Protein AF-A0A4P9Z0F1-F1 (afdb_monomer)

Secondary structure (DSSP, 8-state):
-HHHHHHHHHHHHHHHTT--EEEEE-SSSHHHHHHHHHHHHHHHHT--S-EEEE-TTHHHHHHHHHHTGGG--HHHHHHHHHH---TT--SSEEEE-SHHHHHTS-S--EEEEE-TTSSSHHHHHHHHHHTT-TT-EEEESS---TTSHHHHHHHHHHHHHHHH--S-B---EEEEEEEEEEEE--THHHHHHHHHHHHHHHHHHHHHHHHHHHHHHHHS-------------------------------------------------HHHHHHHHHHTT--SS----------SS-PPPPPP-------PPPEETTEE---HHHHHHHHHHHHHHHTSPPTTS--TTS-S---------PPPPEEEEEEEEEEEE-SEEEE---S-PPPHHHHHHHHHHH--SSEE--SS-HHHHHHHHHHHHH-TTS-S-EE-PPTT----------------HHHHHHHT------S---HHHHHHHHHTSTT--EEE-STT-EEETT---S-----HHHHHHHHHHHHHS---

Solvent-accessible surface area (backbone atoms only — not comparable to full-atom values): 33321 Å² total; per-residue (Å²): 112,71,62,59,52,55,50,52,52,52,51,51,55,28,43,73,67,60,12,40,37,40,30,34,25,45,78,71,64,55,40,53,53,50,49,46,55,49,28,53,49,34,60,77,68,65,58,82,65,54,36,34,38,36,27,88,54,46,69,58,47,50,53,53,54,63,76,44,50,88,80,46,65,68,67,50,35,50,42,32,75,72,73,70,46,60,68,81,67,60,84,56,54,42,83,37,68,53,67,70,68,56,68,71,53,81,74,40,38,38,35,43,16,24,35,40,33,36,77,48,62,56,23,25,58,50,41,74,65,44,28,60,37,61,53,18,35,39,42,35,34,56,64,43,51,90,94,24,55,32,21,56,54,41,54,53,39,50,58,47,30,75,74,72,68,47,76,61,38,63,73,70,42,77,44,81,40,80,46,76,46,83,41,70,51,61,73,68,62,37,50,52,50,53,52,51,52,49,53,48,52,51,51,52,51,48,51,52,49,51,52,52,51,55,53,54,50,66,75,54,78,80,74,92,74,83,81,76,77,85,76,90,78,90,81,82,92,88,86,90,85,83,89,82,88,84,88,80,90,84,81,87,86,87,86,90,86,83,88,84,91,78,94,77,93,82,86,89,68,75,69,58,58,56,54,55,62,58,61,79,66,72,65,97,59,89,77,75,82,83,76,87,80,86,72,101,60,92,75,76,86,80,72,95,68,78,98,69,85,82,78,83,80,59,70,53,100,89,41,72,61,77,66,62,68,66,54,48,57,50,47,54,47,51,55,55,52,72,72,55,84,73,92,86,71,93,69,95,79,78,88,68,80,83,73,70,78,66,79,73,71,80,74,75,65,63,49,74,48,78,43,82,43,78,43,53,31,34,17,30,36,30,75,48,88,58,74,83,68,80,50,77,67,54,49,55,52,51,49,68,72,65,44,51,78,60,45,75,50,70,83,80,53,72,70,58,43,51,51,52,46,52,54,42,61,71,35,88,81,42,37,82,52,63,43,69,68,58,95,92,60,86,77,90,77,81,72,96,66,89,83,76,87,82,73,58,69,71,60,53,54,57,73,66,67,70,83,75,84,80,71,89,72,58,62,68,58,56,40,52,59,44,52,72,41,92,93,45,49,58,49,77,62,72,94,92,36,78,29,48,73,91,63,71,69,100,74,79,78,98,44,78,63,56,56,53,54,51,50,55,50,50,70,70,50,73,83,124

pLDDT: mean 72.01, std 23.11, range [25.61, 97.94]

Radius of gyration: 41.82 Å; Cα contacts (8 Å, |Δi|>4): 494; chains: 1; bounding box: 106×101×89 Å

Foldseek 3Di:
DVLLVLVVVVLVQLQVLQAAEEEEDAQAPLCLVCLLSVLVVCVVVVPPAQEEEEDQCNVVNLVVCQVPLVVDDDPQVVCCVPVVDHSSPRDRYDYDNDVVVVVVDDIYHYYHFHDLLLPDGDSVVCCLVRQQPQSYEYERQDCHDPPGPSVVLSVLQVVVCVPPVDQKDFSQDKDKDWDKDKDFDDDPRLVVVVVVVVVVVVVVVVVVVVVVVVVVQVVPDDDDDDPPDDDDDDDDDDDDDDDDDDDDDDDDDDDDDDDDDDDDDDDDDPVVVVVVVVVVPDDVDDDDPPDPDDDDDDDDDDDDDDDDDDDDFDADPVGTPDDVVVVVVVVVVVVVVVVDDDPDDDDPPPPDPPPPPPPPPPDHHIDIDIDIDIGRRNYMYGYRHPVVDDDPVRVLVVCLVVQDQAEEDEDDDPVSLVVSLVSQCPRPSHHPRYHHDDVPDDDDPDDPDPDDDDDPVVVVVVVPPDPDDDDPQPVVVVQVVQVVDPPWHWDDDPPPDIDIPPDDDPPDDDDPVVVVSVVSVCVSPPDD

Structure (mmCIF, N/CA/C/O backbone):
data_AF-A0A4P9Z0F1-F1
#
_entry.id   AF-A0A4P9Z0F1-F1
#
loop_
_atom_site.group_PDB
_atom_site.id
_atom_site.type_symbol
_atom_site.label_atom_id
_atom_site.label_alt_id
_atom_site.label_comp_id
_atom_site.label_asym_id
_atom_site.label_entity_id
_atom_site.label_seq_id
_atom_site.pdbx_PDB_ins_code
_atom_site.Cartn_x
_atom_site.Cartn_y
_atom_site.Cartn_z
_atom_site.occupancy
_atom_site.B_iso_or_equiv
_atom_site.auth_seq_id
_atom_site.auth_comp_id
_atom_site.auth_asym_id
_atom_site.auth_atom_id
_atom_site.pdbx_PDB_model_num
ATOM 1 N N . THR A 1 1 ? 9.546 15.651 1.623 1.00 59.59 1 THR A N 1
ATOM 2 C CA . THR A 1 1 ? 9.254 16.867 2.420 1.00 59.59 1 THR A CA 1
ATOM 3 C C . THR A 1 1 ? 7.867 17.422 2.139 1.00 59.59 1 THR A C 1
ATOM 5 O O . THR A 1 1 ? 7.101 17.508 3.079 1.00 59.59 1 THR A O 1
ATOM 8 N N . VAL A 1 2 ? 7.476 17.698 0.884 1.00 74.75 2 VAL A N 1
ATOM 9 C CA . VAL A 1 2 ? 6.130 18.242 0.564 1.00 74.75 2 VAL A CA 1
ATOM 10 C C . VAL A 1 2 ? 4.976 17.276 0.891 1.00 74.75 2 VAL A C 1
ATOM 12 O O . VAL A 1 2 ? 3.967 17.704 1.441 1.00 74.75 2 VAL A O 1
ATOM 15 N N . GLY A 1 3 ? 5.125 15.977 0.597 1.00 82.88 3 GLY A N 1
ATOM 16 C CA . GLY A 1 3 ? 4.091 14.971 0.890 1.00 82.88 3 GLY A CA 1
ATOM 17 C C . GLY A 1 3 ? 3.796 14.825 2.387 1.00 82.88 3 GLY A C 1
ATOM 18 O O . GLY A 1 3 ? 2.639 14.856 2.789 1.00 82.88 3 GLY A O 1
ATOM 19 N N . LEU A 1 4 ? 4.842 14.769 3.222 1.00 86.94 4 LEU A N 1
ATOM 20 C CA . LEU A 1 4 ? 4.700 14.681 4.680 1.00 86.94 4 LEU A CA 1
ATOM 21 C C . LEU A 1 4 ? 4.020 15.921 5.275 1.00 86.94 4 LEU A C 1
ATOM 23 O O . LEU A 1 4 ? 3.182 15.780 6.157 1.00 86.94 4 LEU A O 1
ATOM 27 N N . THR A 1 5 ? 4.340 17.121 4.781 1.00 88.75 5 THR A N 1
ATOM 28 C CA . THR A 1 5 ? 3.676 18.353 5.232 1.00 88.75 5 THR A CA 1
ATOM 29 C C . THR A 1 5 ? 2.178 18.312 4.936 1.00 88.75 5 THR A C 1
ATOM 31 O O . THR A 1 5 ? 1.383 18.544 5.838 1.00 88.75 5 THR A O 1
ATOM 34 N N . ARG A 1 6 ? 1.780 17.919 3.718 1.00 90.12 6 ARG A N 1
ATOM 35 C CA . ARG A 1 6 ? 0.357 17.782 3.351 1.00 90.12 6 ARG A CA 1
ATOM 36 C C . ARG A 1 6 ? -0.372 16.723 4.179 1.00 90.12 6 ARG A C 1
ATOM 38 O O . ARG A 1 6 ? -1.524 16.925 4.563 1.00 90.12 6 ARG A O 1
ATOM 45 N N . LEU A 1 7 ? 0.306 15.607 4.451 1.00 93.12 7 LEU A N 1
ATOM 46 C CA . LEU A 1 7 ? -0.206 14.536 5.301 1.00 93.12 7 LEU A CA 1
ATOM 47 C C . LEU A 1 7 ? -0.463 15.061 6.718 1.00 93.12 7 LEU A C 1
ATOM 49 O O . LEU A 1 7 ? -1.568 14.925 7.234 1.00 93.12 7 LEU A O 1
ATOM 53 N N . ALA A 1 8 ? 0.526 15.726 7.315 1.00 92.38 8 ALA A N 1
ATOM 54 C CA . ALA A 1 8 ? 0.423 16.304 8.649 1.00 92.38 8 ALA A CA 1
ATOM 55 C C . ALA A 1 8 ? -0.656 17.394 8.749 1.00 92.38 8 ALA A C 1
ATOM 57 O O . ALA A 1 8 ? -1.430 17.391 9.702 1.00 92.38 8 ALA A O 1
ATOM 58 N N . GLU A 1 9 ? -0.743 18.297 7.767 1.00 92.62 9 GLU A N 1
ATOM 59 C CA . GLU A 1 9 ? -1.780 19.337 7.701 1.00 92.62 9 GLU A CA 1
ATOM 60 C C . GLU A 1 9 ? -3.184 18.729 7.707 1.00 92.62 9 GLU A C 1
ATOM 62 O O . GLU A 1 9 ? -4.042 19.151 8.482 1.00 92.62 9 GLU A O 1
ATOM 67 N N . THR A 1 10 ? -3.404 17.699 6.888 1.00 93.88 10 THR A N 1
ATOM 68 C CA . THR A 1 10 ? -4.720 17.057 6.777 1.00 93.88 10 THR A CA 1
ATOM 69 C C . THR A 1 10 ? -5.071 16.275 8.037 1.00 93.88 10 THR A C 1
ATOM 71 O O . THR A 1 10 ? -6.211 16.332 8.507 1.00 93.88 10 THR A O 1
ATOM 74 N N . ILE A 1 11 ? -4.090 15.590 8.632 1.00 95.06 11 ILE A N 1
ATOM 75 C CA . ILE A 1 11 ? -4.287 14.900 9.906 1.00 95.06 11 ILE A CA 1
ATOM 76 C C . ILE A 1 11 ? -4.652 15.899 11.007 1.00 95.06 11 ILE A C 1
ATOM 78 O O . ILE A 1 11 ? -5.656 15.702 11.687 1.00 95.06 11 ILE A O 1
ATOM 82 N N . ASN A 1 12 ? -3.881 16.977 11.159 1.00 93.56 12 ASN A N 1
ATOM 83 C CA . ASN A 1 12 ? -4.126 17.982 12.192 1.00 93.56 12 ASN A CA 1
ATOM 84 C C . ASN A 1 12 ? -5.508 18.625 12.023 1.00 93.56 12 ASN A C 1
ATOM 86 O O . ASN A 1 12 ? -6.265 18.667 12.987 1.00 93.56 12 ASN A O 1
ATOM 90 N N . ALA A 1 13 ? -5.881 19.019 10.800 1.00 93.94 13 ALA A N 1
ATOM 91 C CA . ALA A 1 13 ? -7.197 19.595 10.520 1.00 93.94 13 ALA A CA 1
ATOM 92 C C . ALA A 1 13 ? -8.352 18.636 10.871 1.00 93.94 13 ALA A C 1
ATOM 94 O O . ALA A 1 13 ? -9.355 19.051 11.449 1.00 93.94 13 ALA A O 1
ATOM 95 N N . THR A 1 14 ? -8.200 17.343 10.567 1.00 94.88 14 THR A N 1
ATOM 96 C CA . THR A 1 14 ? -9.219 16.324 10.878 1.00 94.88 14 THR A CA 1
ATOM 97 C C . THR A 1 14 ? -9.351 16.112 12.387 1.00 94.88 14 THR A C 1
ATOM 99 O O . THR A 1 14 ? -10.454 16.061 12.930 1.00 94.88 14 THR A O 1
ATOM 102 N N . VAL A 1 15 ? -8.218 16.021 13.080 1.00 94.19 15 VAL A N 1
ATOM 103 C CA . VAL A 1 15 ? -8.161 15.815 14.530 1.00 94.19 15 VAL A CA 1
ATOM 104 C C . VAL A 1 15 ? -8.717 17.025 15.287 1.00 94.19 15 VAL A C 1
ATOM 106 O O . VAL A 1 15 ? -9.449 16.843 16.259 1.00 94.19 15 VAL A O 1
ATOM 109 N N . GLU A 1 16 ? -8.423 18.248 14.837 1.00 93.56 16 GLU A N 1
ATOM 110 C CA . GLU A 1 16 ? -8.986 19.490 15.390 1.00 93.56 16 GLU A CA 1
ATOM 111 C C . GLU A 1 16 ? -10.507 19.567 15.206 1.00 93.56 16 GLU A C 1
ATOM 113 O O . GLU A 1 16 ? -11.211 20.037 16.101 1.00 93.56 16 GLU A O 1
ATOM 118 N N . ALA A 1 17 ? -11.030 19.036 14.096 1.00 93.69 17 ALA A N 1
ATOM 119 C CA . ALA A 1 17 ? -12.466 18.885 13.861 1.00 93.69 17 ALA A CA 1
ATOM 120 C C . ALA A 1 17 ? -13.116 17.755 14.690 1.00 93.69 17 ALA A C 1
ATOM 122 O O . ALA A 1 17 ? -14.327 17.546 14.608 1.00 93.69 17 ALA A O 1
ATOM 123 N N . GLY A 1 18 ? -12.335 17.019 15.487 1.00 94.25 18 GLY A N 1
ATOM 124 C CA . GLY A 1 18 ? -12.813 15.908 16.309 1.00 94.25 18 GLY A CA 1
ATOM 125 C C . GLY A 1 18 ? -13.021 14.595 15.544 1.00 94.25 18 GLY A C 1
ATOM 126 O O . GLY A 1 18 ? -13.665 13.688 16.071 1.00 94.25 18 GLY A O 1
ATOM 127 N N . GLY A 1 19 ? -12.511 14.491 14.314 1.00 95.44 19 GLY A N 1
ATOM 128 C CA . GLY A 1 19 ? -12.646 13.317 13.455 1.00 95.44 19 GLY A CA 1
ATOM 129 C C . GLY A 1 19 ? -11.497 12.317 13.579 1.00 95.44 19 GLY A C 1
ATOM 130 O O . GLY A 1 19 ? -10.388 12.644 14.006 1.00 95.44 19 GLY A O 1
ATOM 131 N N . ASN A 1 20 ? -11.757 11.083 13.158 1.00 97.00 20 ASN A N 1
ATOM 132 C CA . ASN A 1 20 ? -10.744 10.039 13.040 1.00 97.00 20 ASN A CA 1
ATOM 133 C C . ASN A 1 20 ? -10.083 10.068 11.661 1.00 97.00 20 ASN A C 1
ATOM 135 O O . ASN A 1 20 ? -10.729 10.367 10.653 1.00 97.00 20 ASN A O 1
ATOM 139 N N . VAL A 1 21 ? -8.806 9.691 11.615 1.00 97.94 21 VAL A N 1
ATOM 140 C CA . VAL A 1 21 ? -8.059 9.537 10.365 1.00 97.94 21 VAL A CA 1
ATOM 141 C C . VAL A 1 21 ? -7.747 8.068 10.130 1.00 97.94 21 VAL A C 1
ATOM 143 O O . VAL A 1 21 ? -7.098 7.427 10.959 1.00 97.94 21 VAL A O 1
ATOM 146 N N . LEU A 1 22 ? -8.173 7.552 8.981 1.00 97.94 22 LEU A N 1
ATOM 147 C CA . LEU A 1 22 ? -7.809 6.228 8.486 1.00 97.94 22 LEU A CA 1
ATOM 148 C C . LEU A 1 22 ? -6.780 6.365 7.364 1.00 97.94 22 LEU A C 1
ATOM 150 O O . LEU A 1 22 ? -7.030 7.044 6.369 1.00 97.94 22 LEU A O 1
ATOM 154 N N . VAL A 1 23 ? -5.652 5.676 7.500 1.00 97.50 23 VAL A N 1
ATOM 155 C CA . VAL A 1 23 ? -4.640 5.547 6.449 1.00 97.50 23 VAL A CA 1
ATOM 156 C C . VAL A 1 23 ? -4.522 4.058 6.101 1.00 97.50 23 VAL A C 1
ATOM 158 O O . VAL A 1 23 ? -3.893 3.307 6.854 1.00 97.50 23 VAL A O 1
ATOM 161 N N . PRO A 1 24 ? -5.179 3.585 5.027 1.00 96.88 24 PRO A N 1
ATOM 162 C CA . PRO A 1 24 ? -5.026 2.213 4.565 1.00 96.88 24 PRO A CA 1
ATOM 163 C C . PRO A 1 24 ? -3.634 2.032 3.952 1.00 96.88 24 PRO A C 1
ATOM 165 O O . PRO A 1 24 ? -3.264 2.739 3.018 1.00 96.88 24 PRO A O 1
ATOM 168 N N . VAL A 1 25 ? -2.870 1.081 4.481 1.00 95.00 25 VAL A N 1
ATOM 169 C CA . VAL A 1 25 ? -1.474 0.830 4.094 1.00 95.00 25 VAL A CA 1
ATOM 170 C C . VAL A 1 25 ? -1.234 -0.656 3.858 1.00 95.00 25 VAL A C 1
ATOM 172 O O . VAL A 1 25 ? -1.985 -1.518 4.330 1.00 95.00 25 VAL A O 1
ATOM 175 N N . ASP A 1 26 ? -0.191 -0.981 3.106 1.00 91.81 26 ASP A N 1
ATOM 176 C CA . ASP A 1 26 ? 0.258 -2.359 2.945 1.00 91.81 26 ASP A CA 1
ATOM 177 C C . ASP A 1 26 ? 0.793 -2.935 4.273 1.00 91.81 26 ASP A C 1
ATOM 179 O O . ASP A 1 26 ? 0.959 -2.235 5.267 1.00 91.81 26 ASP A O 1
ATOM 183 N N . ALA A 1 27 ? 1.029 -4.244 4.325 1.00 86.88 27 ALA A N 1
ATOM 184 C CA . ALA A 1 27 ? 1.504 -4.897 5.547 1.00 86.88 27 ALA A CA 1
ATOM 185 C C . ALA A 1 27 ? 3.039 -4.998 5.639 1.00 86.88 27 ALA A C 1
ATOM 187 O O . ALA A 1 27 ? 3.534 -5.540 6.626 1.00 86.88 27 ALA A O 1
ATOM 188 N N . ALA A 1 28 ? 3.786 -4.522 4.633 1.00 80.62 28 ALA A N 1
ATOM 189 C CA . ALA A 1 28 ? 5.212 -4.811 4.501 1.00 80.62 28 ALA A CA 1
ATOM 190 C C . ALA A 1 28 ? 6.094 -3.556 4.438 1.00 80.62 28 ALA A C 1
ATOM 192 O O . ALA A 1 28 ? 6.892 -3.334 5.339 1.00 80.62 28 ALA A O 1
ATOM 193 N N . LEU A 1 29 ? 5.992 -2.746 3.386 1.00 86.00 29 LEU A N 1
ATOM 194 C CA . LEU A 1 29 ? 6.975 -1.718 3.043 1.00 86.00 29 LEU A CA 1
ATOM 195 C C . LEU A 1 29 ? 6.496 -0.297 3.350 1.00 86.00 29 LEU A C 1
ATOM 197 O O . LEU A 1 29 ? 7.198 0.441 4.043 1.00 86.00 29 LEU A O 1
ATOM 201 N N . ARG A 1 30 ? 5.336 0.126 2.834 1.00 90.12 30 ARG A N 1
ATOM 202 C CA . ARG A 1 30 ? 4.864 1.515 3.009 1.00 90.12 30 ARG A CA 1
ATOM 203 C C . ARG A 1 30 ? 4.469 1.782 4.448 1.00 90.12 30 ARG A C 1
ATOM 205 O O . ARG A 1 30 ? 4.733 2.872 4.950 1.00 90.12 30 ARG A O 1
ATOM 212 N N . ILE A 1 31 ? 3.921 0.786 5.142 1.00 92.75 31 ILE A N 1
ATOM 213 C CA . ILE A 1 31 ? 3.645 0.889 6.579 1.00 92.75 31 ILE A CA 1
ATOM 214 C C . ILE A 1 31 ? 4.896 1.225 7.395 1.00 92.75 31 ILE A C 1
ATOM 216 O O . ILE A 1 31 ? 4.808 2.038 8.309 1.00 92.75 31 ILE A O 1
ATOM 220 N N . LEU A 1 32 ? 6.061 0.669 7.046 1.00 92.81 32 LEU A N 1
ATOM 221 C CA . LEU A 1 32 ? 7.326 0.951 7.728 1.00 92.81 32 LEU A CA 1
ATOM 222 C C . LEU A 1 32 ? 7.791 2.385 7.474 1.00 92.81 32 LEU A C 1
ATOM 224 O O . LEU A 1 32 ? 8.192 3.076 8.410 1.00 92.81 32 LEU A O 1
ATOM 228 N N . GLU A 1 33 ? 7.705 2.846 6.225 1.00 91.81 33 GLU A N 1
ATOM 229 C CA . GLU A 1 33 ? 8.069 4.217 5.863 1.00 91.81 33 GLU A CA 1
ATOM 230 C C . GLU A 1 33 ? 7.148 5.239 6.541 1.00 91.81 33 GLU A C 1
ATOM 232 O O . GLU A 1 33 ? 7.625 6.171 7.189 1.00 91.81 33 GLU A O 1
ATOM 237 N N . LEU A 1 34 ? 5.832 5.048 6.443 1.00 94.06 34 LEU A N 1
ATOM 238 C CA . LEU A 1 34 ? 4.846 5.948 7.038 1.00 94.06 34 LEU A CA 1
ATOM 239 C C . LEU A 1 34 ? 4.924 5.938 8.563 1.00 94.06 34 LEU A C 1
ATOM 241 O O . LEU A 1 34 ? 4.891 7.008 9.168 1.00 94.06 34 LEU A O 1
ATOM 245 N N . ALA A 1 35 ? 5.089 4.769 9.186 1.00 94.56 35 ALA A N 1
ATOM 246 C CA . ALA A 1 35 ? 5.285 4.672 10.628 1.00 94.56 35 ALA A CA 1
ATOM 247 C C . ALA A 1 35 ? 6.554 5.416 11.069 1.00 94.56 35 ALA A C 1
ATOM 249 O O . ALA A 1 35 ? 6.498 6.222 11.996 1.00 94.56 35 ALA A O 1
ATOM 250 N N . TYR A 1 36 ? 7.677 5.236 10.365 1.00 92.62 36 TYR A N 1
ATOM 251 C CA . TYR A 1 36 ? 8.909 5.970 10.657 1.00 92.62 36 TYR A CA 1
ATOM 252 C C . TYR A 1 36 ? 8.724 7.489 10.523 1.00 92.62 36 TYR A C 1
ATOM 254 O O . TYR A 1 36 ? 9.077 8.240 11.434 1.00 92.62 36 TYR A O 1
ATOM 262 N N . LEU A 1 37 ? 8.134 7.960 9.420 1.00 92.50 37 LEU A N 1
ATOM 263 C CA . LEU A 1 37 ? 7.932 9.391 9.176 1.00 92.50 37 LEU A CA 1
ATOM 264 C C . LEU A 1 37 ? 6.969 10.029 10.187 1.00 92.50 37 LEU A C 1
ATOM 266 O O . LEU A 1 37 ? 7.237 11.126 10.688 1.00 92.50 37 LEU A O 1
ATOM 270 N N . LEU A 1 38 ? 5.861 9.352 10.493 1.00 94.12 38 LEU A N 1
ATOM 271 C CA . LEU A 1 38 ? 4.854 9.854 11.422 1.00 94.12 38 LEU A CA 1
ATOM 272 C C . LEU A 1 38 ? 5.347 9.807 12.870 1.00 94.12 38 LEU A C 1
ATOM 274 O O . LEU A 1 38 ? 5.103 10.768 13.590 1.00 94.12 38 LEU A O 1
ATOM 278 N N . ASP A 1 39 ? 6.097 8.783 13.292 1.00 93.69 39 ASP A N 1
ATOM 279 C CA . ASP A 1 39 ? 6.673 8.739 14.646 1.00 93.69 39 ASP A CA 1
ATOM 280 C C . ASP A 1 39 ? 7.611 9.928 14.899 1.00 93.69 39 ASP A C 1
ATOM 282 O O . ASP A 1 39 ? 7.481 10.626 15.909 1.00 93.69 39 ASP A O 1
ATOM 286 N N . GLN A 1 40 ? 8.501 10.228 13.944 1.00 90.06 40 GLN A N 1
ATOM 287 C CA . GLN A 1 40 ? 9.393 11.386 14.050 1.00 90.06 40 GLN A CA 1
ATOM 288 C C . GLN A 1 40 ? 8.604 12.698 14.094 1.00 90.06 40 GLN A C 1
ATOM 290 O O . GLN A 1 40 ? 8.882 13.559 14.932 1.00 90.06 40 GLN A O 1
ATOM 295 N N . HIS A 1 41 ? 7.591 12.844 13.235 1.00 91.88 41 HIS A N 1
ATOM 296 C CA . HIS A 1 41 ? 6.738 14.029 13.224 1.00 91.88 41 HIS A CA 1
ATOM 297 C C . HIS A 1 41 ? 5.971 14.195 14.548 1.00 91.88 41 HIS A C 1
ATOM 299 O O . HIS A 1 41 ? 5.978 15.278 15.135 1.00 91.88 41 HIS A O 1
ATOM 305 N N . TRP A 1 42 ? 5.365 13.126 15.071 1.00 93.75 42 TRP A N 1
ATOM 306 C CA . TRP A 1 42 ? 4.650 13.150 16.352 1.00 93.75 42 TRP A CA 1
ATOM 307 C C . TRP A 1 42 ? 5.561 13.544 17.503 1.00 93.75 42 TRP A C 1
ATOM 309 O O . TRP A 1 42 ? 5.179 14.368 18.338 1.00 93.75 42 TRP A O 1
ATOM 319 N N . PHE A 1 43 ? 6.766 12.976 17.536 1.00 89.94 43 PHE A N 1
ATOM 320 C CA . PHE A 1 43 ? 7.729 13.244 18.590 1.00 89.94 43 PHE A CA 1
ATOM 321 C C . PHE A 1 43 ? 8.218 14.699 18.562 1.00 89.94 43 PHE A C 1
ATOM 323 O O . PHE A 1 43 ? 8.222 15.367 19.597 1.00 89.94 43 PHE A O 1
ATOM 330 N N . VAL A 1 44 ? 8.573 15.218 17.380 1.00 90.50 44 VAL A N 1
ATOM 331 C CA . VAL A 1 44 ? 9.053 16.602 17.208 1.00 90.50 44 VAL A CA 1
ATOM 332 C C . VAL A 1 44 ? 7.963 17.620 17.546 1.00 90.50 44 VAL A C 1
ATOM 334 O O . VAL A 1 44 ? 8.227 18.592 18.256 1.00 90.50 44 VAL A O 1
ATOM 337 N N . HIS A 1 45 ? 6.734 17.389 17.083 1.00 90.06 45 HIS A N 1
ATOM 338 C CA . HIS A 1 45 ? 5.619 18.320 17.267 1.00 90.06 45 HIS A CA 1
ATOM 339 C C . HIS A 1 45 ? 4.825 18.094 18.565 1.00 90.06 45 HIS A C 1
ATOM 341 O O . HIS A 1 45 ? 3.894 18.848 18.845 1.00 90.06 45 HIS A O 1
ATOM 347 N N . LYS A 1 46 ? 5.202 17.099 19.384 1.00 90.94 46 LYS A N 1
ATOM 348 C CA . LYS A 1 46 ? 4.549 16.741 20.660 1.00 90.94 46 LYS A CA 1
ATOM 349 C C . LYS A 1 46 ? 3.030 16.565 20.524 1.00 90.94 46 LYS A C 1
ATOM 351 O O . LYS A 1 46 ? 2.258 17.016 21.376 1.00 90.94 46 LYS A O 1
ATOM 356 N N . ILE A 1 47 ? 2.608 15.915 19.442 1.00 90.94 47 ILE A N 1
ATOM 357 C CA . ILE A 1 47 ? 1.194 15.660 19.152 1.00 90.94 47 ILE A CA 1
ATOM 358 C C . ILE A 1 47 ? 0.664 14.643 20.170 1.00 90.94 47 ILE A C 1
ATOM 360 O O . ILE A 1 47 ? 1.249 13.580 20.360 1.00 90.94 47 ILE A O 1
ATOM 364 N N . LYS A 1 48 ? -0.439 14.982 20.849 1.00 90.38 48 LYS A N 1
ATOM 365 C CA . LYS A 1 48 ? -1.035 14.143 21.908 1.00 90.38 48 LYS A CA 1
ATOM 366 C C . LYS A 1 48 ? -2.000 13.083 21.382 1.00 90.38 48 LYS A C 1
ATOM 368 O O . LYS A 1 48 ? -2.312 12.136 22.097 1.00 90.38 48 LYS A O 1
ATOM 373 N N . THR A 1 49 ? -2.508 13.272 20.171 1.00 92.69 49 THR A N 1
ATOM 374 C CA . THR A 1 49 ? -3.495 12.384 19.560 1.00 92.69 49 THR A CA 1
ATOM 375 C C . THR A 1 49 ? -2.905 10.990 19.349 1.00 92.69 49 THR A C 1
ATOM 377 O O . THR A 1 49 ? -1.799 10.898 18.806 1.00 92.69 49 THR A O 1
ATOM 380 N N . PRO A 1 50 ? -3.615 9.913 19.738 1.00 93.62 50 PRO A N 1
ATOM 381 C CA . PRO A 1 50 ? -3.135 8.549 19.555 1.00 93.62 50 PRO A CA 1
ATOM 382 C C . PRO A 1 50 ? -2.829 8.240 18.086 1.00 93.62 50 PRO A C 1
ATOM 384 O O . PRO A 1 50 ? -3.705 8.369 17.227 1.00 93.62 50 PRO A O 1
ATOM 387 N N . LEU A 1 51 ? -1.595 7.799 17.827 1.00 95.81 51 LEU A N 1
ATOM 388 C CA . LEU A 1 51 ? -1.160 7.244 16.549 1.00 95.81 51 LEU A CA 1
ATOM 389 C C . LEU A 1 51 ? -1.048 5.727 16.691 1.00 95.81 51 LEU A C 1
ATOM 391 O O . LEU A 1 51 ? -0.280 5.216 17.509 1.00 95.81 51 LEU A O 1
ATOM 395 N N . LEU A 1 52 ? -1.860 5.011 15.926 1.00 95.88 52 LEU A N 1
ATOM 396 C CA . LEU A 1 52 ? -2.085 3.584 16.094 1.00 95.88 52 LEU A CA 1
ATOM 397 C C . LEU A 1 52 ? -1.716 2.851 14.814 1.00 95.88 52 LEU A C 1
ATOM 399 O O . LEU A 1 52 ? -2.043 3.301 13.717 1.00 95.88 52 LEU A O 1
ATOM 403 N N . LEU A 1 53 ? -1.070 1.702 14.964 1.00 95.69 53 LEU A N 1
ATOM 404 C CA . LEU A 1 53 ? -0.792 0.793 13.861 1.00 95.69 53 LEU A CA 1
ATOM 405 C C . LEU A 1 53 ? -1.592 -0.488 14.104 1.00 95.69 53 LEU A C 1
ATOM 407 O O . LEU A 1 53 ? -1.297 -1.249 15.029 1.00 95.69 53 LEU A O 1
ATOM 411 N N . LEU A 1 54 ? -2.625 -0.689 13.286 1.00 94.88 54 LEU A N 1
ATOM 412 C CA . LEU A 1 54 ? -3.579 -1.785 13.397 1.00 94.88 54 LEU A CA 1
ATOM 413 C C . LEU A 1 54 ? -3.325 -2.830 12.306 1.00 94.88 54 LEU A C 1
ATOM 415 O O . LEU A 1 54 ? -3.508 -2.574 11.115 1.00 94.88 54 LEU A O 1
ATOM 419 N N . GLY A 1 55 ? -2.936 -4.027 12.735 1.00 91.94 55 GLY A N 1
ATOM 420 C CA . GLY A 1 55 ? -2.653 -5.154 11.852 1.00 91.94 55 GLY A CA 1
ATOM 421 C C . GLY A 1 55 ? -2.527 -6.457 12.629 1.00 91.94 55 GLY A C 1
ATOM 422 O O . GLY A 1 55 ? -2.051 -6.461 13.765 1.00 91.94 55 GLY A O 1
ATOM 423 N N . HIS A 1 56 ? -2.913 -7.579 12.017 1.00 89.06 56 HIS A N 1
ATOM 424 C CA . HIS A 1 56 ? -2.779 -8.897 12.654 1.00 89.06 56 HIS A CA 1
ATOM 425 C C . HIS A 1 56 ? -1.314 -9.240 12.953 1.00 89.06 56 HIS A C 1
ATOM 427 O O . HIS 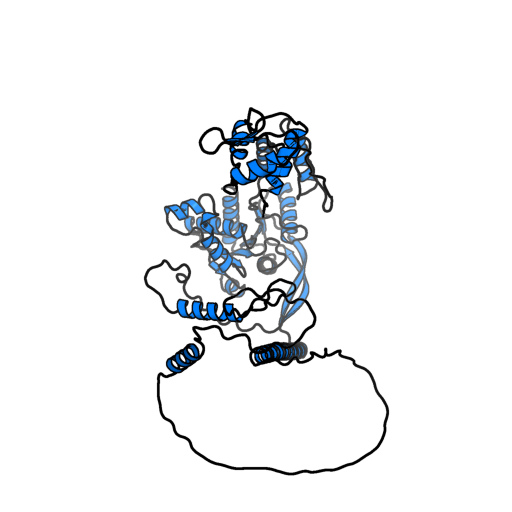A 1 56 ? -1.001 -9.797 14.000 1.00 89.06 56 HIS A O 1
ATOM 433 N N . THR A 1 57 ? -0.411 -8.861 12.049 1.00 87.38 57 THR A N 1
ATOM 434 C CA . THR A 1 57 ? 1.027 -9.153 12.113 1.00 87.38 57 THR A CA 1
ATOM 435 C C . THR A 1 57 ? 1.871 -7.909 12.384 1.00 87.38 57 THR A C 1
ATOM 437 O O . THR A 1 57 ? 3.083 -7.938 12.186 1.00 87.38 57 THR A O 1
ATOM 440 N N . SER A 1 58 ? 1.262 -6.817 12.862 1.00 86.12 58 SER A N 1
ATOM 441 C CA . SER A 1 58 ? 1.943 -5.531 13.071 1.00 86.12 58 SER A CA 1
ATOM 442 C C . SER A 1 58 ? 3.192 -5.643 13.944 1.00 86.12 58 SER A C 1
ATOM 444 O O . SER A 1 58 ? 4.229 -5.080 13.608 1.00 86.12 58 SER A O 1
ATOM 446 N N . TYR A 1 59 ? 3.120 -6.415 15.030 1.00 89.12 59 TYR A N 1
ATOM 447 C CA . TYR A 1 59 ? 4.260 -6.666 15.908 1.00 89.12 59 TYR A CA 1
ATOM 448 C C . TYR A 1 59 ? 5.409 -7.329 15.147 1.00 89.12 59 TYR A C 1
ATOM 450 O O . TYR A 1 59 ? 6.518 -6.801 15.136 1.00 89.12 59 TYR A O 1
ATOM 458 N N . TYR A 1 60 ? 5.134 -8.438 14.457 1.00 89.12 60 TYR A N 1
ATOM 459 C CA . TYR A 1 60 ? 6.145 -9.178 13.706 1.00 89.12 60 TYR A CA 1
ATOM 460 C C . TYR A 1 60 ? 6.746 -8.351 12.571 1.00 89.12 60 TYR A C 1
ATOM 462 O O . TYR A 1 60 ? 7.962 -8.346 12.420 1.00 89.12 60 TYR A O 1
ATOM 470 N N . ALA A 1 61 ? 5.931 -7.599 11.827 1.00 89.12 61 ALA A N 1
ATOM 471 C CA . ALA A 1 61 ? 6.411 -6.723 10.759 1.00 89.12 61 ALA A CA 1
ATOM 472 C C . ALA A 1 61 ? 7.448 -5.714 11.279 1.00 89.12 61 ALA A C 1
ATOM 474 O O . ALA A 1 61 ? 8.514 -5.553 10.684 1.00 89.12 61 ALA A O 1
ATOM 475 N N . ILE A 1 62 ? 7.179 -5.093 12.434 1.00 90.75 62 ILE A N 1
ATOM 476 C CA . ILE A 1 62 ? 8.139 -4.188 13.067 1.00 90.75 62 ILE A CA 1
ATOM 477 C C . ILE A 1 62 ? 9.372 -4.949 13.557 1.00 90.75 62 ILE A C 1
ATOM 479 O O . ILE A 1 62 ? 10.478 -4.498 13.286 1.00 90.75 62 ILE A O 1
ATOM 483 N N . GLN A 1 63 ? 9.225 -6.099 14.221 1.00 89.88 63 GLN A N 1
ATOM 484 C CA . GLN A 1 63 ? 10.381 -6.868 14.705 1.00 89.88 63 GLN A CA 1
ATOM 485 C C . GLN A 1 63 ? 11.306 -7.334 13.571 1.00 89.88 63 GLN A C 1
ATOM 487 O O . GLN A 1 63 ? 12.523 -7.216 13.700 1.00 89.88 63 GLN A O 1
ATOM 492 N N . TYR A 1 64 ? 10.758 -7.780 12.438 1.00 90.88 64 TYR A N 1
ATOM 493 C CA . TYR A 1 64 ? 11.558 -8.126 11.260 1.00 90.88 64 TYR A CA 1
ATOM 494 C C . TYR A 1 64 ? 12.259 -6.909 10.661 1.00 90.88 64 TYR A C 1
ATOM 496 O O . TYR A 1 64 ? 13.435 -6.985 10.308 1.00 90.88 64 TYR A O 1
ATOM 504 N N . ALA A 1 65 ? 11.585 -5.757 10.610 1.00 90.50 65 ALA A N 1
ATOM 505 C CA . ALA A 1 65 ? 12.243 -4.516 10.217 1.00 90.50 65 ALA A CA 1
ATOM 506 C C . ALA A 1 65 ? 13.418 -4.189 11.156 1.00 90.50 65 ALA A C 1
ATOM 508 O O . ALA A 1 65 ? 14.445 -3.691 10.696 1.00 90.50 65 ALA A O 1
ATOM 509 N N . LYS A 1 66 ? 13.315 -4.526 12.452 1.00 90.00 66 LYS A N 1
ATOM 510 C CA . LYS A 1 66 ? 14.425 -4.337 13.391 1.00 90.00 66 LYS A CA 1
ATOM 511 C C . LYS A 1 66 ? 15.634 -5.223 13.137 1.00 90.00 66 LYS A C 1
ATOM 513 O O . LYS A 1 66 ? 16.766 -4.793 13.351 1.00 90.00 66 LYS A O 1
ATOM 518 N N . SER A 1 67 ? 15.421 -6.442 12.658 1.00 90.00 67 SER A N 1
ATOM 519 C CA . SER A 1 67 ? 16.527 -7.352 12.358 1.00 90.00 67 SER A CA 1
ATOM 520 C C . SER A 1 67 ? 17.212 -7.069 11.020 1.00 90.00 67 SER A C 1
ATOM 522 O O . SER A 1 67 ? 18.286 -7.602 10.797 1.00 90.00 67 SER A O 1
ATOM 524 N N . MET A 1 68 ? 16.603 -6.267 10.139 1.00 88.50 68 MET A N 1
ATOM 525 C CA . MET A 1 68 ? 17.058 -6.037 8.758 1.00 88.50 68 MET A CA 1
ATOM 526 C C . MET A 1 68 ? 17.537 -4.593 8.527 1.00 88.50 68 MET A C 1
ATOM 528 O O . MET A 1 68 ? 17.322 -4.014 7.459 1.00 88.50 68 MET A O 1
ATOM 532 N N . THR A 1 69 ? 18.162 -3.966 9.527 1.00 86.50 69 THR A N 1
ATOM 533 C CA . THR A 1 69 ? 18.603 -2.559 9.427 1.00 86.50 69 THR A CA 1
ATOM 534 C C . THR A 1 69 ? 19.695 -2.334 8.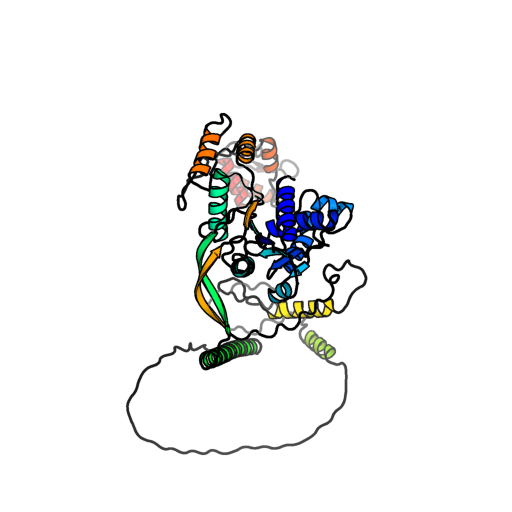388 1.00 86.50 69 THR A C 1
ATOM 536 O O . THR A 1 69 ? 19.796 -1.241 7.828 1.00 86.50 69 THR A O 1
ATOM 539 N N . GLU A 1 70 ? 20.479 -3.362 8.073 1.00 86.12 70 GLU A N 1
ATOM 540 C CA . GLU A 1 70 ? 21.508 -3.336 7.036 1.00 86.12 70 GLU A CA 1
ATOM 541 C C . GLU A 1 70 ? 20.939 -3.180 5.616 1.00 86.12 70 GLU A C 1
ATOM 543 O O . GLU A 1 70 ? 21.643 -2.716 4.720 1.00 86.12 70 GLU A O 1
ATOM 548 N N . TRP A 1 71 ? 19.655 -3.494 5.418 1.00 89.19 71 TRP A N 1
ATOM 549 C CA . TRP A 1 71 ? 18.943 -3.335 4.143 1.00 89.19 71 TRP A CA 1
ATOM 550 C C . TRP A 1 71 ? 18.350 -1.937 3.962 1.00 89.19 71 TRP A C 1
ATOM 552 O O . TRP A 1 71 ? 17.759 -1.627 2.926 1.00 89.19 71 TRP A O 1
ATOM 562 N N . MET A 1 72 ? 18.477 -1.081 4.974 1.00 88.44 72 MET A N 1
ATOM 563 C CA . MET A 1 72 ? 17.852 0.232 4.993 1.00 88.44 72 MET A CA 1
ATOM 564 C C . MET A 1 72 ? 18.820 1.310 4.521 1.00 88.44 72 MET A C 1
ATOM 566 O O . MET A 1 72 ? 20.019 1.282 4.783 1.00 88.44 72 MET A O 1
ATOM 570 N N . GLY A 1 73 ? 18.277 2.306 3.826 1.00 86.06 73 GLY A N 1
ATOM 571 C CA . GLY A 1 73 ? 19.030 3.453 3.337 1.00 86.06 73 GLY A CA 1
ATOM 572 C C . GLY A 1 73 ? 18.811 4.721 4.162 1.00 86.06 73 GLY A C 1
ATOM 573 O O . GLY A 1 73 ? 17.926 4.824 5.012 1.00 86.06 73 GLY A O 1
ATOM 574 N N . GLY A 1 74 ? 19.604 5.745 3.852 1.00 84.38 74 GLY A N 1
ATOM 575 C CA . GLY A 1 74 ? 19.328 7.117 4.275 1.00 84.38 74 GLY A CA 1
ATOM 576 C C . GLY A 1 74 ? 19.454 7.359 5.780 1.00 84.38 74 GLY A C 1
ATOM 577 O O . GLY A 1 74 ? 20.420 6.942 6.420 1.00 84.38 74 GLY A O 1
ATOM 578 N N . ASN A 1 75 ? 18.507 8.121 6.330 1.00 84.00 75 ASN A N 1
ATOM 579 C CA . ASN A 1 75 ? 18.571 8.586 7.716 1.00 84.00 75 ASN A CA 1
ATOM 580 C C . ASN A 1 75 ? 18.363 7.459 8.729 1.00 84.00 75 ASN A C 1
ATOM 582 O O . ASN A 1 75 ? 18.994 7.504 9.777 1.00 84.00 75 ASN A O 1
ATOM 586 N N . ALA A 1 76 ? 17.564 6.438 8.403 1.00 83.69 76 ALA A N 1
ATOM 587 C CA . ALA A 1 76 ? 17.356 5.286 9.278 1.00 83.69 76 ALA A CA 1
ATOM 588 C C . ALA A 1 76 ? 18.678 4.540 9.536 1.00 83.69 76 ALA A C 1
ATOM 590 O O . ALA A 1 76 ? 19.070 4.348 10.685 1.00 83.69 76 ALA A O 1
ATOM 591 N N . ALA A 1 77 ? 19.435 4.229 8.477 1.00 86.00 77 ALA A N 1
ATOM 592 C CA . ALA A 1 77 ? 20.748 3.603 8.619 1.00 86.00 77 ALA A CA 1
ATOM 593 C C . ALA A 1 77 ? 21.738 4.501 9.377 1.00 86.00 77 ALA A C 1
ATOM 595 O O . ALA A 1 77 ? 22.431 4.035 10.280 1.00 86.00 77 ALA A O 1
ATOM 596 N N . LYS A 1 78 ? 21.792 5.804 9.059 1.00 86.00 78 LYS A N 1
ATOM 597 C CA . LYS A 1 78 ? 22.682 6.752 9.756 1.00 86.00 78 LYS A CA 1
ATOM 598 C C . LYS A 1 78 ? 22.368 6.856 11.247 1.00 86.00 78 LYS A C 1
ATOM 600 O O . LYS A 1 78 ? 23.295 6.845 12.050 1.00 86.00 78 LY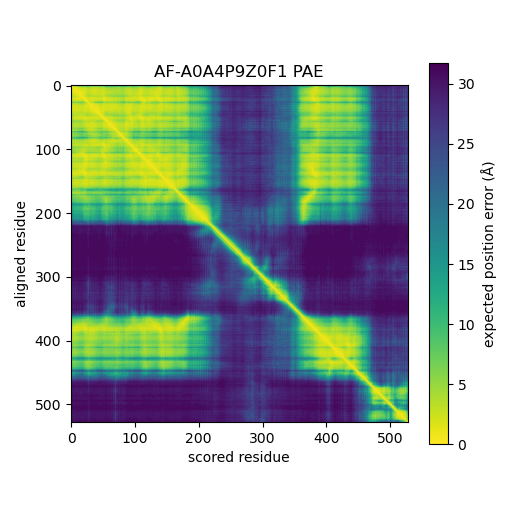S A O 1
ATOM 605 N N . GLN A 1 79 ? 21.086 6.937 11.602 1.00 83.44 79 GLN A N 1
ATOM 606 C CA . GLN A 1 79 ? 20.619 7.002 12.984 1.00 83.44 79 GLN A CA 1
ATOM 607 C C . GLN A 1 79 ? 21.093 5.773 13.761 1.00 83.44 79 GLN A C 1
ATOM 609 O O . GLN A 1 79 ? 21.761 5.927 14.778 1.00 83.44 79 GLN A O 1
ATOM 614 N N . PHE A 1 80 ? 20.875 4.572 13.221 1.00 85.62 80 PHE A N 1
ATOM 615 C CA . PHE A 1 80 ? 21.309 3.337 13.871 1.00 85.62 80 PHE A CA 1
ATOM 616 C C . PHE A 1 80 ? 22.828 3.288 14.112 1.00 85.62 80 PHE A C 1
ATOM 618 O O . PHE A 1 80 ? 23.275 2.980 15.216 1.00 85.62 80 PHE A O 1
ATOM 625 N N . HIS A 1 81 ? 23.636 3.665 13.114 1.00 84.88 81 HIS A N 1
ATOM 626 C CA . HIS A 1 81 ? 25.098 3.653 13.241 1.00 84.88 81 HIS A CA 1
ATOM 627 C C . HIS A 1 81 ? 25.637 4.718 14.211 1.00 84.88 81 HIS A C 1
ATOM 629 O O . HIS A 1 81 ? 26.670 4.497 14.841 1.00 84.88 81 HIS A O 1
ATOM 635 N N . GLN A 1 82 ? 24.977 5.877 14.318 1.00 88.00 82 GLN A N 1
ATOM 636 C CA . GLN A 1 82 ? 25.468 7.016 15.104 1.00 88.00 82 GLN A CA 1
ATOM 637 C C . GLN A 1 82 ? 24.937 7.039 16.538 1.00 88.00 82 GLN A C 1
ATOM 639 O O . GLN A 1 82 ? 25.723 7.203 17.469 1.00 88.00 82 GLN A O 1
ATOM 644 N N . SER A 1 83 ? 23.622 6.905 16.731 1.00 82.38 83 SER A N 1
ATOM 645 C CA . SER A 1 83 ? 22.998 6.998 18.057 1.00 82.38 83 SER A CA 1
ATOM 646 C C . SER A 1 83 ? 22.845 5.645 18.747 1.00 82.38 83 SER A C 1
ATOM 648 O O . SER A 1 83 ? 22.563 5.614 19.941 1.00 82.38 83 SER A O 1
ATOM 650 N N . ARG A 1 84 ? 23.038 4.530 18.020 1.00 81.31 84 ARG A N 1
ATOM 651 C CA . ARG A 1 84 ? 22.712 3.158 18.461 1.00 81.31 84 ARG A CA 1
ATOM 652 C C . ARG A 1 84 ? 21.243 2.971 18.856 1.00 81.31 84 ARG A C 1
ATOM 654 O O . ARG A 1 84 ? 20.899 1.946 19.436 1.00 81.31 84 ARG A O 1
ATOM 661 N N . GLU A 1 85 ? 20.385 3.936 18.536 1.00 85.56 85 GLU A N 1
ATOM 662 C CA . GLU A 1 85 ? 18.943 3.810 18.701 1.00 85.56 85 GLU A CA 1
ATOM 663 C C . GLU A 1 85 ? 18.351 3.155 17.464 1.00 85.56 85 GLU A C 1
ATOM 665 O O . GLU A 1 85 ? 18.723 3.464 16.326 1.00 85.56 85 GLU A O 1
ATOM 670 N N . HIS A 1 86 ? 17.400 2.260 17.689 1.00 88.62 86 HIS A N 1
ATOM 671 C CA . HIS A 1 86 ? 16.762 1.562 16.601 1.00 88.62 86 HIS A CA 1
ATOM 672 C C . HIS A 1 86 ? 15.749 2.479 15.880 1.00 88.62 86 HIS A C 1
ATOM 674 O O . HIS A 1 86 ? 14.851 3.008 16.535 1.00 88.62 86 HIS A O 1
ATOM 680 N N . PRO A 1 87 ? 15.798 2.646 14.541 1.00 88.12 87 PRO A N 1
ATOM 681 C CA . PRO A 1 87 ? 14.873 3.534 13.816 1.00 88.12 87 PRO A CA 1
ATOM 682 C C . PRO A 1 87 ? 13.387 3.172 13.982 1.00 88.12 87 PRO A C 1
ATOM 684 O O . PRO A 1 87 ? 12.520 4.035 13.892 1.00 88.12 87 PRO A O 1
ATOM 687 N N . PHE A 1 88 ? 13.112 1.892 14.238 1.00 91.06 88 PHE A N 1
ATOM 688 C CA . PHE A 1 88 ? 11.775 1.319 14.445 1.00 91.06 88 PHE A CA 1
ATOM 689 C C . PHE A 1 88 ? 11.420 1.092 15.925 1.00 91.06 88 PHE A C 1
ATOM 691 O O . PHE A 1 88 ? 10.440 0.412 16.230 1.00 91.06 88 PHE A O 1
ATOM 698 N N . ASP A 1 89 ? 12.211 1.629 16.860 1.00 91.12 89 ASP A N 1
ATOM 699 C CA . ASP A 1 89 ? 11.760 1.799 18.246 1.00 91.12 89 ASP A CA 1
ATOM 700 C C . ASP A 1 89 ? 10.853 3.029 18.319 1.00 91.12 89 ASP A C 1
ATOM 702 O O . ASP A 1 89 ? 11.264 4.131 18.685 1.00 91.12 89 ASP A O 1
ATOM 706 N N . PHE A 1 90 ? 9.602 2.838 17.901 1.00 92.12 90 PHE A N 1
ATOM 707 C CA . PHE A 1 90 ? 8.618 3.909 17.890 1.00 92.12 90 PHE A CA 1
ATOM 708 C C . PHE A 1 90 ? 8.272 4.366 19.307 1.00 92.12 90 PHE A C 1
ATOM 710 O O . PHE A 1 90 ? 8.048 3.557 20.209 1.00 92.12 90 PHE A O 1
ATOM 717 N N . ARG A 1 91 ? 8.204 5.686 19.487 1.00 90.31 91 ARG A N 1
ATOM 718 C CA . ARG A 1 91 ? 7.914 6.338 20.774 1.00 90.31 91 ARG A CA 1
ATOM 719 C C . ARG A 1 91 ? 6.466 6.798 20.858 1.00 90.31 91 ARG A C 1
ATOM 721 O O . ARG A 1 91 ? 5.887 6.807 21.940 1.00 90.31 91 ARG A O 1
ATOM 728 N N . ALA A 1 92 ? 5.906 7.220 19.727 1.00 91.38 92 ALA A N 1
ATOM 729 C CA . ALA A 1 92 ? 4.554 7.749 19.621 1.00 91.38 92 ALA A CA 1
ATOM 730 C C . ALA A 1 92 ? 3.552 6.708 19.102 1.00 91.38 92 ALA A C 1
ATOM 732 O O . ALA A 1 92 ? 2.369 6.789 19.436 1.00 91.38 92 ALA A O 1
ATOM 733 N N . ILE A 1 93 ? 4.005 5.740 18.298 1.00 94.25 93 ILE A N 1
ATOM 734 C CA . ILE A 1 93 ? 3.128 4.713 17.721 1.00 94.25 93 ILE A CA 1
ATOM 735 C C . ILE A 1 93 ? 2.806 3.638 18.753 1.00 94.25 93 ILE A C 1
ATOM 737 O O . ILE A 1 93 ? 3.699 3.024 19.335 1.00 94.25 93 ILE A O 1
ATOM 741 N N . ARG A 1 94 ? 1.515 3.339 18.905 1.00 92.75 94 ARG A N 1
ATOM 742 C CA . ARG A 1 94 ? 1.036 2.171 19.647 1.00 92.75 94 ARG A CA 1
ATOM 743 C C . ARG A 1 94 ? 0.551 1.091 18.681 1.00 92.75 94 ARG A C 1
ATOM 745 O O . ARG A 1 94 ? -0.304 1.337 17.832 1.00 92.75 94 ARG A O 1
ATOM 752 N N . LEU A 1 95 ? 1.087 -0.116 18.838 1.00 92.69 95 LEU A N 1
ATOM 753 C CA . LEU A 1 95 ? 0.657 -1.294 18.086 1.00 92.69 95 LEU A CA 1
ATOM 754 C C . LEU A 1 95 ? -0.669 -1.816 18.648 1.00 92.69 95 LEU A C 1
ATOM 756 O O . LEU A 1 95 ? -0.844 -1.877 19.867 1.00 92.69 95 LEU A O 1
ATOM 760 N N . VAL A 1 96 ? -1.591 -2.174 17.758 1.00 91.19 96 VAL A N 1
ATOM 761 C CA . VAL A 1 96 ? -2.906 -2.729 18.095 1.00 91.19 96 VAL A CA 1
ATOM 762 C C . VAL A 1 96 ? -3.159 -3.961 17.222 1.00 91.19 96 VAL A C 1
ATOM 764 O O . VAL A 1 96 ? -2.848 -3.960 16.027 1.00 91.19 96 VAL A O 1
ATOM 767 N N . HIS A 1 97 ? -3.712 -5.019 17.819 1.00 88.31 97 HIS A N 1
ATOM 768 C CA . HIS A 1 97 ? -3.904 -6.316 17.151 1.00 88.31 97 HIS A CA 1
ATOM 769 C C . HIS A 1 97 ? -5.362 -6.688 16.905 1.00 88.31 97 HIS A C 1
ATOM 771 O O . HIS A 1 97 ? -5.623 -7.576 16.094 1.00 88.31 97 HIS A O 1
ATOM 777 N N . ASN A 1 98 ? -6.294 -6.029 17.591 1.00 87.94 98 ASN A N 1
ATOM 778 C CA . ASN A 1 98 ? -7.729 -6.250 17.477 1.00 87.94 98 ASN A CA 1
ATOM 779 C C . ASN A 1 98 ? -8.477 -4.910 17.469 1.00 87.94 98 ASN A C 1
ATOM 781 O O . ASN A 1 98 ? -7.982 -3.882 17.936 1.00 87.94 98 ASN A O 1
ATOM 785 N N . LYS A 1 99 ? -9.688 -4.928 16.922 1.00 88.81 99 LYS A N 1
ATOM 786 C CA . LYS A 1 99 ? -10.560 -3.756 16.880 1.00 88.81 99 LYS A CA 1
ATOM 787 C C . LYS A 1 99 ? -11.051 -3.352 18.278 1.00 88.81 99 LYS A C 1
ATOM 789 O O . LYS A 1 99 ? -11.127 -2.168 18.582 1.00 88.81 99 LYS A O 1
ATOM 794 N N . ASP A 1 100 ? -11.280 -4.311 19.169 1.00 89.00 100 ASP A N 1
ATOM 795 C CA . ASP A 1 100 ? -11.806 -4.037 20.514 1.00 89.00 100 ASP A CA 1
ATOM 796 C C . ASP A 1 100 ? -10.882 -3.138 21.356 1.00 89.00 100 ASP A C 1
ATOM 798 O O . ASP A 1 100 ? -11.336 -2.301 22.137 1.00 89.00 100 ASP A O 1
ATOM 802 N N . GLU A 1 101 ? -9.563 -3.287 21.226 1.00 88.62 101 GLU A N 1
ATOM 803 C CA . GLU A 1 101 ? -8.579 -2.401 21.857 1.00 88.62 101 GLU A CA 1
ATOM 804 C C . GLU A 1 101 ? -8.595 -0.997 21.264 1.00 88.62 101 GLU A C 1
ATOM 806 O O . GLU A 1 101 ? -8.379 -0.023 21.993 1.00 88.62 101 GLU A O 1
ATOM 811 N N . LEU A 1 102 ? -8.863 -0.887 19.961 1.00 90.19 102 LEU A N 1
ATOM 812 C CA . LEU A 1 102 ? -9.021 0.395 19.294 1.00 90.19 102 LEU A CA 1
ATOM 813 C C . LEU A 1 102 ? -10.259 1.127 19.821 1.00 90.19 102 LEU A C 1
ATOM 815 O O . LEU A 1 102 ? -10.170 2.322 20.116 1.00 90.19 102 LEU A O 1
ATOM 819 N N . ASP A 1 103 ? -11.380 0.426 19.972 1.00 90.38 103 ASP A N 1
ATOM 820 C CA . ASP A 1 103 ? -12.666 1.006 20.377 1.00 90.38 103 ASP A CA 1
ATOM 821 C C . ASP A 1 103 ? -12.667 1.479 21.841 1.00 90.38 103 ASP A C 1
ATOM 823 O O . ASP A 1 103 ? -13.339 2.453 22.180 1.00 90.38 103 ASP A O 1
ATOM 827 N N . LYS A 1 104 ? -11.823 0.888 22.699 1.00 91.19 104 LYS A N 1
ATOM 828 C CA . LYS A 1 104 ? -11.601 1.354 24.085 1.00 91.19 104 LYS A CA 1
ATOM 829 C C . LYS A 1 104 ? -10.969 2.747 24.176 1.00 91.19 104 LYS A C 1
ATOM 831 O O . LYS A 1 104 ? -11.034 3.379 25.230 1.00 91.19 104 LYS A O 1
ATOM 836 N N . LEU A 1 105 ? -10.314 3.224 23.118 1.00 89.38 105 LEU A N 1
ATOM 837 C CA . LEU A 1 105 ? -9.688 4.546 23.107 1.00 89.38 105 LEU A CA 1
ATOM 838 C C . LEU A 1 105 ? -10.739 5.617 22.793 1.00 89.38 105 LEU A C 1
ATOM 840 O O . LEU A 1 105 ? -11.312 5.628 21.708 1.00 89.38 105 LEU A O 1
ATOM 844 N N . ALA A 1 106 ? -10.972 6.544 23.718 1.00 88.62 106 ALA A N 1
ATOM 845 C CA . ALA A 1 106 ? -11.888 7.658 23.494 1.00 88.62 106 ALA A CA 1
ATOM 846 C C . ALA A 1 106 ? -11.223 8.802 22.705 1.00 88.62 106 ALA A C 1
ATOM 848 O O . ALA A 1 106 ? -10.033 9.075 22.871 1.00 88.62 106 ALA A O 1
ATOM 849 N N . GLY A 1 107 ? -12.023 9.508 21.905 1.00 91.12 107 GLY A N 1
ATOM 850 C CA . GLY A 1 107 ? -11.609 10.703 21.168 1.00 91.12 107 GLY A CA 1
ATOM 851 C C . GLY A 1 107 ? -10.989 10.435 19.788 1.00 91.12 107 GLY A C 1
ATOM 852 O O . GLY A 1 107 ? -10.936 9.284 19.341 1.00 91.12 107 GLY A O 1
ATOM 853 N N . PRO A 1 108 ? -10.538 11.510 19.111 1.00 94.94 108 PRO A N 1
ATOM 854 C CA . PRO A 1 108 ? -9.934 11.445 17.784 1.00 94.94 108 PRO A CA 1
ATOM 855 C C . PRO A 1 108 ? -8.691 10.563 17.778 1.00 94.94 108 PRO A C 1
ATOM 857 O O . PRO A 1 108 ? -7.864 10.637 18.691 1.00 94.94 108 PRO A O 1
ATOM 860 N N . LYS A 1 109 ? -8.532 9.751 16.737 1.00 95.19 109 LYS A N 1
ATOM 861 C CA . LYS A 1 109 ? -7.369 8.872 16.577 1.00 95.19 109 LYS A CA 1
ATOM 862 C C . LYS A 1 109 ? -6.924 8.769 15.127 1.00 95.19 109 LYS A C 1
ATOM 864 O O . LYS A 1 109 ? -7.726 8.915 14.205 1.00 95.19 109 LYS A O 1
ATOM 869 N N . VAL A 1 110 ? -5.638 8.491 14.949 1.00 97.31 110 VAL A N 1
ATOM 870 C CA . VAL A 1 110 ? -5.009 8.284 13.642 1.00 97.31 110 VAL A CA 1
ATOM 871 C C . VAL A 1 110 ? -4.596 6.825 13.552 1.00 97.31 110 VAL A C 1
ATOM 873 O O . VAL A 1 110 ? -3.825 6.357 14.390 1.00 97.31 110 VAL A O 1
ATOM 876 N N . VAL A 1 111 ? -5.124 6.099 12.567 1.00 97.38 111 VAL A N 1
ATOM 877 C CA . VAL A 1 111 ? -4.898 4.657 12.424 1.00 97.38 111 VAL A CA 1
ATOM 878 C C . VAL A 1 111 ? -4.264 4.346 11.077 1.00 97.38 111 VAL A C 1
ATOM 880 O O . VAL A 1 111 ? -4.866 4.582 10.030 1.00 97.38 111 VAL A O 1
ATOM 883 N N . LEU A 1 112 ? -3.069 3.759 11.124 1.00 97.12 112 LEU A N 1
ATOM 884 C CA . LEU A 1 112 ? -2.459 3.048 10.006 1.00 97.12 112 LEU A CA 1
ATOM 885 C C . LEU A 1 112 ? -3.022 1.625 10.010 1.00 97.12 112 LEU A C 1
ATOM 887 O O . LEU A 1 112 ? -2.698 0.841 10.904 1.00 97.12 112 LEU A O 1
ATOM 891 N N . ALA A 1 113 ? -3.901 1.309 9.063 1.00 96.50 113 ALA A N 1
ATOM 892 C CA . ALA A 1 113 ? -4.589 0.022 9.018 1.00 96.50 113 ALA A CA 1
ATOM 893 C C . ALA A 1 113 ? -4.097 -0.821 7.841 1.00 96.50 113 ALA A C 1
ATOM 895 O O . ALA A 1 113 ? -4.069 -0.352 6.703 1.00 96.50 113 ALA A O 1
ATOM 896 N N . THR A 1 114 ? -3.752 -2.080 8.108 1.00 93.69 114 THR A N 1
ATOM 897 C CA . THR A 1 114 ? -3.290 -3.012 7.070 1.00 93.69 114 THR A CA 1
ATOM 898 C C . THR A 1 114 ? -4.371 -3.305 6.023 1.00 93.69 114 THR A C 1
ATOM 900 O O . THR A 1 114 ? -5.544 -3.440 6.382 1.00 93.69 114 THR A O 1
ATOM 903 N N . CYS A 1 115 ? -3.926 -3.531 4.782 1.00 93.44 115 CYS A N 1
ATOM 904 C CA . CYS A 1 115 ? -4.677 -3.723 3.530 1.00 93.44 115 CYS A CA 1
ATOM 905 C C . CYS A 1 115 ? -4.984 -2.401 2.802 1.00 93.44 115 CYS A C 1
ATOM 907 O O . CYS A 1 115 ? -6.069 -1.837 2.944 1.00 93.44 115 CYS A O 1
ATOM 909 N N . ALA A 1 116 ? -4.060 -1.944 1.951 1.00 93.62 116 ALA A N 1
ATOM 910 C CA . ALA A 1 116 ? -4.197 -0.709 1.171 1.00 93.62 116 ALA A CA 1
ATOM 911 C C . ALA A 1 116 ? -5.437 -0.692 0.253 1.00 93.62 116 ALA A C 1
ATOM 913 O O . ALA A 1 116 ? -6.085 0.339 0.102 1.00 93.62 116 ALA A O 1
ATOM 914 N N . SER A 1 117 ? -5.827 -1.845 -0.304 1.00 93.38 117 SER A N 1
ATOM 915 C CA . SER A 1 117 ? -6.975 -1.957 -1.218 1.00 93.38 117 SER A CA 1
ATOM 916 C C . SER A 1 117 ? -8.340 -1.732 -0.545 1.00 93.38 117 SER A C 1
ATOM 918 O O . SER A 1 117 ? -9.338 -1.506 -1.235 1.00 93.38 117 SER A O 1
ATOM 920 N N . MET A 1 118 ? -8.411 -1.808 0.792 1.00 93.88 118 MET A N 1
ATOM 921 C CA . MET A 1 118 ? -9.655 -1.763 1.581 1.00 93.88 118 MET A CA 1
ATOM 922 C C . MET A 1 118 ? -10.708 -2.796 1.150 1.00 93.88 118 MET A C 1
ATOM 924 O O . MET A 1 118 ? -11.897 -2.647 1.417 1.00 93.88 118 MET A O 1
ATOM 928 N N . THR A 1 119 ? -10.286 -3.875 0.490 1.00 91.31 119 THR A N 1
ATOM 929 C CA . THR A 1 119 ? -11.168 -4.992 0.115 1.00 91.31 119 THR A CA 1
ATOM 930 C C . THR A 1 119 ? -11.279 -6.037 1.219 1.00 91.31 119 THR A C 1
ATOM 932 O O . THR A 1 119 ? -12.271 -6.761 1.277 1.00 91.31 119 THR A O 1
ATOM 935 N N . THR A 1 120 ? -10.323 -6.093 2.141 1.00 90.88 120 THR A N 1
ATOM 936 C CA . THR A 1 120 ? -10.282 -7.041 3.261 1.00 90.88 120 THR A CA 1
ATOM 937 C C . THR A 1 120 ? -9.553 -6.431 4.456 1.00 90.88 120 THR A C 1
ATOM 939 O O . THR A 1 120 ? -8.912 -5.390 4.326 1.00 90.88 120 THR A O 1
ATOM 942 N N . GLY A 1 121 ? -9.618 -7.106 5.606 1.00 90.88 121 GLY A N 1
ATOM 943 C CA . GLY A 1 121 ? -8.854 -6.755 6.802 1.00 90.88 121 GLY A CA 1
ATOM 944 C C . GLY A 1 121 ? -9.345 -5.493 7.512 1.00 90.88 121 GLY A C 1
ATOM 945 O O . GLY A 1 121 ? -10.415 -4.955 7.223 1.00 90.88 121 GLY A O 1
ATOM 946 N N . TYR A 1 122 ? -8.527 -5.010 8.446 1.00 93.44 122 TYR A N 1
ATOM 947 C CA . TYR A 1 122 ? -8.901 -3.918 9.343 1.00 93.44 122 TYR A CA 1
ATOM 948 C C . TYR A 1 122 ? -9.159 -2.582 8.650 1.00 93.44 122 TYR A C 1
ATOM 950 O O . TYR A 1 122 ? -9.998 -1.813 9.115 1.00 93.44 122 TYR A O 1
ATOM 958 N N . SER A 1 123 ? -8.480 -2.289 7.537 1.00 95.38 123 SER A N 1
ATOM 959 C CA . SER A 1 123 ? -8.754 -1.060 6.789 1.00 95.38 123 SER A CA 1
ATOM 960 C C . SER A 1 123 ? -10.188 -1.035 6.255 1.00 95.38 123 SER A C 1
ATOM 962 O O . SER A 1 123 ? -10.855 -0.007 6.351 1.00 95.38 123 SER A O 1
ATOM 964 N N . ARG A 1 124 ? -10.701 -2.179 5.777 1.00 94.44 124 ARG A N 1
ATOM 965 C CA . ARG A 1 124 ? -12.086 -2.322 5.317 1.00 94.44 124 ARG A CA 1
ATOM 966 C C . ARG A 1 124 ? -13.083 -2.198 6.461 1.00 94.44 124 ARG A C 1
ATOM 968 O O . ARG A 1 124 ? -14.079 -1.496 6.316 1.00 94.44 124 ARG A O 1
ATOM 975 N N . GLU A 1 125 ? -12.829 -2.876 7.576 1.00 92.94 125 GLU A N 1
ATOM 976 C CA . GLU A 1 125 ? -13.713 -2.842 8.748 1.00 92.94 125 GLU A CA 1
ATOM 977 C C . GLU A 1 125 ? -13.862 -1.420 9.299 1.00 92.94 125 GLU A C 1
ATOM 979 O O . GLU A 1 125 ? -14.980 -0.945 9.493 1.00 92.94 125 GLU A O 1
ATOM 984 N N . LEU A 1 126 ? -12.745 -0.703 9.472 1.00 95.19 126 LEU A N 1
ATOM 985 C CA . LEU A 1 126 ? -12.773 0.691 9.917 1.00 95.19 126 LEU A CA 1
ATOM 986 C C . LEU A 1 126 ? -13.441 1.603 8.900 1.00 95.19 126 LEU A C 1
ATOM 988 O O . LEU A 1 126 ? -14.227 2.470 9.277 1.00 95.19 126 LEU A O 1
ATOM 992 N N . TRP A 1 127 ? -13.166 1.401 7.613 1.00 95.62 127 TRP A N 1
ATOM 993 C CA . TRP A 1 127 ? -13.778 2.203 6.566 1.00 95.62 127 TRP A CA 1
ATOM 994 C C . TRP A 1 127 ? -15.307 2.062 6.555 1.00 95.62 127 TRP A C 1
ATOM 996 O O . TRP A 1 127 ? -15.998 3.074 6.488 1.00 95.62 127 TRP A O 1
ATOM 1006 N N . LEU A 1 128 ? -15.857 0.851 6.705 1.00 94.00 128 LEU A N 1
ATOM 1007 C CA . LEU A 1 128 ? -17.313 0.626 6.724 1.00 94.00 128 LEU A CA 1
ATOM 1008 C C . LEU A 1 128 ? -18.035 1.420 7.828 1.00 94.00 128 LEU A C 1
ATOM 1010 O O . LEU A 1 128 ? -19.176 1.853 7.641 1.00 94.00 128 LEU A O 1
ATOM 1014 N N . GLU A 1 129 ? -17.375 1.626 8.965 1.00 92.31 129 GLU A N 1
ATOM 1015 C CA . GLU A 1 129 ? -17.913 2.404 10.083 1.00 92.31 129 GLU A CA 1
ATOM 1016 C C . GLU A 1 129 ? -17.651 3.901 9.937 1.00 92.31 129 GLU A C 1
ATOM 1018 O O . GLU A 1 129 ? -18.521 4.726 10.220 1.00 92.31 129 GLU A O 1
ATOM 1023 N N . TRP A 1 130 ? -16.445 4.269 9.507 1.00 95.00 130 TRP A N 1
ATOM 1024 C CA . TRP A 1 130 ? -15.989 5.656 9.525 1.00 95.00 130 TRP A CA 1
ATOM 1025 C C . TRP A 1 130 ? -16.388 6.429 8.273 1.00 95.00 130 TRP A C 1
ATOM 1027 O O . TRP A 1 130 ? -16.472 7.655 8.344 1.00 95.00 130 TRP A O 1
ATOM 1037 N N . ALA A 1 131 ? -16.685 5.744 7.164 1.00 94.31 131 ALA A N 1
ATOM 1038 C CA . ALA A 1 131 ? -17.031 6.370 5.891 1.00 94.31 131 ALA A CA 1
ATOM 1039 C C . ALA A 1 131 ? -18.319 7.198 5.948 1.00 94.31 131 ALA A C 1
ATOM 1041 O O . ALA A 1 131 ? -18.463 8.148 5.185 1.00 94.31 131 ALA A O 1
ATOM 1042 N N . GLN A 1 132 ? -19.246 6.870 6.851 1.00 93.50 132 GLN A N 1
ATOM 1043 C CA . GLN A 1 132 ? -20.523 7.580 6.991 1.00 93.50 132 GLN A CA 1
ATOM 1044 C C . GLN A 1 132 ? -20.414 8.870 7.811 1.00 93.50 132 GLN A C 1
ATOM 1046 O O . GLN A 1 132 ? -21.361 9.646 7.841 1.00 93.50 132 GLN A O 1
ATOM 1051 N N . GLN A 1 133 ? -19.283 9.115 8.477 1.00 94.12 133 GLN A N 1
ATOM 1052 C CA . GLN A 1 133 ? -19.095 10.301 9.307 1.00 94.12 133 GLN A CA 1
ATOM 1053 C C . GLN A 1 133 ? -18.356 11.390 8.516 1.00 94.12 133 GLN A C 1
ATOM 1055 O O . GLN A 1 133 ? -17.214 11.165 8.109 1.00 94.12 133 GLN A O 1
ATOM 1060 N N . PRO A 1 134 ? -18.945 12.584 8.322 1.00 94.69 134 PRO A N 1
ATOM 1061 C CA . PRO A 1 134 ? -18.341 13.638 7.506 1.00 94.69 134 PRO A CA 1
ATOM 1062 C C . PRO A 1 134 ? -17.111 14.291 8.145 1.00 94.69 134 PRO A C 1
ATOM 1064 O O . PRO A 1 134 ? -16.320 14.912 7.442 1.00 94.69 134 PRO A O 1
ATOM 1067 N N . THR A 1 135 ? -16.939 14.160 9.462 1.00 95.19 135 THR A N 1
ATOM 1068 C CA . THR A 1 135 ? -15.766 14.669 10.187 1.00 95.19 135 THR A CA 1
ATOM 1069 C C . THR A 1 135 ? -14.535 13.786 10.017 1.00 95.19 135 THR A C 1
ATOM 1071 O O . THR A 1 135 ? -13.428 14.257 10.250 1.00 95.19 135 THR A O 1
ATOM 1074 N N . ASN A 1 136 ? -14.707 12.520 9.630 1.00 96.75 136 ASN A N 1
ATOM 1075 C CA . ASN A 1 136 ? -13.602 11.586 9.457 1.00 96.75 136 ASN A CA 1
ATOM 1076 C C . ASN A 1 136 ? -12.916 11.787 8.108 1.00 96.75 136 ASN A C 1
ATOM 1078 O O . ASN A 1 136 ? -13.552 12.181 7.128 1.00 96.75 136 ASN A O 1
ATOM 1082 N N . THR A 1 137 ? -11.641 11.408 8.046 1.00 97.38 137 THR A N 1
ATOM 1083 C CA . THR A 1 137 ? -10.837 11.497 6.826 1.00 97.38 137 THR A CA 1
ATOM 1084 C C . THR A 1 137 ? -10.158 10.170 6.517 1.00 97.38 137 THR A C 1
ATOM 1086 O O . THR A 1 137 ? -9.560 9.539 7.388 1.00 97.38 137 THR A O 1
ATOM 1089 N N . VAL A 1 138 ? -10.214 9.762 5.253 1.00 97.31 138 VAL A N 1
ATOM 1090 C CA . VAL A 1 138 ? -9.479 8.627 4.695 1.00 97.31 138 VAL A CA 1
ATOM 1091 C C . VAL A 1 138 ? -8.365 9.172 3.806 1.00 97.31 138 VAL A C 1
ATOM 1093 O O . VAL A 1 138 ? -8.635 9.865 2.823 1.00 97.31 138 VAL A O 1
ATOM 1096 N N . ILE A 1 139 ? -7.113 8.870 4.144 1.00 97.00 139 ILE A N 1
ATOM 1097 C CA . ILE A 1 139 ? -5.940 9.321 3.387 1.00 97.00 139 ILE A CA 1
ATOM 1098 C C . ILE A 1 139 ? -5.349 8.133 2.635 1.00 97.00 139 ILE A C 1
ATOM 1100 O O . ILE A 1 139 ? -4.702 7.276 3.227 1.00 97.00 139 ILE A O 1
ATOM 1104 N N . LEU A 1 140 ? -5.568 8.092 1.327 1.00 96.50 140 LEU A N 1
ATOM 1105 C CA . LEU A 1 140 ? -5.017 7.083 0.432 1.00 96.50 140 LEU A CA 1
ATOM 1106 C C . LEU A 1 140 ? -3.551 7.404 0.138 1.00 96.50 140 LEU A C 1
ATOM 1108 O O . LEU A 1 140 ? -3.234 8.496 -0.336 1.00 96.50 140 LEU A O 1
ATOM 1112 N N . THR A 1 141 ? -2.670 6.446 0.405 1.00 94.81 141 THR A N 1
ATOM 1113 C CA . THR A 1 141 ? -1.223 6.576 0.162 1.00 94.81 141 THR A CA 1
ATOM 1114 C C . THR A 1 141 ? -0.771 5.946 -1.154 1.00 94.81 141 THR A C 1
ATOM 1116 O O . THR A 1 141 ? 0.357 6.152 -1.597 1.00 94.81 141 THR A O 1
ATOM 1119 N N . GLU A 1 142 ? -1.671 5.186 -1.773 1.00 93.00 142 GLU A N 1
ATOM 1120 C CA . GLU A 1 142 ? -1.495 4.453 -3.021 1.00 93.00 142 GLU A CA 1
ATOM 1121 C C . GLU A 1 142 ? -2.785 4.555 -3.848 1.00 93.00 142 GLU A C 1
ATOM 1123 O O . GLU A 1 142 ? -3.865 4.831 -3.314 1.00 93.00 142 GLU A O 1
ATOM 1128 N N . ARG A 1 143 ? -2.687 4.336 -5.160 1.00 91.56 143 ARG A N 1
ATOM 1129 C CA . ARG A 1 143 ? -3.812 4.412 -6.107 1.00 91.56 143 ARG A CA 1
ATOM 1130 C C . ARG A 1 143 ? -4.795 3.256 -5.935 1.00 91.56 143 ARG A C 1
ATOM 1132 O O . ARG A 1 143 ? -5.950 3.372 -6.339 1.00 91.56 143 ARG A O 1
ATOM 1139 N N . GLY A 1 144 ? -4.333 2.150 -5.356 1.00 91.12 144 GLY A N 1
ATOM 1140 C CA . GLY A 1 144 ? -5.102 0.930 -5.163 1.00 91.12 144 GLY A CA 1
ATOM 1141 C C . GLY A 1 144 ? -5.291 0.105 -6.439 1.00 91.12 144 GLY A C 1
ATOM 1142 O O . GLY A 1 144 ? -5.260 0.601 -7.575 1.00 91.12 144 GLY A O 1
ATOM 1143 N N . ASP A 1 145 ? -5.524 -1.189 -6.231 1.00 91.06 145 ASP A N 1
ATOM 1144 C CA . ASP A 1 145 ? -5.730 -2.154 -7.307 1.00 91.06 145 ASP A CA 1
ATOM 1145 C C . ASP A 1 145 ? -7.024 -1.871 -8.080 1.00 91.06 145 ASP A C 1
ATOM 1147 O O . ASP A 1 145 ? -8.021 -1.445 -7.481 1.00 91.06 145 ASP A O 1
ATOM 1151 N N . PRO A 1 146 ? -7.071 -2.142 -9.396 1.00 89.81 146 PRO A N 1
ATOM 1152 C CA . PRO A 1 146 ? -8.317 -2.092 -10.152 1.00 89.81 146 PRO A CA 1
ATOM 1153 C C . PRO A 1 146 ? -9.424 -2.900 -9.460 1.00 89.81 146 PRO A C 1
ATOM 1155 O O . PRO A 1 146 ? -9.177 -4.006 -8.989 1.00 89.81 146 PRO A O 1
ATOM 1158 N N . HIS A 1 147 ? -10.651 -2.372 -9.445 1.00 89.62 147 HIS A N 1
ATOM 1159 C CA . HIS A 1 147 ? -11.831 -2.969 -8.789 1.00 89.62 147 HIS A CA 1
ATOM 1160 C C . HIS A 1 147 ? -11.824 -2.955 -7.249 1.00 89.62 147 HIS A C 1
ATOM 1162 O O . HIS A 1 147 ? -12.762 -3.458 -6.633 1.00 89.62 147 HIS A O 1
ATOM 1168 N N . SER A 1 148 ? -10.819 -2.351 -6.610 1.00 94.50 148 SER A N 1
ATOM 1169 C CA . SER A 1 148 ? -10.812 -2.149 -5.159 1.00 94.50 148 SER A CA 1
ATOM 1170 C C . SER A 1 148 ? -11.602 -0.906 -4.726 1.00 94.50 148 SER A C 1
ATOM 1172 O O . SER A 1 148 ? -11.808 0.026 -5.509 1.00 94.50 148 SER A O 1
ATOM 1174 N N . ILE A 1 149 ? -12.001 -0.862 -3.449 1.00 93.69 149 ILE A N 1
ATOM 1175 C CA . ILE A 1 149 ? -12.646 0.321 -2.852 1.00 93.69 149 ILE A CA 1
ATOM 1176 C C . ILE A 1 149 ? -11.670 1.502 -2.862 1.00 93.69 149 ILE A C 1
ATOM 1178 O O . ILE A 1 149 ? -12.046 2.612 -3.236 1.00 93.69 149 ILE A O 1
ATOM 1182 N N . ALA A 1 150 ? -10.402 1.256 -2.517 1.00 95.06 150 ALA A N 1
ATOM 1183 C CA . ALA A 1 150 ? -9.357 2.275 -2.565 1.00 95.06 150 ALA A CA 1
ATOM 1184 C C . ALA A 1 150 ? -9.255 2.925 -3.950 1.00 95.06 150 ALA A C 1
ATOM 1186 O O . ALA A 1 150 ? -9.220 4.151 -4.047 1.00 95.06 150 ALA A O 1
ATOM 1187 N N . ARG A 1 151 ? -9.314 2.121 -5.019 1.00 95.12 151 ARG A N 1
ATOM 1188 C CA . ARG A 1 151 ? -9.253 2.630 -6.390 1.00 95.12 151 ARG A CA 1
ATOM 1189 C C . ARG A 1 151 ? -10.461 3.475 -6.775 1.00 95.12 151 ARG A C 1
ATOM 1191 O O . ARG A 1 151 ? -10.289 4.535 -7.364 1.00 95.12 151 ARG A O 1
ATOM 1198 N N . GLN A 1 152 ? -11.671 3.062 -6.405 1.00 93.44 152 GLN A N 1
ATOM 1199 C CA . GLN A 1 152 ? -12.879 3.854 -6.673 1.00 93.44 152 GLN A CA 1
ATOM 1200 C C . GLN A 1 152 ? -12.844 5.218 -5.964 1.00 93.44 152 GLN A C 1
ATOM 1202 O O . GLN A 1 152 ? -13.189 6.245 -6.555 1.00 93.44 152 GLN A O 1
ATOM 1207 N N . LEU A 1 153 ? -12.389 5.245 -4.706 1.00 94.38 153 LEU A N 1
ATOM 1208 C CA . LEU A 1 153 ? -12.233 6.485 -3.941 1.00 94.38 153 LEU A CA 1
ATOM 1209 C C . LEU A 1 153 ? -11.132 7.377 -4.520 1.00 94.38 153 LEU A C 1
ATOM 1211 O O . LEU A 1 153 ? -11.315 8.590 -4.622 1.00 94.38 153 LEU A O 1
ATOM 1215 N N . HIS A 1 154 ? -10.021 6.778 -4.943 1.00 94.94 154 HIS A N 1
ATOM 1216 C CA . HIS A 1 154 ? -8.941 7.474 -5.629 1.00 94.94 154 HIS A CA 1
ATOM 1217 C C . HIS A 1 154 ? -9.415 8.105 -6.945 1.00 94.94 154 HIS A C 1
ATOM 1219 O O . HIS A 1 154 ? -9.171 9.287 -7.176 1.00 94.94 154 HIS A O 1
ATOM 1225 N N . ASP A 1 155 ? -10.133 7.359 -7.785 1.00 93.50 155 ASP A N 1
ATOM 1226 C CA . ASP A 1 155 ? -10.621 7.856 -9.075 1.00 93.50 155 ASP A CA 1
ATOM 1227 C C . ASP A 1 155 ? -11.640 8.996 -8.878 1.00 93.50 155 ASP A C 1
ATOM 1229 O O . ASP A 1 155 ? -11.586 10.013 -9.577 1.00 93.50 155 ASP A O 1
ATOM 1233 N N . THR A 1 156 ? -12.495 8.889 -7.852 1.00 91.88 156 THR A N 1
ATOM 1234 C CA . THR A 1 156 ? -13.408 9.970 -7.434 1.00 91.88 156 THR A CA 1
ATOM 1235 C C . THR A 1 156 ? -12.638 11.213 -6.982 1.00 91.88 156 THR A C 1
ATOM 1237 O O . THR A 1 156 ? -12.957 12.335 -7.388 1.00 91.88 156 THR A O 1
ATOM 1240 N N . TRP A 1 157 ? -11.591 11.029 -6.172 1.00 93.88 157 TRP A N 1
ATOM 1241 C CA . TRP A 1 157 ? -10.727 12.121 -5.732 1.00 93.88 157 TRP A CA 1
ATOM 1242 C C . TRP A 1 157 ? -9.990 12.773 -6.903 1.00 93.88 157 TRP A C 1
ATOM 1244 O O . TRP A 1 157 ? -9.982 13.999 -6.981 1.00 93.88 157 TRP A O 1
ATOM 1254 N N . ILE A 1 158 ? -9.440 12.002 -7.849 1.00 92.94 158 ILE A N 1
ATOM 1255 C CA . ILE A 1 158 ? -8.755 12.544 -9.033 1.00 92.94 158 ILE A CA 1
ATOM 1256 C C . ILE A 1 158 ? -9.710 13.380 -9.881 1.00 92.94 158 ILE A C 1
ATOM 1258 O O . ILE A 1 158 ? -9.348 14.489 -10.286 1.00 92.94 158 ILE A O 1
ATOM 1262 N N . ALA A 1 159 ? -10.920 12.879 -10.141 1.00 91.31 159 ALA A N 1
ATOM 1263 C CA . ALA A 1 159 ? -11.915 13.607 -10.923 1.00 91.31 159 ALA A CA 1
ATOM 1264 C C . ALA A 1 159 ? -12.266 14.955 -10.267 1.00 91.31 159 ALA A C 1
ATOM 1266 O O . ALA A 1 159 ? -12.320 15.993 -10.935 1.00 91.31 159 ALA A O 1
ATOM 1267 N N . HIS A 1 160 ? -12.423 14.970 -8.940 1.00 88.44 160 HIS A N 1
ATOM 1268 C CA . HIS A 1 160 ? -12.660 16.201 -8.190 1.00 88.44 160 HIS A CA 1
ATOM 1269 C C . HIS A 1 160 ? -11.432 17.124 -8.171 1.00 88.44 160 HIS A C 1
ATOM 1271 O O . HIS A 1 160 ? -11.551 18.324 -8.431 1.00 88.44 160 HIS A O 1
ATOM 1277 N N . TYR A 1 161 ? -10.239 16.579 -7.933 1.00 87.88 161 TYR A N 1
ATOM 1278 C CA . TYR A 1 161 ? -8.986 17.331 -7.899 1.00 87.88 161 TYR A CA 1
ATOM 1279 C C . TYR A 1 16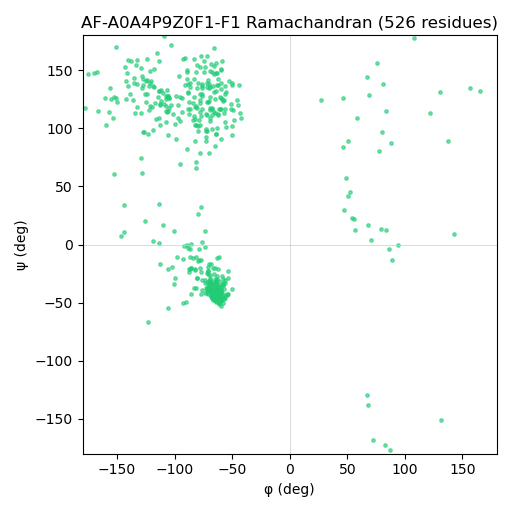1 ? -8.711 18.032 -9.234 1.00 87.88 161 TYR A C 1
ATOM 1281 O O . TYR A 1 161 ? -8.308 19.196 -9.248 1.00 87.88 161 TYR A O 1
ATOM 1289 N N . ALA A 1 162 ? -8.995 17.366 -10.358 1.00 86.31 162 ALA A N 1
ATOM 1290 C CA . ALA A 1 162 ? -8.853 17.942 -11.692 1.00 86.31 162 ALA A CA 1
ATOM 1291 C C . ALA A 1 162 ? -9.755 19.171 -11.918 1.00 86.31 162 ALA A C 1
ATOM 1293 O O . ALA A 1 162 ? -9.369 20.079 -12.655 1.00 86.31 162 ALA A O 1
ATOM 1294 N N . SER A 1 163 ? -10.926 19.221 -11.273 1.00 85.62 163 SER A N 1
ATOM 1295 C CA . SER A 1 163 ? -11.900 20.309 -11.440 1.00 85.62 163 SER A CA 1
ATOM 1296 C C . SER A 1 163 ? -11.703 21.464 -10.450 1.00 85.62 163 SER A C 1
ATOM 1298 O O . SER A 1 163 ? -11.621 22.619 -10.868 1.00 85.62 163 SER A O 1
ATOM 1300 N N . VAL A 1 164 ? -11.584 21.171 -9.150 1.00 85.81 164 VAL A N 1
ATOM 1301 C CA . VAL A 1 164 ? -11.583 22.184 -8.073 1.00 85.81 164 VAL A CA 1
ATOM 1302 C C . VAL A 1 164 ? -10.172 22.484 -7.545 1.00 85.81 164 VAL A C 1
ATOM 1304 O O . VAL A 1 164 ? -9.950 23.531 -6.941 1.00 85.81 164 VAL A O 1
ATOM 1307 N N . LYS A 1 165 ? -9.192 21.595 -7.775 1.00 82.25 165 LYS A N 1
ATOM 1308 C CA . LYS A 1 165 ? -7.840 21.638 -7.169 1.00 82.25 165 LYS A CA 1
ATOM 1309 C C . LYS A 1 165 ? -7.840 21.660 -5.632 1.00 82.25 165 LYS A C 1
ATOM 1311 O O . LYS A 1 165 ? -6.859 22.078 -5.017 1.00 82.25 165 LYS A O 1
ATOM 1316 N N . ALA A 1 166 ? -8.925 21.204 -5.008 1.00 83.31 166 ALA A N 1
ATOM 1317 C CA . ALA A 1 166 ? -9.008 21.025 -3.564 1.00 83.31 166 ALA A CA 1
ATOM 1318 C C . ALA A 1 166 ? -8.323 19.719 -3.146 1.00 83.31 166 ALA A C 1
ATOM 1320 O O . ALA A 1 166 ? -8.482 18.693 -3.802 1.00 83.31 166 ALA A O 1
ATOM 1321 N N . ASN A 1 167 ? -7.578 19.754 -2.040 1.00 83.94 167 ASN A N 1
ATOM 1322 C CA . ASN A 1 167 ? -6.811 18.602 -1.561 1.00 83.94 167 ASN A CA 1
ATOM 1323 C C . ASN A 1 167 ? -7.692 17.478 -0.993 1.00 83.94 167 ASN A C 1
ATOM 1325 O O . ASN A 1 167 ? -7.271 16.325 -1.009 1.00 83.94 167 ASN A O 1
ATOM 1329 N N . THR A 1 168 ? -8.891 17.794 -0.508 1.00 86.94 168 THR A N 1
ATOM 1330 C CA . THR A 1 168 ? -9.862 16.834 0.027 1.00 86.94 168 THR A CA 1
ATOM 1331 C C . THR A 1 168 ? -11.138 16.853 -0.811 1.00 86.94 168 THR A C 1
ATOM 1333 O O . THR A 1 168 ? -11.491 17.867 -1.421 1.00 86.94 168 THR A O 1
ATOM 1336 N N . VAL A 1 169 ? -11.833 15.718 -0.853 1.00 91.19 169 VAL A N 1
ATOM 1337 C CA . VAL A 1 169 ? -13.162 15.585 -1.461 1.00 91.19 169 VAL A CA 1
ATOM 1338 C C . VAL A 1 169 ? -14.111 14.931 -0.466 1.00 91.19 169 VAL A C 1
ATOM 1340 O O . VAL A 1 169 ? -13.701 14.048 0.280 1.00 91.19 169 VAL A O 1
ATOM 1343 N N . HIS A 1 170 ? -15.378 15.335 -0.481 1.00 89.00 170 HIS A N 1
ATOM 1344 C CA . HIS A 1 170 ? -16.469 14.558 0.102 1.00 89.00 170 HIS A CA 1
ATOM 1345 C C . HIS A 1 170 ? -17.169 13.823 -1.044 1.00 89.00 170 HIS A C 1
ATOM 1347 O O . HIS A 1 170 ? -17.894 14.474 -1.799 1.00 89.00 170 HIS A O 1
ATOM 1353 N N . PRO A 1 171 ? -16.948 12.507 -1.228 1.00 83.62 171 PRO A N 1
ATOM 1354 C CA . PRO A 1 171 ? -17.520 11.778 -2.357 1.00 83.62 171 PRO A CA 1
ATOM 1355 C C . PRO A 1 171 ? -19.049 11.857 -2.413 1.00 83.62 171 PRO A C 1
ATOM 1357 O O . PRO A 1 171 ? -19.612 11.864 -3.503 1.00 83.62 171 PRO A O 1
ATOM 1360 N N . ALA A 1 172 ? -19.717 11.887 -1.251 1.00 84.94 172 ALA A N 1
ATOM 1361 C CA . ALA A 1 172 ? -21.176 11.935 -1.100 1.00 84.94 172 ALA A CA 1
ATOM 1362 C C . ALA A 1 172 ? -21.926 10.909 -1.979 1.00 84.94 172 ALA A C 1
ATOM 1364 O O . ALA A 1 172 ? -23.059 11.138 -2.397 1.00 84.94 172 ALA A O 1
ATOM 1365 N N . THR A 1 173 ? -21.284 9.772 -2.265 1.00 84.69 173 THR A N 1
ATOM 1366 C CA . THR A 1 173 ? -21.760 8.760 -3.215 1.00 84.69 173 THR A CA 1
ATOM 1367 C C . THR A 1 173 ? -22.154 7.487 -2.454 1.00 84.69 173 THR A C 1
ATOM 1369 O O . THR A 1 173 ? -21.396 7.057 -1.577 1.00 84.69 173 THR A O 1
ATOM 1372 N N . PRO A 1 174 ? -23.331 6.887 -2.727 1.00 90.38 174 PRO A N 1
ATOM 1373 C CA . PRO A 1 174 ? -23.683 5.576 -2.190 1.00 90.38 174 PRO A CA 1
ATOM 1374 C C . PRO A 1 174 ? -22.863 4.481 -2.878 1.00 90.38 174 PRO A C 1
ATOM 1376 O O . PRO A 1 174 ? -22.737 4.479 -4.102 1.00 90.38 174 PRO A O 1
ATOM 1379 N N . LEU A 1 175 ? -22.327 3.545 -2.096 1.00 90.88 175 LEU A N 1
ATOM 1380 C CA . LEU A 1 175 ? -21.595 2.391 -2.606 1.00 90.88 175 LEU A CA 1
ATOM 1381 C C . LEU A 1 175 ? -22.198 1.089 -2.073 1.00 90.88 175 LEU A C 1
ATOM 1383 O O . LEU A 1 175 ? -22.266 0.888 -0.860 1.00 90.88 175 LEU A O 1
ATOM 1387 N N . ASP A 1 176 ? -22.607 0.206 -2.981 1.00 90.06 176 ASP A N 1
ATOM 1388 C CA . ASP A 1 176 ? -23.162 -1.105 -2.644 1.00 90.06 176 ASP A CA 1
ATOM 1389 C C . ASP A 1 176 ? -22.046 -2.136 -2.493 1.00 90.06 176 ASP A C 1
ATOM 1391 O O . ASP A 1 176 ? -21.246 -2.356 -3.405 1.00 90.06 176 ASP A O 1
ATOM 1395 N N . LEU A 1 177 ? -21.979 -2.772 -1.323 1.00 91.56 177 LEU A N 1
ATOM 1396 C CA . LEU A 1 177 ? -20.889 -3.672 -0.966 1.00 91.56 177 LEU A CA 1
ATOM 1397 C C . LEU A 1 177 ? -21.411 -4.952 -0.323 1.00 91.56 177 LEU A C 1
ATOM 1399 O O . LEU A 1 177 ? -22.265 -4.919 0.559 1.00 91.56 177 LEU A O 1
ATOM 1403 N N . ALA A 1 178 ? -20.811 -6.079 -0.704 1.00 90.06 178 ALA A N 1
ATOM 1404 C CA . ALA A 1 178 ? -20.995 -7.353 -0.020 1.00 90.06 178 ALA A CA 1
ATOM 1405 C C . ALA A 1 178 ? -20.159 -7.372 1.267 1.00 90.06 178 ALA A C 1
ATOM 1407 O O . ALA A 1 178 ? -18.932 -7.529 1.215 1.00 90.06 178 ALA A O 1
ATOM 1408 N N . VAL A 1 179 ? -20.798 -7.174 2.416 1.00 89.62 179 VAL A N 1
ATOM 1409 C CA . VAL A 1 179 ? -20.171 -7.222 3.741 1.00 89.62 179 VAL A CA 1
ATOM 1410 C C . VAL A 1 179 ? -20.206 -8.660 4.249 1.00 89.62 179 VAL A C 1
ATOM 1412 O O . VAL A 1 179 ? -21.243 -9.316 4.193 1.00 89.62 179 VAL A O 1
ATOM 1415 N N . LYS A 1 180 ? -19.054 -9.155 4.713 1.00 88.94 180 LYS A N 1
ATOM 1416 C CA . LYS A 1 180 ? -18.922 -10.493 5.294 1.00 88.94 180 LYS A CA 1
ATOM 1417 C C . LYS A 1 180 ? -18.839 -10.377 6.809 1.00 88.94 180 LYS A C 1
ATOM 1419 O O . LYS A 1 180 ? -17.894 -9.768 7.304 1.00 88.94 180 LYS A O 1
ATOM 1424 N N . THR A 1 181 ? -19.774 -10.992 7.522 1.00 86.44 181 THR A N 1
ATOM 1425 C CA . THR A 1 181 ? -19.814 -10.974 8.991 1.00 86.44 181 THR A CA 1
ATOM 1426 C C . THR A 1 181 ? -19.579 -12.380 9.526 1.00 86.44 181 THR A C 1
ATOM 1428 O O . THR A 1 181 ? -20.260 -13.319 9.113 1.00 86.44 181 THR A O 1
ATOM 1431 N N . LYS A 1 182 ? -18.603 -12.530 10.429 1.00 88.50 182 LYS A N 1
ATOM 1432 C CA . LYS A 1 182 ? -18.312 -13.794 11.120 1.00 88.50 182 LYS A CA 1
ATOM 1433 C C . LYS A 1 182 ? -19.343 -13.996 12.233 1.00 88.50 182 LYS A C 1
ATOM 1435 O O . LYS A 1 182 ? -19.443 -13.149 13.117 1.00 88.50 182 LYS A O 1
ATOM 1440 N N . ILE A 1 183 ? -20.078 -15.104 12.199 1.00 89.94 183 ILE A N 1
ATOM 1441 C CA . ILE A 1 183 ? -21.033 -15.497 13.244 1.00 89.94 183 ILE A CA 1
ATOM 1442 C C . ILE A 1 183 ? -20.697 -16.900 13.771 1.00 89.94 183 ILE A C 1
ATOM 1444 O O . ILE A 1 183 ? -20.268 -17.747 12.983 1.00 89.94 183 ILE A O 1
ATOM 1448 N N . PRO A 1 184 ? -20.829 -17.166 15.082 1.00 90.06 184 PRO A N 1
ATOM 1449 C CA . PRO A 1 184 ? -20.643 -18.508 15.630 1.00 90.06 184 PRO A CA 1
ATOM 1450 C C . PRO A 1 184 ? -21.692 -19.481 15.074 1.00 90.06 184 PRO A C 1
ATOM 1452 O O . PRO A 1 184 ? -22.813 -19.081 14.764 1.00 90.06 184 PRO A O 1
ATOM 1455 N N . LEU A 1 185 ? -21.311 -20.752 14.922 1.00 90.00 185 LEU A N 1
ATOM 1456 C CA . LEU A 1 185 ? -22.256 -21.826 14.618 1.00 90.00 185 LEU A CA 1
ATOM 1457 C C . LEU A 1 185 ? -23.124 -22.088 15.852 1.00 90.00 185 LEU A C 1
ATOM 1459 O O . LEU A 1 185 ? -22.614 -22.198 16.968 1.00 90.00 185 LEU A O 1
ATOM 1463 N N . GLU A 1 186 ? -24.430 -22.222 15.648 1.00 89.81 186 GLU A N 1
ATOM 1464 C CA . GLU A 1 186 ? -25.400 -22.461 16.717 1.00 89.81 186 GLU A CA 1
ATOM 1465 C C . GLU A 1 186 ? -26.296 -23.661 16.374 1.00 89.81 186 GLU A C 1
ATOM 1467 O O . GLU A 1 186 ? -26.542 -23.968 15.207 1.00 89.81 186 GLU A O 1
ATOM 1472 N N . GLY A 1 187 ? -26.795 -24.355 17.401 1.00 89.62 187 GLY A N 1
ATOM 1473 C C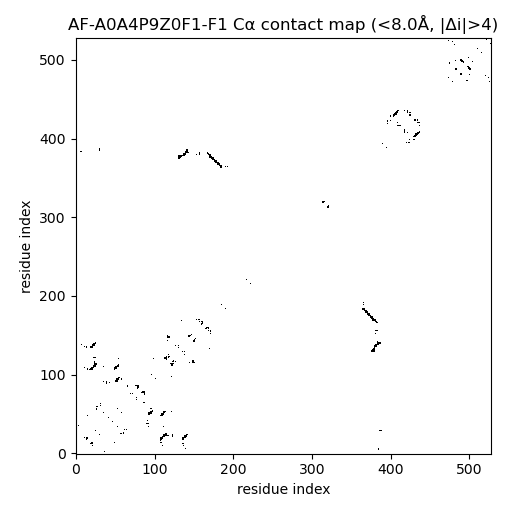A . GLY A 1 187 ? -27.771 -25.437 17.240 1.00 89.62 187 GLY A CA 1
ATOM 1474 C C . GLY A 1 187 ? -27.226 -26.676 16.520 1.00 89.62 187 GLY A C 1
ATOM 1475 O O . GLY A 1 187 ? -26.202 -27.233 16.915 1.00 89.62 187 GLY A O 1
ATOM 1476 N N . GLU A 1 188 ? -27.947 -27.142 15.495 1.00 88.06 188 GLU A N 1
ATOM 1477 C CA . GLU A 1 188 ? -27.607 -28.360 14.742 1.00 88.06 188 GLU A CA 1
ATOM 1478 C C . GLU A 1 188 ? -26.327 -28.217 13.914 1.00 88.06 188 GLU A C 1
ATOM 1480 O O . GLU A 1 188 ? -25.543 -29.160 13.855 1.00 88.06 188 GLU A O 1
ATOM 1485 N N . GLU A 1 189 ? -26.055 -27.032 13.355 1.00 88.06 189 GLU A N 1
ATOM 1486 C CA . GLU A 1 189 ? -24.828 -26.781 12.585 1.00 88.06 189 GLU A CA 1
ATOM 1487 C C . GLU A 1 189 ? -23.574 -26.984 13.447 1.00 88.06 189 GLU A C 1
ATOM 1489 O O . GLU A 1 189 ? -22.594 -27.577 13.002 1.00 88.06 189 GLU A O 1
ATOM 1494 N N . LEU A 1 190 ? -23.623 -26.538 14.709 1.00 88.12 190 LEU A N 1
ATOM 1495 C CA . LEU A 1 190 ? -22.533 -26.736 15.663 1.00 88.12 190 LEU A CA 1
ATOM 1496 C C . LEU A 1 190 ? -22.354 -28.217 16.015 1.00 88.12 190 LEU A C 1
ATOM 1498 O O . LEU A 1 190 ? -21.225 -28.681 16.151 1.00 88.12 190 LEU A O 1
ATOM 1502 N N . ARG A 1 191 ? -23.455 -28.963 16.171 1.00 86.38 191 ARG A N 1
ATOM 1503 C CA . ARG A 1 191 ? -23.399 -30.397 16.488 1.00 86.38 191 ARG A CA 1
ATOM 1504 C C . ARG A 1 191 ? -22.753 -31.194 15.363 1.00 86.38 191 ARG A C 1
ATOM 1506 O O . ARG A 1 191 ? -21.827 -31.946 15.642 1.00 86.38 191 ARG A O 1
ATOM 1513 N N . LEU A 1 192 ? -23.194 -30.973 14.125 1.00 90.12 192 LEU A N 1
ATOM 1514 C CA . LEU A 1 192 ? -22.635 -31.639 12.948 1.00 90.12 192 LEU A CA 1
ATOM 1515 C C . LEU A 1 192 ? -21.146 -31.324 12.786 1.00 90.12 192 LEU A C 1
ATOM 1517 O O . LEU A 1 192 ? -20.350 -32.237 12.606 1.00 90.12 192 LEU A O 1
ATOM 1521 N N . TYR A 1 193 ? -20.759 -30.055 12.952 1.00 87.94 193 TYR A N 1
ATOM 1522 C CA . TYR A 1 193 ? -19.353 -29.654 12.895 1.00 87.94 193 TYR A CA 1
ATOM 1523 C C . TYR A 1 193 ? -18.496 -30.373 13.951 1.00 87.94 193 TYR A C 1
ATOM 1525 O O . TYR A 1 193 ? -17.417 -30.869 13.644 1.00 87.94 193 TYR A O 1
ATOM 1533 N N . LEU A 1 194 ? -18.968 -30.455 15.200 1.00 89.62 194 LEU A N 1
ATOM 1534 C CA . LEU A 1 194 ? -18.228 -31.118 16.281 1.00 89.62 194 LEU A CA 1
ATOM 1535 C C . LEU A 1 194 ? -18.161 -32.642 16.109 1.00 89.62 194 LEU A C 1
ATOM 1537 O O . LEU A 1 194 ? -17.183 -33.261 16.530 1.00 89.62 194 LEU A O 1
ATOM 1541 N N . GLU A 1 195 ? -19.197 -33.253 15.535 1.00 90.62 195 GLU A N 1
ATOM 1542 C CA . GLU A 1 195 ? -19.213 -34.678 15.189 1.00 90.62 195 GLU A CA 1
ATOM 1543 C C . GLU A 1 195 ? -18.224 -34.975 14.055 1.00 90.62 195 GLU A C 1
ATOM 1545 O O . GLU A 1 195 ? -17.429 -35.907 14.176 1.00 90.62 195 GLU A O 1
ATOM 1550 N N . GLU A 1 196 ? -18.194 -34.140 13.014 1.00 90.50 196 GLU A N 1
ATOM 1551 C CA . GLU A 1 196 ? -17.241 -34.252 11.907 1.00 90.50 196 GLU A CA 1
ATOM 1552 C C . GLU A 1 196 ? -15.795 -34.017 12.368 1.00 90.50 196 GLU A C 1
ATOM 1554 O O . GLU A 1 196 ? -14.907 -34.801 12.032 1.00 90.50 196 GLU A O 1
ATOM 1559 N N . GLU A 1 197 ? -15.555 -33.011 13.216 1.00 89.56 197 GLU A N 1
ATOM 1560 C CA . GLU A 1 197 ? -14.234 -32.752 13.802 1.00 89.56 197 GLU A CA 1
ATOM 1561 C C . GLU A 1 197 ? -13.767 -33.931 14.670 1.00 89.56 197 GLU A C 1
ATOM 1563 O O . GLU A 1 197 ? -12.596 -34.316 14.628 1.00 89.56 197 GLU A O 1
ATOM 1568 N N . ARG A 1 198 ? -14.674 -34.538 15.450 1.00 88.31 198 ARG A N 1
ATOM 1569 C CA . ARG A 1 198 ? -14.356 -35.730 16.248 1.00 88.31 198 ARG A CA 1
ATOM 1570 C C . ARG A 1 198 ? -14.026 -36.916 15.349 1.00 88.31 198 ARG A C 1
ATOM 1572 O O . ARG A 1 198 ? -12.997 -37.547 15.567 1.00 88.31 198 ARG A O 1
ATOM 1579 N N . ALA A 1 199 ? -14.837 -37.173 14.326 1.00 91.62 199 ALA A N 1
ATOM 1580 C CA . ALA A 1 199 ? -14.594 -38.245 13.367 1.00 91.62 199 ALA A CA 1
ATOM 1581 C C . ALA A 1 199 ? -13.279 -38.036 12.601 1.00 91.62 199 ALA A C 1
ATOM 1583 O O . ALA A 1 199 ? -12.553 -38.989 12.327 1.00 91.62 199 ALA A O 1
ATOM 1584 N N . GLN A 1 200 ? -12.926 -36.792 12.270 1.00 89.06 200 GLN A N 1
ATOM 1585 C CA . GLN A 1 200 ? -11.641 -36.476 11.655 1.00 89.06 200 GLN A CA 1
ATOM 1586 C C . GLN A 1 200 ? -10.474 -36.737 12.612 1.00 89.06 200 GLN A C 1
ATOM 1588 O O . GLN A 1 200 ? -9.540 -37.434 12.230 1.00 89.06 200 GLN A O 1
ATOM 1593 N N . LYS A 1 201 ? -10.552 -36.276 13.865 1.00 89.31 201 LYS A N 1
ATOM 1594 C CA . LYS A 1 201 ? -9.517 -36.562 14.873 1.00 89.31 201 LYS A CA 1
ATOM 1595 C C . LYS A 1 201 ? -9.373 -38.051 15.158 1.00 89.31 201 LYS A C 1
ATOM 1597 O O . LYS A 1 201 ? -8.261 -38.518 15.367 1.00 89.31 201 LYS A O 1
ATOM 1602 N N . GLU A 1 202 ? -10.471 -38.800 15.164 1.00 91.25 202 GLU A N 1
ATOM 1603 C CA . GLU A 1 202 ? -10.447 -40.255 15.323 1.00 91.25 202 GLU A CA 1
ATOM 1604 C C . GLU A 1 202 ? -9.798 -40.943 14.117 1.00 91.25 202 GLU A C 1
ATOM 1606 O O . GLU A 1 202 ? -8.967 -41.829 14.314 1.00 91.25 202 GLU A O 1
ATOM 1611 N N . ARG A 1 203 ? -10.092 -40.500 12.885 1.00 89.12 203 ARG A N 1
ATOM 1612 C CA . ARG A 1 203 ? -9.430 -40.989 11.661 1.00 89.12 203 ARG A CA 1
ATOM 1613 C C . ARG A 1 203 ? -7.934 -40.682 11.655 1.00 89.12 203 ARG A C 1
ATOM 1615 O O . ARG A 1 203 ? -7.142 -41.592 11.439 1.00 89.12 203 ARG A O 1
ATOM 1622 N N . GLU A 1 204 ? -7.548 -39.447 11.962 1.00 89.06 204 GLU A N 1
ATOM 1623 C CA . GLU A 1 204 ? -6.142 -39.027 12.045 1.00 89.06 204 GLU A CA 1
ATOM 1624 C C . GLU A 1 204 ? -5.400 -39.763 13.171 1.00 89.06 204 GLU A C 1
ATOM 1626 O O . GLU A 1 204 ? -4.270 -40.207 12.985 1.00 89.06 204 GLU A O 1
ATOM 1631 N N . ALA A 1 205 ? -6.034 -39.964 14.332 1.00 89.69 205 ALA A N 1
ATOM 1632 C CA . ALA A 1 205 ? -5.457 -40.743 15.427 1.00 89.69 205 ALA A CA 1
ATOM 1633 C C . ALA A 1 205 ? -5.325 -42.229 15.069 1.00 89.69 205 ALA A C 1
ATOM 1635 O O . ALA A 1 205 ? -4.336 -42.861 15.442 1.00 89.69 205 ALA A O 1
ATOM 1636 N N . HIS A 1 206 ? -6.294 -42.788 14.341 1.00 86.56 206 HIS A N 1
ATOM 1637 C CA . HIS A 1 206 ? -6.229 -44.154 13.837 1.00 86.56 206 HIS A CA 1
ATOM 1638 C C . HIS A 1 206 ? -5.095 -44.308 12.817 1.00 86.56 206 HIS A C 1
ATOM 1640 O O . HIS A 1 206 ? -4.271 -45.209 12.960 1.00 86.56 206 HIS A O 1
ATOM 1646 N N . GLU A 1 207 ? -4.991 -43.399 11.846 1.00 84.69 207 GLU A N 1
ATOM 1647 C CA . GLU A 1 207 ? -3.903 -43.375 10.865 1.00 84.69 207 GLU A CA 1
ATOM 1648 C C . GLU A 1 207 ? -2.537 -43.224 11.551 1.00 84.69 207 GLU A C 1
ATOM 1650 O O . GLU A 1 207 ? -1.633 -44.030 11.322 1.00 84.69 207 GLU A O 1
ATOM 1655 N N . ALA A 1 208 ? -2.402 -42.283 12.489 1.00 86.12 208 ALA A N 1
ATOM 1656 C CA . ALA A 1 208 ? -1.184 -42.103 13.273 1.00 86.12 208 ALA A CA 1
ATOM 1657 C C . ALA A 1 208 ? -0.839 -43.344 14.118 1.00 86.12 208 ALA A C 1
ATOM 1659 O O . ALA A 1 208 ? 0.333 -43.709 14.226 1.00 86.12 208 ALA A O 1
ATOM 1660 N N . ALA A 1 209 ? -1.834 -44.033 14.686 1.00 86.69 209 ALA A N 1
ATOM 1661 C CA . ALA A 1 209 ? -1.630 -45.268 15.441 1.00 86.69 209 ALA A CA 1
ATOM 1662 C C . ALA A 1 209 ? -1.212 -46.442 14.540 1.00 86.69 209 ALA A C 1
ATOM 1664 O O . ALA A 1 209 ? -0.362 -47.241 14.943 1.00 86.69 209 ALA A O 1
ATOM 1665 N N . VAL A 1 210 ? -1.758 -46.542 13.324 1.00 83.81 210 VAL A N 1
ATOM 1666 C CA . VAL A 1 210 ? -1.342 -47.530 12.316 1.00 83.81 210 VAL A CA 1
ATOM 1667 C C . VAL A 1 210 ? 0.095 -47.255 11.872 1.00 83.81 210 VAL A C 1
ATOM 1669 O O . VAL A 1 210 ? 0.916 -48.176 11.873 1.00 83.81 210 VAL A O 1
ATOM 1672 N N . ILE A 1 211 ? 0.445 -45.993 11.602 1.00 80.62 211 ILE A N 1
ATOM 1673 C CA . ILE A 1 211 ? 1.816 -45.586 11.270 1.00 80.62 211 ILE A CA 1
ATOM 1674 C C . ILE A 1 211 ? 2.767 -45.907 12.435 1.00 80.62 211 ILE A C 1
ATOM 1676 O O . ILE A 1 211 ? 3.795 -46.549 12.218 1.00 80.62 211 ILE A O 1
ATOM 1680 N N . ALA A 1 212 ? 2.417 -45.568 13.679 1.00 77.06 212 ALA A N 1
ATOM 1681 C CA . ALA A 1 212 ? 3.235 -45.871 14.857 1.00 77.06 212 ALA A CA 1
ATOM 1682 C C . ALA A 1 212 ? 3.394 -47.384 15.099 1.00 77.06 212 ALA A C 1
ATOM 1684 O O . ALA A 1 212 ? 4.492 -47.850 15.416 1.00 77.06 212 ALA A O 1
ATOM 1685 N N . ARG A 1 213 ? 2.331 -48.175 14.893 1.00 76.06 213 ARG A N 1
ATOM 1686 C CA . ARG A 1 213 ? 2.390 -49.643 14.977 1.00 76.06 213 ARG A CA 1
ATOM 1687 C C . ARG A 1 213 ? 3.290 -50.220 13.885 1.00 76.06 213 ARG A C 1
ATOM 1689 O O . ARG A 1 213 ? 4.114 -51.079 14.183 1.00 76.06 213 ARG A O 1
ATOM 1696 N N . SER A 1 214 ? 3.192 -49.714 12.655 1.00 69.69 214 SER A N 1
ATOM 1697 C CA . SER A 1 214 ? 4.071 -50.117 11.549 1.00 69.69 214 SER A CA 1
ATOM 1698 C C . SER A 1 214 ? 5.539 -49.737 11.797 1.00 69.69 214 SER A C 1
ATOM 1700 O O . SER A 1 214 ? 6.437 -50.493 11.429 1.00 69.69 214 SER A O 1
ATOM 1702 N N . ARG A 1 215 ? 5.793 -48.616 12.495 1.00 63.78 215 ARG A N 1
ATOM 1703 C CA . ARG A 1 215 ? 7.136 -48.198 12.923 1.00 63.78 215 ARG A CA 1
ATOM 1704 C C . ARG A 1 215 ? 7.730 -49.174 13.941 1.00 63.78 215 ARG A C 1
ATOM 1706 O O . ARG A 1 215 ? 8.877 -49.570 13.778 1.00 63.78 215 ARG A O 1
ATOM 1713 N N . ASN A 1 216 ? 6.948 -49.609 14.932 1.00 57.06 216 ASN A N 1
ATOM 1714 C CA . ASN A 1 216 ? 7.416 -50.559 15.950 1.00 57.06 216 ASN A CA 1
ATOM 1715 C C . ASN A 1 216 ? 7.678 -51.967 15.382 1.00 57.06 216 ASN A C 1
ATOM 1717 O O . ASN A 1 216 ? 8.638 -52.612 15.786 1.00 57.06 216 ASN A O 1
ATOM 1721 N N . VAL A 1 217 ? 6.878 -52.429 14.412 1.00 59.41 217 VAL A N 1
ATOM 1722 C CA . VAL A 1 217 ? 7.058 -53.750 13.767 1.00 59.41 217 VAL A CA 1
ATOM 1723 C C . VAL A 1 217 ? 8.297 -53.801 12.855 1.00 59.41 217 VAL A C 1
ATOM 1725 O O . VAL A 1 217 ? 8.835 -54.873 12.602 1.00 59.41 217 VAL A O 1
ATOM 1728 N N . LEU A 1 218 ? 8.788 -52.657 12.369 1.00 52.19 218 LEU A N 1
ATOM 1729 C CA . LEU A 1 218 ? 10.023 -52.596 11.576 1.00 52.19 218 LEU A CA 1
ATOM 1730 C C . LEU A 1 218 ? 11.303 -52.570 12.432 1.00 52.19 218 LEU A C 1
ATOM 1732 O O . LEU A 1 218 ? 12.361 -52.919 11.910 1.00 52.19 218 LEU A O 1
ATOM 1736 N N . ASP A 1 219 ? 11.216 -52.170 13.706 1.00 53.38 219 ASP A N 1
ATOM 1737 C CA . ASP A 1 219 ? 12.366 -52.088 14.625 1.00 53.38 219 ASP A CA 1
ATOM 1738 C C . ASP A 1 219 ? 12.624 -53.425 15.361 1.00 53.38 219 ASP A C 1
ATOM 1740 O O . ASP A 1 219 ? 13.760 -53.737 15.720 1.00 53.38 219 ASP A O 1
ATOM 1744 N N . GLU A 1 220 ? 11.603 -54.283 15.496 1.00 47.22 220 GLU A N 1
ATOM 1745 C CA . GLU A 1 220 ? 11.728 -55.662 15.989 1.00 47.22 220 GLU A CA 1
ATOM 1746 C C . GLU A 1 220 ? 11.600 -56.682 14.843 1.00 47.22 220 GLU A C 1
ATOM 1748 O O . GLU A 1 220 ? 10.508 -57.100 14.484 1.00 47.22 220 GLU A O 1
ATOM 17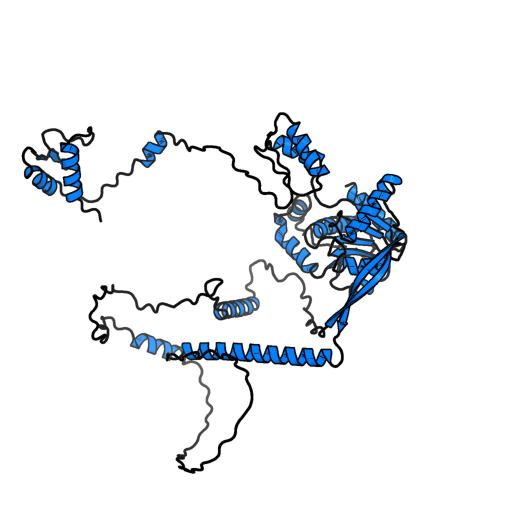53 N N . GLY A 1 221 ? 12.740 -57.104 14.279 1.00 39.75 221 GLY A N 1
ATOM 1754 C CA . GLY A 1 221 ? 12.916 -58.406 13.609 1.00 39.75 221 GLY A CA 1
ATOM 1755 C C . GLY A 1 221 ? 11.871 -58.793 12.551 1.00 39.75 221 GLY A C 1
ATOM 1756 O O . GLY A 1 221 ? 10.906 -59.492 12.837 1.00 39.75 221 GLY A O 1
ATOM 1757 N N . GLY A 1 222 ? 12.126 -58.405 11.301 1.00 43.56 222 GLY A N 1
ATOM 1758 C CA . GLY A 1 222 ? 11.164 -58.481 10.205 1.00 43.56 222 GLY A CA 1
ATOM 1759 C C . GLY A 1 222 ? 10.488 -59.827 9.929 1.00 43.56 222 GLY A C 1
ATOM 1760 O O . GLY A 1 222 ? 11.128 -60.872 9.847 1.00 43.56 222 GLY A O 1
ATOM 1761 N N . ILE A 1 223 ? 9.196 -59.730 9.612 1.00 37.31 223 ILE A N 1
ATOM 1762 C CA . ILE A 1 223 ? 8.460 -60.609 8.701 1.00 37.31 223 ILE A CA 1
ATOM 1763 C C . ILE A 1 223 ? 7.542 -59.694 7.879 1.00 37.31 223 ILE A C 1
ATOM 1765 O O . ILE A 1 223 ? 6.866 -58.824 8.425 1.00 37.31 223 ILE A O 1
ATOM 1769 N N . ALA A 1 224 ? 7.575 -59.848 6.554 1.00 46.62 224 ALA A N 1
ATOM 1770 C CA . ALA A 1 224 ? 6.703 -59.130 5.633 1.00 46.62 224 ALA A CA 1
ATOM 1771 C C . ALA A 1 224 ? 5.232 -59.415 5.977 1.00 46.62 224 ALA A C 1
ATOM 1773 O O . ALA A 1 224 ? 4.831 -60.576 5.991 1.00 46.62 224 ALA A O 1
ATOM 1774 N N . SER A 1 225 ? 4.449 -58.367 6.236 1.00 38.56 225 SER A N 1
ATOM 1775 C CA . SER A 1 225 ? 2.988 -58.441 6.181 1.00 38.56 225 SER A CA 1
ATOM 1776 C C . SER A 1 225 ? 2.510 -57.695 4.943 1.00 38.56 225 SER A C 1
ATOM 1778 O O . SER A 1 225 ? 2.937 -56.578 4.639 1.00 38.56 225 SER A O 1
ATOM 1780 N N . ASP A 1 226 ? 1.696 -58.407 4.186 1.00 35.44 226 ASP A N 1
ATOM 1781 C CA . ASP A 1 226 ? 0.934 -57.968 3.039 1.00 35.44 226 ASP A CA 1
ATOM 1782 C C . ASP A 1 226 ? -0.075 -56.896 3.458 1.00 35.44 226 ASP A C 1
ATOM 1784 O O . ASP A 1 226 ? -1.045 -57.128 4.167 1.00 35.44 226 ASP A O 1
ATOM 1788 N N . SER A 1 227 ? 0.153 -55.674 2.993 1.00 39.19 227 SER A N 1
ATOM 1789 C CA . SER A 1 227 ? -0.875 -54.643 3.032 1.00 39.19 227 SER A CA 1
ATOM 1790 C C . SER A 1 227 ? -1.923 -54.991 1.976 1.00 39.19 227 SER A C 1
ATOM 1792 O O . SER A 1 227 ? -1.801 -54.571 0.825 1.00 39.19 227 SER A O 1
ATOM 1794 N N . SER A 1 228 ? -2.939 -55.773 2.345 1.00 41.31 228 SER A N 1
ATOM 1795 C CA . SER A 1 228 ? -4.187 -55.834 1.586 1.00 41.31 228 SER A CA 1
ATOM 1796 C C . SER A 1 228 ? -4.818 -54.442 1.624 1.00 41.31 228 SER A C 1
ATOM 1798 O O . SER A 1 228 ? -5.207 -53.966 2.692 1.00 41.31 228 SER A O 1
ATOM 1800 N N . GLY A 1 229 ? -4.849 -53.772 0.472 1.00 36.09 229 GLY A N 1
ATOM 1801 C CA . GLY A 1 229 ? -5.583 -52.526 0.302 1.00 36.09 229 GLY A CA 1
ATOM 1802 C C . GLY A 1 229 ? -7.058 -52.766 0.596 1.00 36.09 229 GLY A C 1
ATOM 1803 O O . GLY A 1 229 ? -7.657 -53.690 0.052 1.00 36.09 229 GLY A O 1
ATOM 1804 N N . SER A 1 230 ? -7.619 -51.968 1.497 1.00 36.75 230 SER A N 1
ATOM 1805 C CA . SER A 1 230 ? -9.059 -51.877 1.687 1.00 36.75 230 SER A CA 1
ATOM 1806 C C . SER A 1 230 ? -9.642 -51.128 0.491 1.00 36.75 230 SER A C 1
ATOM 1808 O O . SER A 1 230 ? -9.542 -49.903 0.417 1.00 36.75 230 SER A O 1
ATOM 1810 N N . GLU A 1 231 ? -10.185 -51.875 -0.463 1.00 35.00 231 GLU A N 1
ATOM 1811 C CA . GLU A 1 231 ? -11.174 -51.361 -1.404 1.00 35.00 231 GLU A CA 1
ATOM 1812 C C . GLU A 1 231 ? -12.526 -51.385 -0.680 1.00 35.00 231 GLU A C 1
ATOM 1814 O O . GLU A 1 231 ? -12.985 -52.433 -0.225 1.00 35.00 231 GLU A O 1
ATOM 1819 N N . ASP A 1 232 ? -13.104 -50.200 -0.493 1.00 37.31 232 ASP A N 1
ATOM 1820 C CA . ASP A 1 232 ? -14.491 -50.026 -0.079 1.00 37.31 232 ASP A CA 1
ATOM 1821 C C . ASP A 1 232 ? -15.392 -50.472 -1.242 1.00 37.31 232 ASP A C 1
ATOM 1823 O O . ASP A 1 232 ? -15.476 -49.780 -2.258 1.00 37.31 232 ASP A O 1
ATOM 1827 N N . GLU A 1 233 ? -16.072 -51.609 -1.095 1.00 36.72 233 GLU A N 1
ATOM 1828 C CA . GLU A 1 233 ? -17.203 -51.985 -1.947 1.00 36.72 233 GLU A CA 1
ATOM 1829 C C . GLU A 1 233 ? -18.476 -52.066 -1.094 1.00 36.72 233 GLU A C 1
ATOM 1831 O O . GLU A 1 233 ? -18.659 -52.946 -0.252 1.00 36.72 233 GLU A O 1
ATOM 1836 N N . ASP A 1 234 ? -19.328 -51.069 -1.309 1.00 38.69 234 ASP A N 1
ATOM 1837 C CA . ASP A 1 234 ? -20.716 -50.971 -0.877 1.00 38.69 234 ASP A CA 1
ATOM 1838 C C . ASP A 1 234 ? -21.579 -51.645 -1.953 1.00 38.69 234 ASP A C 1
ATOM 1840 O O . ASP A 1 234 ? -21.568 -51.165 -3.081 1.00 38.69 234 ASP A O 1
ATOM 1844 N N . GLU A 1 235 ? -22.290 -52.742 -1.646 1.00 36.84 235 GLU A N 1
ATOM 1845 C CA . GLU A 1 235 ? -23.435 -53.220 -2.447 1.00 36.84 235 GLU A CA 1
ATOM 1846 C C . GLU A 1 235 ? -24.291 -54.295 -1.718 1.00 36.84 235 GLU A C 1
ATOM 1848 O O . GLU A 1 235 ? -23.839 -55.397 -1.421 1.00 36.84 235 GLU A O 1
ATOM 1853 N N . GLY A 1 236 ? -25.548 -53.932 -1.419 1.00 31.84 236 GLY A N 1
ATOM 1854 C CA . GLY A 1 236 ? -26.793 -54.624 -1.823 1.00 31.84 236 GLY A CA 1
ATOM 1855 C C . GLY A 1 236 ? -27.094 -56.095 -1.462 1.00 31.84 236 GLY A C 1
ATOM 1856 O O . GLY A 1 236 ? -26.584 -57.011 -2.089 1.00 31.84 236 GLY A O 1
ATOM 1857 N N . GLU A 1 237 ? -28.054 -56.264 -0.540 1.00 32.09 237 GLU A N 1
ATOM 1858 C CA . GLU A 1 237 ? -29.213 -57.199 -0.499 1.00 32.09 237 GLU A CA 1
ATOM 1859 C C . GLU A 1 237 ? -29.219 -58.573 -1.237 1.00 32.09 237 GLU A C 1
ATOM 1861 O O . GLU A 1 237 ? -29.148 -58.649 -2.460 1.00 32.09 237 GLU A O 1
ATOM 1866 N N . ASP A 1 238 ? -29.479 -59.639 -0.448 1.00 29.80 238 ASP A N 1
ATOM 1867 C CA . ASP A 1 238 ? -30.521 -60.692 -0.610 1.00 29.80 238 ASP A CA 1
ATOM 1868 C C . ASP A 1 238 ? -30.057 -62.165 -0.488 1.00 29.80 238 ASP A C 1
ATOM 1870 O O . ASP A 1 238 ? -29.170 -62.629 -1.199 1.00 29.80 238 ASP A O 1
ATOM 1874 N N . GLY A 1 239 ? -30.793 -62.953 0.319 1.00 30.23 239 GLY A N 1
ATOM 1875 C CA . GLY A 1 239 ? -31.040 -64.380 0.039 1.00 30.23 239 GLY A CA 1
ATOM 1876 C C . GLY A 1 239 ? -30.603 -65.419 1.084 1.00 30.23 239 GLY A C 1
ATOM 1877 O O . GLY A 1 239 ? -29.425 -65.668 1.294 1.00 30.23 239 GLY A O 1
ATOM 1878 N N . GLU A 1 240 ? -31.599 -66.078 1.674 1.00 28.16 240 GLU A N 1
ATOM 1879 C CA . GLU A 1 240 ? -31.581 -67.092 2.741 1.00 28.16 240 GLU A CA 1
ATOM 1880 C C . GLU A 1 240 ? -30.871 -68.429 2.408 1.00 28.16 240 GLU A C 1
ATOM 1882 O O . GLU A 1 240 ? -30.848 -68.875 1.260 1.00 28.16 240 GLU A O 1
ATOM 1887 N N . GLY A 1 241 ? -30.403 -69.144 3.445 1.00 28.53 241 GLY A N 1
ATOM 1888 C CA . GLY A 1 241 ? -30.002 -70.557 3.364 1.00 28.53 241 GLY A CA 1
ATOM 1889 C C . GLY A 1 241 ? -29.549 -71.149 4.708 1.00 28.53 241 GLY A C 1
ATOM 1890 O O . GLY A 1 241 ? -28.583 -70.688 5.303 1.00 28.53 241 GLY A O 1
ATOM 1891 N N . GLU A 1 242 ? -30.283 -72.153 5.186 1.00 26.95 242 GLU A N 1
ATOM 1892 C CA . GLU A 1 242 ? -30.220 -72.801 6.504 1.00 26.95 242 GLU A CA 1
ATOM 1893 C C . GLU A 1 242 ? -28.958 -73.643 6.800 1.00 26.95 242 GLU A C 1
ATOM 1895 O O . GLU A 1 242 ? -28.391 -74.266 5.910 1.00 26.95 242 GLU A O 1
ATOM 1900 N N . GLY A 1 243 ? -28.665 -73.780 8.105 1.00 26.70 243 GLY A N 1
ATOM 1901 C CA . GLY A 1 243 ? -28.239 -75.030 8.757 1.00 26.70 243 GLY A CA 1
ATOM 1902 C C . GLY A 1 243 ? -26.756 -75.414 8.681 1.00 26.70 243 GLY A C 1
ATOM 1903 O O . GLY A 1 243 ? -26.263 -75.797 7.633 1.00 26.70 243 GLY A O 1
ATOM 1904 N N . ASP A 1 244 ? -26.054 -75.441 9.816 1.00 27.53 244 ASP A N 1
ATOM 1905 C CA . ASP A 1 244 ? -25.875 -76.680 10.590 1.00 27.53 244 ASP A CA 1
ATOM 1906 C C . ASP A 1 244 ? -2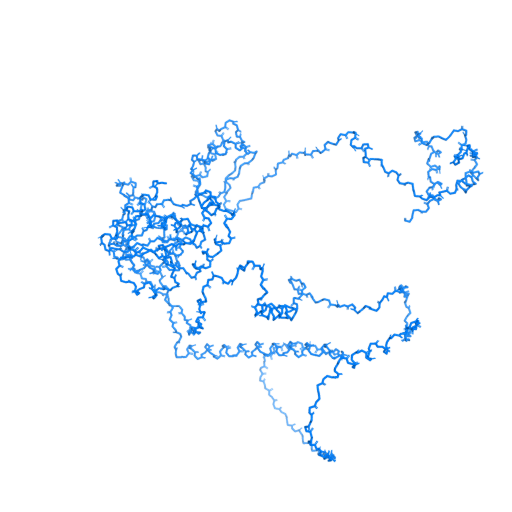5.128 -76.386 11.902 1.00 27.53 244 ASP A C 1
ATOM 1908 O O . ASP A 1 244 ? -24.287 -75.489 11.991 1.00 27.53 244 ASP A O 1
ATOM 1912 N N . ALA A 1 245 ? -25.470 -77.137 12.939 1.00 30.16 245 ALA A N 1
ATOM 1913 C CA . ALA A 1 245 ? -24.814 -77.096 14.235 1.00 30.16 245 ALA A CA 1
ATOM 1914 C C . ALA A 1 245 ? -23.555 -77.972 14.210 1.00 30.16 245 ALA A C 1
ATOM 1916 O O . ALA A 1 245 ? -23.613 -79.085 13.700 1.00 30.16 245 ALA A O 1
ATOM 1917 N N . MET A 1 246 ? -22.470 -77.560 14.871 1.00 29.92 246 MET A N 1
ATOM 1918 C CA . MET A 1 246 ? -21.693 -78.512 15.670 1.00 29.92 246 MET A CA 1
ATOM 1919 C C . MET A 1 246 ? -20.810 -77.828 16.715 1.00 29.92 246 MET A C 1
ATOM 1921 O O . MET A 1 246 ? -20.006 -76.942 16.445 1.00 29.92 246 MET A O 1
ATOM 1925 N N . ASP A 1 247 ? -21.045 -78.315 17.921 1.00 28.17 247 ASP A N 1
ATOM 1926 C CA . ASP A 1 247 ? -20.352 -78.177 19.186 1.00 28.17 247 ASP A CA 1
ATOM 1927 C C . ASP A 1 247 ? -19.007 -78.924 19.162 1.00 28.17 247 ASP A C 1
ATOM 1929 O O . ASP A 1 247 ? -18.963 -80.052 18.674 1.00 28.17 247 ASP A O 1
ATOM 1933 N N . THR A 1 248 ? -17.947 -78.326 19.715 1.00 28.39 248 THR A N 1
ATOM 1934 C CA . THR A 1 248 ? -16.894 -79.053 20.449 1.00 28.39 248 THR A CA 1
ATOM 1935 C C . THR A 1 248 ? -16.138 -78.093 21.367 1.00 28.39 248 THR A C 1
ATOM 1937 O O . THR A 1 248 ? -15.248 -77.357 20.931 1.00 28.39 248 THR A O 1
ATOM 1940 N N . ASP A 1 249 ? -16.466 -78.170 22.653 1.00 27.19 249 ASP A N 1
ATOM 1941 C CA . ASP A 1 249 ? -15.583 -77.886 23.785 1.00 27.19 249 ASP A CA 1
ATOM 1942 C C . ASP A 1 249 ? -14.241 -78.634 23.676 1.00 27.19 249 ASP A C 1
ATOM 1944 O O . ASP A 1 249 ? -14.247 -79.840 23.432 1.00 27.19 249 ASP A O 1
ATOM 1948 N N . ILE A 1 250 ? -13.111 -77.975 23.986 1.00 29.33 250 ILE A N 1
ATOM 1949 C CA . ILE A 1 250 ? -11.977 -78.607 24.692 1.00 29.33 250 ILE A CA 1
ATOM 1950 C C . ILE A 1 250 ? -11.356 -77.614 25.686 1.00 29.33 250 ILE A C 1
ATOM 1952 O O . ILE A 1 250 ? -10.942 -76.504 25.355 1.00 29.33 250 ILE A O 1
ATOM 1956 N N . GLU A 1 251 ? -11.292 -78.094 26.922 1.00 25.61 251 GLU A N 1
ATOM 1957 C CA . GLU A 1 251 ? -10.893 -77.447 28.160 1.00 25.61 251 GLU A CA 1
ATOM 1958 C C . GLU A 1 251 ? -9.378 -77.199 28.339 1.00 25.61 251 GLU A C 1
ATOM 1960 O O . GLU A 1 251 ? -8.518 -77.914 27.830 1.00 25.61 251 GLU A O 1
ATOM 1965 N N . HIS A 1 252 ? -9.108 -76.224 29.216 1.00 27.39 252 HIS A N 1
ATOM 1966 C CA . HIS A 1 252 ? -8.087 -76.175 30.272 1.00 27.39 252 HIS A CA 1
ATOM 1967 C C . HIS A 1 252 ? -6.631 -76.604 30.008 1.00 27.39 252 HIS A C 1
ATOM 1969 O O . HIS A 1 252 ? -6.305 -77.781 29.878 1.00 27.39 252 HIS A O 1
ATOM 1975 N N . ARG A 1 253 ? -5.712 -75.678 30.340 1.00 26.17 253 ARG A N 1
ATOM 1976 C CA . ARG A 1 253 ? -4.714 -75.953 31.394 1.00 26.17 253 ARG A CA 1
ATOM 1977 C C . ARG A 1 253 ? -4.199 -74.690 32.083 1.00 26.17 253 ARG A C 1
ATOM 1979 O O . ARG A 1 253 ? -3.434 -73.908 31.534 1.00 26.17 253 ARG A O 1
ATOM 1986 N N . THR A 1 254 ? -4.622 -74.545 33.331 1.00 26.83 254 THR A N 1
ATOM 1987 C CA . THR A 1 254 ? -4.015 -73.716 34.373 1.00 26.83 254 THR A CA 1
ATOM 1988 C C . THR A 1 254 ? -2.760 -74.393 34.925 1.00 26.83 254 THR A C 1
ATOM 1990 O O . THR A 1 254 ? -2.816 -75.576 35.262 1.00 26.83 254 THR A O 1
ATOM 1993 N N . THR A 1 255 ? -1.692 -73.630 35.153 1.00 27.50 255 THR A N 1
ATOM 1994 C CA . THR A 1 255 ? -0.728 -73.907 36.229 1.00 27.50 255 THR A CA 1
ATOM 1995 C C . THR A 1 255 ? -0.381 -72.609 36.942 1.00 27.50 255 THR A C 1
ATOM 1997 O O . THR A 1 255 ? -0.003 -71.617 36.323 1.00 27.50 255 THR A O 1
ATOM 2000 N N . THR A 1 256 ? -0.589 -72.652 38.249 1.00 28.70 256 THR A N 1
ATOM 2001 C CA . THR A 1 256 ? -0.341 -71.648 39.279 1.00 28.70 256 THR A CA 1
ATOM 2002 C C . THR A 1 256 ? 1.134 -71.574 39.665 1.00 28.70 256 THR A C 1
ATOM 2004 O O . THR A 1 256 ? 1.831 -72.577 39.563 1.00 28.70 256 THR A O 1
ATOM 2007 N N . ASP A 1 257 ? 1.557 -70.393 40.129 1.00 27.31 257 ASP A N 1
ATOM 2008 C CA . ASP A 1 257 ? 2.446 -70.101 41.279 1.00 27.31 257 ASP A CA 1
ATOM 2009 C C . ASP A 1 257 ? 3.080 -68.712 41.035 1.00 27.31 257 ASP A C 1
ATOM 2011 O O . ASP A 1 257 ? 3.485 -68.398 39.925 1.00 27.31 257 ASP A O 1
ATOM 2015 N N . GLY A 1 258 ? 3.189 -67.752 41.954 1.00 26.77 258 GLY A N 1
ATOM 2016 C CA . GLY A 1 258 ? 3.040 -67.762 43.400 1.00 26.77 258 GLY A CA 1
ATOM 2017 C C . GLY A 1 258 ? 4.158 -66.918 44.037 1.00 26.77 258 GLY A C 1
ATOM 2018 O O . GLY A 1 258 ? 5.174 -67.467 44.426 1.00 26.77 258 GLY A O 1
ATOM 2019 N N . HIS A 1 259 ? 3.903 -65.610 44.206 1.00 27.41 259 HIS A N 1
ATOM 2020 C CA . HIS A 1 259 ? 4.526 -64.643 45.140 1.00 27.41 259 HIS A CA 1
ATOM 2021 C C . HIS A 1 259 ? 5.999 -64.168 44.984 1.00 27.41 259 HIS A C 1
ATOM 2023 O O . HIS A 1 259 ? 6.932 -64.952 45.083 1.00 27.41 259 HIS A O 1
ATOM 2029 N N . HIS A 1 260 ? 6.227 -62.842 44.981 1.00 27.81 260 HIS A N 1
ATOM 2030 C CA . HIS A 1 260 ? 6.587 -62.013 46.162 1.00 27.81 260 HIS A CA 1
ATOM 2031 C C . HIS A 1 260 ? 7.115 -60.628 45.729 1.00 27.81 260 HIS A C 1
ATOM 2033 O O . HIS A 1 260 ? 8.002 -60.506 44.890 1.00 27.81 260 HIS A O 1
ATOM 2039 N N . HIS A 1 261 ? 6.595 -59.572 46.360 1.00 32.91 261 HIS A N 1
ATOM 2040 C CA . HIS A 1 261 ? 7.163 -58.224 46.330 1.00 32.91 261 HIS A CA 1
ATOM 2041 C C . HIS A 1 261 ? 8.454 -58.147 47.156 1.00 32.91 261 HIS A C 1
ATOM 2043 O O . HIS A 1 261 ? 8.465 -58.594 48.299 1.00 32.91 261 HIS A O 1
ATOM 2049 N N . HIS A 1 262 ? 9.471 -57.443 46.647 1.00 27.75 262 HIS A N 1
ATOM 2050 C CA . HIS A 1 262 ? 10.385 -56.677 47.496 1.00 27.75 262 HIS A CA 1
ATOM 2051 C C . HIS A 1 262 ? 10.943 -55.440 46.779 1.00 27.75 262 HIS A C 1
ATOM 2053 O O . HIS A 1 262 ? 11.587 -55.523 45.737 1.00 27.75 262 HIS A O 1
ATOM 2059 N N . HIS A 1 263 ? 10.702 -54.279 47.389 1.00 32.66 263 HIS A N 1
ATOM 2060 C CA . HIS A 1 263 ? 11.431 -53.036 47.162 1.00 32.66 263 HIS A CA 1
ATOM 2061 C C . HIS A 1 263 ? 12.883 -53.182 47.638 1.00 32.66 263 HIS A C 1
ATOM 2063 O O . HIS A 1 263 ? 13.092 -53.535 48.796 1.00 32.66 263 HIS A O 1
ATOM 2069 N N . HIS A 1 264 ? 13.860 -52.798 46.810 1.00 28.58 264 HIS A N 1
ATOM 2070 C CA . HIS A 1 264 ? 15.087 -52.149 47.284 1.00 28.58 264 HIS A CA 1
ATOM 2071 C C . HIS A 1 264 ? 15.748 -51.299 46.187 1.00 28.58 264 HIS A C 1
ATOM 2073 O O . HIS A 1 264 ? 15.880 -51.703 45.037 1.00 28.58 264 HIS A O 1
ATOM 2079 N N . HIS A 1 265 ? 16.156 -50.094 46.584 1.00 38.22 265 HIS A N 1
ATOM 2080 C CA . HIS A 1 265 ? 17.010 -49.171 45.843 1.00 38.22 265 HIS A CA 1
ATOM 2081 C C . HIS A 1 265 ? 18.340 -49.815 45.419 1.00 38.22 265 HIS A C 1
ATOM 2083 O O . HIS A 1 265 ? 19.068 -50.292 46.284 1.00 38.22 265 HIS A O 1
ATOM 2089 N N . HIS A 1 266 ? 18.736 -49.678 44.148 1.00 31.45 266 HIS A N 1
ATOM 2090 C CA . HIS A 1 266 ? 20.149 -49.510 43.798 1.00 31.45 266 HIS A CA 1
ATOM 2091 C C . HIS A 1 266 ? 20.331 -48.732 42.488 1.00 31.45 266 HIS A C 1
ATOM 2093 O O . HIS A 1 266 ? 19.740 -49.020 41.452 1.00 31.45 266 HIS A O 1
ATOM 2099 N N . ARG A 1 267 ? 21.150 -47.688 42.590 1.00 35.31 267 ARG A N 1
ATOM 2100 C CA . ARG A 1 267 ? 21.581 -46.761 41.544 1.00 35.31 267 ARG A CA 1
ATOM 2101 C C . ARG A 1 267 ? 22.851 -47.339 40.896 1.00 35.31 267 ARG A C 1
ATOM 2103 O O . ARG A 1 267 ? 23.709 -47.826 41.624 1.00 35.31 267 ARG A O 1
ATOM 2110 N N . SER A 1 268 ? 22.978 -47.184 39.573 1.00 47.00 268 SER A N 1
ATOM 2111 C CA . SER A 1 268 ? 24.202 -47.343 38.755 1.00 47.00 268 SER A CA 1
ATOM 2112 C C . SER A 1 268 ? 24.691 -48.767 38.409 1.00 47.00 268 SER A C 1
ATOM 2114 O O . SER A 1 268 ? 25.690 -49.214 38.963 1.00 47.00 268 SER A O 1
ATOM 2116 N N . THR A 1 269 ? 24.095 -49.419 37.397 1.00 37.38 269 THR A N 1
ATOM 2117 C CA . THR A 1 269 ? 24.705 -50.585 36.698 1.00 37.38 269 THR A CA 1
ATOM 2118 C C . THR A 1 269 ? 24.432 -50.666 35.182 1.00 37.38 269 THR A C 1
ATOM 2120 O O . THR A 1 269 ? 24.770 -51.663 34.557 1.00 37.38 269 THR A O 1
ATOM 2123 N N . ARG A 1 270 ? 23.872 -49.628 34.540 1.00 39.72 270 ARG A N 1
ATOM 2124 C CA . ARG A 1 270 ? 23.464 -49.704 33.117 1.00 39.72 270 ARG A CA 1
ATOM 2125 C C . ARG A 1 270 ? 24.601 -49.479 32.104 1.00 39.72 270 ARG A C 1
ATOM 2127 O O . ARG A 1 270 ? 24.506 -49.943 30.973 1.00 39.72 270 ARG A O 1
ATOM 2134 N N . ASP A 1 271 ? 25.689 -48.829 32.517 1.00 40.66 271 ASP A N 1
ATOM 2135 C CA . ASP A 1 271 ? 26.859 -48.589 31.653 1.00 40.66 271 ASP A CA 1
ATOM 2136 C C . ASP A 1 271 ? 27.852 -49.765 31.645 1.00 40.66 271 ASP A C 1
ATOM 2138 O O . ASP A 1 271 ? 28.633 -49.914 30.708 1.00 40.66 271 ASP A O 1
ATOM 2142 N N . ALA A 1 272 ? 27.805 -50.637 32.659 1.00 37.34 272 ALA A N 1
ATOM 2143 C CA . ALA A 1 272 ? 28.672 -51.814 32.738 1.00 37.34 272 ALA A CA 1
ATOM 2144 C C . ALA A 1 272 ? 28.212 -52.933 31.785 1.00 37.34 272 ALA A C 1
ATOM 2146 O O . ALA A 1 272 ? 29.039 -53.534 31.105 1.00 37.34 272 ALA A O 1
ATOM 2147 N N . GLU A 1 273 ? 26.899 -53.153 31.653 1.00 37.69 273 GLU A N 1
ATOM 2148 C CA . GLU A 1 273 ? 26.336 -54.154 30.729 1.00 37.69 273 GLU A CA 1
ATOM 2149 C C . GLU A 1 273 ? 26.535 -53.769 29.252 1.00 37.69 273 GLU A C 1
ATOM 2151 O O . GLU A 1 273 ? 26.762 -54.636 28.409 1.00 37.69 273 GLU A O 1
ATOM 2156 N N . ARG A 1 274 ? 26.544 -52.465 28.931 1.00 41.28 274 ARG A N 1
ATOM 2157 C CA . ARG A 1 274 ? 26.832 -51.971 27.573 1.00 41.28 274 ARG A CA 1
ATOM 2158 C C . ARG A 1 274 ? 28.289 -52.174 27.156 1.00 41.28 274 ARG A C 1
ATOM 2160 O O . ARG A 1 274 ? 28.537 -52.502 25.999 1.00 41.28 274 ARG A O 1
ATOM 2167 N N . HIS A 1 275 ? 29.239 -52.016 28.079 1.00 38.16 275 HIS A N 1
ATOM 2168 C CA . HIS A 1 275 ? 30.647 -52.293 27.788 1.00 38.16 275 HIS A CA 1
ATOM 2169 C C . HIS A 1 275 ? 30.941 -53.796 27.697 1.00 38.16 275 HIS A C 1
ATOM 2171 O O . HIS A 1 275 ? 31.753 -54.193 26.866 1.00 38.16 275 HIS A O 1
ATOM 2177 N N . GLN A 1 276 ? 30.246 -54.638 28.473 1.00 37.66 276 GLN A N 1
ATOM 2178 C CA . GLN A 1 276 ? 30.393 -56.095 28.388 1.00 37.66 276 GLN A CA 1
ATOM 2179 C C . GLN A 1 276 ? 29.924 -56.638 27.021 1.00 37.66 276 GLN A C 1
ATOM 2181 O O . GLN A 1 276 ? 30.597 -57.479 26.436 1.00 37.66 276 GLN A O 1
ATOM 2186 N N . ALA A 1 277 ? 28.832 -56.096 26.464 1.00 41.84 277 ALA A N 1
ATOM 2187 C CA . ALA A 1 277 ? 28.318 -56.493 25.148 1.00 41.84 277 ALA A CA 1
ATOM 2188 C C . ALA A 1 277 ? 29.177 -56.010 23.957 1.00 41.84 277 ALA A C 1
ATOM 2190 O O . ALA A 1 277 ? 29.138 -56.625 22.895 1.00 41.84 277 ALA A O 1
ATOM 2191 N N . MET A 1 278 ? 29.964 -54.933 24.111 1.00 38.06 278 MET A N 1
ATOM 2192 C CA . MET A 1 278 ? 30.915 -54.495 23.072 1.00 38.06 278 MET A CA 1
ATOM 2193 C C . MET A 1 278 ? 32.170 -55.377 23.019 1.00 38.06 278 MET A C 1
ATOM 2195 O O . MET A 1 278 ? 32.718 -55.576 21.937 1.00 38.06 278 MET A O 1
ATOM 2199 N N . LEU A 1 279 ? 32.594 -55.948 24.151 1.00 40.38 279 LEU A N 1
ATOM 2200 C CA . LEU A 1 279 ? 33.790 -56.796 24.233 1.00 40.38 279 LEU A CA 1
ATOM 2201 C C . LEU A 1 279 ? 33.571 -58.217 23.683 1.00 40.38 279 LEU A C 1
ATOM 2203 O O . LEU A 1 279 ? 34.524 -58.832 23.215 1.00 40.38 279 LEU A O 1
ATOM 2207 N N . ASP A 1 280 ? 32.329 -58.714 23.643 1.00 42.00 280 ASP A N 1
ATOM 2208 C CA . ASP A 1 280 ? 31.999 -60.042 23.086 1.00 42.00 280 ASP A CA 1
ATOM 2209 C C . ASP A 1 280 ? 31.995 -60.093 21.540 1.00 42.00 280 ASP A C 1
ATOM 2211 O O . ASP A 1 280 ? 31.738 -61.141 20.945 1.00 42.00 280 ASP A O 1
ATOM 2215 N N . THR A 1 281 ? 32.315 -58.983 20.861 1.00 44.50 281 THR A N 1
ATOM 2216 C CA . THR A 1 281 ? 32.385 -58.924 19.385 1.00 44.50 281 THR A CA 1
ATOM 2217 C C . THR A 1 281 ? 33.758 -58.562 18.821 1.00 44.50 281 THR A C 1
ATOM 2219 O O . THR A 1 281 ? 33.921 -58.530 17.601 1.00 44.50 281 THR A O 1
ATOM 2222 N N . GLU A 1 282 ? 34.781 -58.385 19.661 1.00 37.72 282 GLU A N 1
ATOM 2223 C CA . GLU A 1 282 ? 36.152 -58.185 19.183 1.00 37.72 282 GLU A CA 1
ATOM 2224 C C . GLU A 1 282 ? 36.813 -59.528 18.861 1.00 37.72 282 GLU A C 1
ATOM 2226 O O . GLU A 1 282 ? 37.457 -60.169 19.688 1.00 37.72 282 GLU A O 1
ATOM 2231 N N . HIS A 1 283 ? 36.649 -59.969 17.616 1.00 38.25 283 HIS A N 1
ATOM 2232 C CA . HIS A 1 283 ? 37.531 -60.975 17.036 1.00 38.25 283 HIS A CA 1
ATOM 2233 C C . HIS A 1 283 ? 38.606 -60.229 16.243 1.00 38.25 283 HIS A C 1
ATOM 2235 O O . HIS A 1 283 ? 38.341 -59.736 15.151 1.00 38.25 283 HIS A O 1
ATOM 2241 N N . ASP A 1 284 ? 39.833 -60.172 16.764 1.00 36.09 284 ASP A N 1
ATOM 2242 C CA . ASP A 1 284 ? 41.002 -59.601 16.062 1.00 36.09 284 ASP A CA 1
ATOM 2243 C C . ASP A 1 284 ? 41.528 -60.529 14.934 1.00 36.09 284 ASP A C 1
ATOM 2245 O O . ASP A 1 284 ? 42.608 -60.351 14.374 1.00 36.09 284 ASP A O 1
ATOM 2249 N N . LEU A 1 285 ? 40.758 -61.565 14.578 1.00 34.31 285 LEU A N 1
ATOM 2250 C CA . LEU A 1 285 ? 41.023 -62.491 13.481 1.00 34.31 285 LEU A CA 1
ATOM 2251 C C . LEU A 1 285 ? 39.721 -62.827 12.745 1.00 34.31 285 LEU A C 1
ATOM 2253 O O . LEU A 1 285 ? 38.688 -63.106 13.348 1.00 34.31 285 LEU A O 1
ATOM 2257 N N . TYR A 1 286 ? 39.814 -62.817 11.416 1.00 39.91 286 TYR A N 1
ATOM 2258 C CA . TYR A 1 286 ? 38.714 -62.958 10.462 1.00 39.91 286 TYR A CA 1
ATOM 2259 C C . TYR A 1 286 ? 37.791 -64.157 10.751 1.00 39.91 286 TYR A C 1
ATOM 2261 O O . TYR A 1 286 ? 38.195 -65.315 10.609 1.00 39.91 286 TYR A O 1
ATOM 2269 N N . VAL A 1 287 ? 36.522 -63.876 11.065 1.00 39.19 287 VAL A N 1
ATOM 2270 C CA . VAL A 1 287 ? 35.444 -64.872 11.040 1.00 39.19 287 VAL A CA 1
ATOM 2271 C C . VAL A 1 287 ? 34.945 -64.969 9.603 1.00 39.19 287 VAL A C 1
ATOM 2273 O O . VAL A 1 287 ? 34.363 -64.037 9.054 1.00 39.19 287 VAL A O 1
ATOM 2276 N N . ARG A 1 288 ? 35.231 -66.104 8.965 1.00 40.97 288 ARG A N 1
ATOM 2277 C CA . ARG A 1 288 ? 34.753 -66.427 7.620 1.00 40.97 288 ARG A CA 1
ATOM 2278 C C . ARG A 1 288 ? 33.228 -66.457 7.645 1.00 40.97 288 ARG A C 1
ATOM 2280 O O . ARG A 1 288 ? 32.665 -67.168 8.473 1.00 40.97 288 ARG A O 1
ATOM 2287 N N . ASP A 1 289 ? 32.602 -65.701 6.745 1.00 40.59 289 ASP A N 1
ATOM 2288 C CA . ASP A 1 289 ? 31.147 -65.588 6.643 1.00 40.59 289 ASP A CA 1
ATOM 2289 C C . ASP A 1 289 ? 30.492 -66.973 6.732 1.00 40.59 289 ASP A C 1
ATOM 2291 O O . ASP A 1 289 ? 30.790 -67.886 5.948 1.00 40.59 289 ASP A O 1
ATOM 2295 N N . GLY A 1 290 ? 29.635 -67.138 7.738 1.00 41.03 290 GLY A N 1
ATOM 2296 C CA . GLY A 1 290 ? 28.878 -68.355 7.963 1.00 41.03 290 GLY A CA 1
ATOM 2297 C C . GLY A 1 290 ? 27.931 -68.596 6.793 1.00 41.03 290 GLY A C 1
ATOM 2298 O O . GLY A 1 290 ? 26.874 -67.989 6.705 1.00 41.03 290 GLY A O 1
ATOM 2299 N N . VAL A 1 291 ? 28.337 -69.495 5.897 1.00 36.06 291 VAL A N 1
ATOM 2300 C CA . VAL A 1 291 ? 27.490 -70.297 5.003 1.00 36.06 291 VAL A CA 1
ATOM 2301 C C . VAL A 1 291 ? 26.377 -69.515 4.281 1.00 36.06 291 VAL A C 1
ATOM 2303 O O . VAL A 1 291 ? 25.204 -69.599 4.631 1.00 36.06 291 VAL A O 1
ATOM 2306 N N . ARG A 1 292 ? 26.708 -68.880 3.150 1.00 41.12 292 ARG A N 1
ATOM 2307 C CA . ARG A 1 292 ? 25.746 -68.749 2.039 1.00 41.12 292 ARG A CA 1
ATOM 2308 C C . ARG A 1 292 ? 26.044 -69.823 1.001 1.00 41.12 292 ARG A C 1
ATOM 2310 O O . ARG A 1 292 ? 26.874 -69.656 0.112 1.00 41.12 292 ARG A O 1
ATOM 2317 N N . SER A 1 293 ? 25.387 -70.964 1.178 1.00 38.00 293 SER A N 1
ATOM 2318 C CA . SER A 1 293 ? 25.383 -72.064 0.219 1.00 38.00 293 SER A CA 1
ATOM 2319 C C . SER A 1 293 ? 24.548 -71.697 -1.016 1.00 38.00 293 SER A C 1
ATOM 2321 O O . SER A 1 293 ? 23.366 -71.399 -0.888 1.00 38.00 293 SER A O 1
ATOM 2323 N N . GLY A 1 294 ? 25.177 -71.756 -2.196 1.00 36.28 294 GLY A N 1
ATOM 2324 C CA . GLY A 1 294 ? 24.567 -72.226 -3.448 1.00 36.28 294 GLY A CA 1
ATOM 2325 C C . GLY A 1 294 ? 23.673 -71.273 -4.253 1.00 36.28 294 GLY A C 1
ATOM 2326 O O . GLY A 1 294 ? 22.463 -71.250 -4.071 1.00 36.28 294 GLY A O 1
ATOM 2327 N N . GLY A 1 295 ? 24.240 -70.615 -5.273 1.00 41.47 295 GLY A N 1
ATOM 2328 C CA . GLY A 1 295 ? 23.485 -69.994 -6.371 1.00 41.47 295 GLY A CA 1
ATOM 2329 C C . GLY A 1 295 ? 24.335 -69.861 -7.641 1.00 41.47 295 GLY A C 1
ATOM 2330 O O . GLY A 1 295 ? 25.430 -69.313 -7.599 1.00 41.47 295 GLY A O 1
ATOM 2331 N N . PHE A 1 296 ? 23.846 -70.392 -8.766 1.00 47.22 296 PHE A N 1
ATOM 2332 C CA . PHE A 1 296 ? 24.573 -70.680 -10.020 1.00 47.22 296 PHE A CA 1
ATOM 2333 C C . PHE A 1 296 ? 24.861 -69.452 -10.922 1.00 47.22 296 PHE A C 1
ATOM 2335 O O . PHE A 1 296 ? 24.891 -69.571 -12.146 1.00 47.22 296 PHE A O 1
ATOM 2342 N N . PHE A 1 297 ? 25.075 -68.265 -10.345 1.00 45.44 297 PHE A N 1
ATOM 2343 C CA . PHE A 1 297 ? 25.431 -67.047 -11.086 1.00 45.44 297 PHE A CA 1
ATOM 2344 C C . PHE A 1 297 ? 26.731 -66.439 -10.548 1.00 45.44 297 PHE A C 1
ATOM 2346 O O . PHE A 1 297 ? 26.977 -66.441 -9.345 1.00 45.44 297 PHE A O 1
ATOM 2353 N N . LYS A 1 298 ? 27.579 -65.936 -11.461 1.00 51.75 298 LYS A N 1
ATOM 2354 C CA . LYS A 1 298 ? 28.877 -65.295 -11.176 1.00 51.75 298 LYS A CA 1
ATOM 2355 C C . LYS A 1 298 ? 28.724 -64.242 -10.070 1.00 51.75 298 LYS A C 1
ATOM 2357 O O . LYS A 1 298 ? 28.189 -63.166 -10.317 1.00 51.75 298 LYS A O 1
ATOM 2362 N N . GLN A 1 299 ? 29.220 -64.551 -8.876 1.00 49.00 299 GLN A N 1
ATOM 2363 C CA . GLN A 1 299 ? 29.303 -63.594 -7.780 1.00 49.00 299 GLN A CA 1
ATOM 2364 C C . GLN A 1 299 ? 30.466 -62.628 -8.019 1.00 49.00 299 GLN A C 1
ATOM 2366 O O . GLN A 1 299 ? 31.597 -63.031 -8.302 1.00 49.00 299 GLN A O 1
ATOM 2371 N N . THR A 1 300 ? 30.163 -61.341 -7.918 1.00 44.62 300 THR A N 1
ATOM 2372 C CA . THR A 1 300 ? 31.122 -60.242 -7.827 1.00 44.62 300 THR A CA 1
ATOM 2373 C C . THR A 1 300 ? 32.004 -60.443 -6.594 1.00 44.62 300 THR A C 1
ATOM 2375 O O . THR A 1 300 ? 31.502 -60.756 -5.518 1.00 44.62 300 THR A O 1
ATOM 2378 N N . GLN A 1 301 ? 33.320 -60.277 -6.746 1.00 46.12 301 GLN A N 1
ATOM 2379 C CA . GLN A 1 301 ? 34.272 -60.291 -5.631 1.00 46.12 301 GLN A CA 1
ATOM 2380 C C . GLN A 1 301 ? 33.857 -59.223 -4.607 1.00 46.12 301 GLN A C 1
ATOM 2382 O O . GLN A 1 301 ? 33.833 -58.036 -4.933 1.00 46.12 301 GLN A O 1
ATOM 2387 N N . SER A 1 302 ? 33.499 -59.631 -3.389 1.00 49.09 302 SER A N 1
ATOM 2388 C CA . SER A 1 302 ? 33.263 -58.707 -2.281 1.00 49.09 302 SER A CA 1
ATOM 2389 C C . SER A 1 302 ? 34.612 -58.225 -1.751 1.00 49.09 302 SER A C 1
ATOM 2391 O O . SER A 1 302 ? 35.412 -59.028 -1.268 1.00 49.09 302 SER A O 1
ATOM 2393 N N . PHE A 1 303 ? 34.879 -56.927 -1.850 1.00 46.09 303 PHE A N 1
ATOM 2394 C CA . PHE A 1 303 ? 36.067 -56.328 -1.248 1.00 46.09 303 PHE A CA 1
ATOM 2395 C C . PHE A 1 303 ? 35.899 -56.220 0.276 1.00 46.09 303 PHE A C 1
ATOM 2397 O O . PHE A 1 303 ? 34.774 -56.044 0.748 1.00 46.09 303 PHE A O 1
ATOM 2404 N N . PRO A 1 304 ? 36.991 -56.321 1.055 1.00 45.19 304 PRO A N 1
ATOM 2405 C CA . PRO A 1 304 ? 36.948 -56.151 2.502 1.00 45.19 304 PRO A CA 1
ATOM 2406 C C . PRO A 1 304 ? 36.430 -54.749 2.842 1.00 45.19 304 PRO A C 1
ATOM 2408 O O . PRO A 1 304 ? 37.056 -53.747 2.503 1.00 45.19 304 PRO A O 1
ATOM 2411 N N . MET A 1 305 ? 35.277 -54.687 3.501 1.00 44.81 305 MET A N 1
ATOM 2412 C CA . MET A 1 305 ? 34.694 -53.458 4.029 1.00 44.81 305 MET A CA 1
ATOM 2413 C C . MET A 1 305 ? 34.508 -53.607 5.535 1.00 44.81 305 MET A C 1
ATOM 2415 O O . MET A 1 305 ? 34.278 -54.708 6.035 1.00 44.81 305 MET A O 1
ATOM 2419 N N . PHE A 1 306 ? 34.608 -52.493 6.255 1.00 37.50 306 PHE A N 1
ATOM 2420 C CA . PHE A 1 306 ? 34.220 -52.443 7.661 1.00 37.50 306 PHE A CA 1
ATOM 2421 C C . PHE A 1 306 ? 32.735 -52.811 7.816 1.00 37.50 306 PHE A C 1
ATOM 2423 O O . PHE A 1 306 ? 31.957 -52.522 6.902 1.00 37.50 306 PHE A O 1
ATOM 2430 N N . PRO A 1 307 ? 32.320 -53.407 8.951 1.00 45.09 307 PRO A N 1
ATOM 2431 C CA . PRO A 1 307 ? 30.914 -53.680 9.223 1.00 45.09 307 PRO A CA 1
ATOM 2432 C C . PRO A 1 307 ? 30.120 -52.372 9.147 1.00 45.09 307 PRO A C 1
ATOM 2434 O O . PRO A 1 307 ? 30.228 -51.506 10.012 1.00 45.09 307 PRO A O 1
ATOM 2437 N N . PHE A 1 308 ? 29.360 -52.207 8.070 1.00 49.69 308 PHE A N 1
ATOM 2438 C CA . PHE A 1 308 ? 28.526 -51.041 7.828 1.00 49.69 308 PHE A CA 1
ATOM 2439 C C . PHE A 1 308 ? 27.128 -51.530 7.485 1.00 49.69 308 PHE A C 1
ATOM 2441 O O . PHE A 1 308 ? 26.909 -52.168 6.455 1.00 49.69 308 PHE A O 1
ATOM 2448 N N . THR A 1 309 ? 26.174 -51.242 8.363 1.00 54.34 309 THR A N 1
ATOM 2449 C CA . THR A 1 309 ? 24.763 -51.505 8.096 1.00 54.34 309 THR A CA 1
ATOM 2450 C C . THR A 1 309 ? 24.227 -50.361 7.244 1.00 54.34 309 THR A C 1
ATOM 2452 O O . THR A 1 309 ? 23.996 -49.258 7.744 1.00 54.34 309 THR A O 1
ATOM 2455 N N . GLU A 1 310 ? 24.061 -50.601 5.944 1.00 47.91 310 GLU A N 1
ATOM 2456 C CA . GLU A 1 310 ? 23.562 -49.589 5.015 1.00 47.91 310 GLU A CA 1
ATOM 2457 C C . GLU A 1 310 ? 22.112 -49.212 5.354 1.00 47.91 310 GLU A 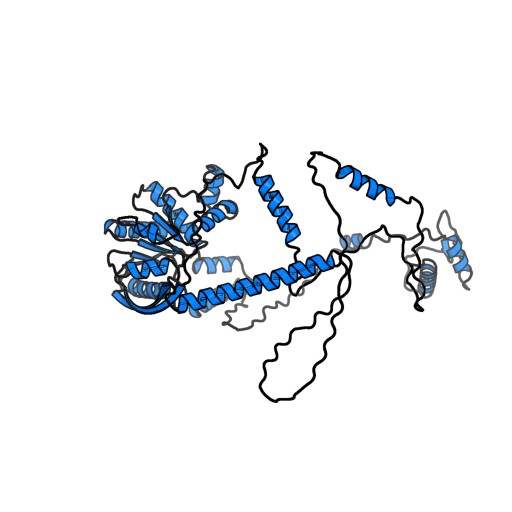C 1
ATOM 2459 O O . GLU A 1 310 ? 21.184 -50.017 5.252 1.00 47.91 310 GLU A O 1
ATOM 2464 N N . ARG A 1 311 ? 21.914 -47.966 5.798 1.00 54.81 311 ARG A N 1
ATOM 2465 C CA . ARG A 1 311 ? 20.591 -47.431 6.137 1.00 54.81 311 ARG A CA 1
ATOM 2466 C C . ARG A 1 311 ? 19.844 -47.072 4.854 1.00 54.81 311 ARG A C 1
ATOM 2468 O O . ARG A 1 311 ? 20.190 -46.102 4.184 1.00 54.81 311 ARG A O 1
ATOM 2475 N N . ARG A 1 312 ? 18.796 -47.831 4.522 1.00 56.28 312 ARG A N 1
ATOM 2476 C CA . ARG A 1 312 ? 17.894 -47.509 3.405 1.00 56.28 312 ARG A CA 1
ATOM 2477 C C . ARG A 1 312 ? 17.092 -46.241 3.719 1.00 56.28 312 ARG A C 1
ATOM 2479 O O . ARG A 1 312 ? 16.316 -46.226 4.671 1.00 56.28 312 ARG A O 1
ATOM 2486 N N . ARG A 1 313 ? 17.275 -45.191 2.913 1.00 66.00 313 ARG A N 1
ATOM 2487 C CA . ARG A 1 313 ? 16.509 -43.934 2.980 1.00 66.00 313 ARG A CA 1
ATOM 2488 C C . ARG A 1 313 ? 15.161 -44.115 2.280 1.00 66.00 313 ARG A C 1
ATOM 2490 O O . ARG A 1 313 ? 15.117 -44.702 1.198 1.00 66.00 313 ARG A O 1
ATOM 2497 N N . ARG A 1 314 ? 14.072 -43.649 2.898 1.00 61.84 314 ARG A N 1
ATOM 2498 C CA . ARG A 1 314 ? 12.744 -43.606 2.266 1.00 61.84 314 ARG A CA 1
ATOM 2499 C C . ARG A 1 314 ? 12.592 -42.283 1.518 1.00 61.84 314 ARG A C 1
ATOM 2501 O O . ARG A 1 314 ? 13.023 -41.251 2.023 1.00 61.84 314 ARG A O 1
ATOM 2508 N N . PHE A 1 315 ? 12.025 -42.349 0.320 1.00 59.12 315 PHE A N 1
ATOM 2509 C CA . PHE A 1 315 ? 11.745 -41.197 -0.530 1.00 59.12 315 PHE A CA 1
ATOM 2510 C C . PHE A 1 315 ? 10.233 -41.101 -0.749 1.00 59.12 315 PHE A C 1
ATOM 2512 O O . PHE A 1 315 ? 9.598 -42.126 -1.001 1.00 59.12 315 PHE A O 1
ATOM 2519 N N . ASP A 1 316 ? 9.690 -39.894 -0.646 1.00 75.00 316 ASP A N 1
ATOM 2520 C CA . ASP A 1 316 ? 8.338 -39.521 -1.059 1.00 75.00 316 ASP A CA 1
ATOM 2521 C C . ASP A 1 316 ? 8.390 -38.626 -2.315 1.00 75.00 316 ASP A C 1
ATOM 2523 O O . ASP A 1 316 ? 9.468 -38.317 -2.834 1.00 75.00 316 ASP A O 1
ATOM 2527 N N . ASP A 1 317 ? 7.223 -38.213 -2.816 1.00 61.78 317 ASP A N 1
ATOM 2528 C CA . ASP A 1 317 ? 7.080 -37.386 -4.025 1.00 61.78 317 ASP A CA 1
ATOM 2529 C C . ASP A 1 317 ? 7.763 -36.003 -3.922 1.00 61.78 317 ASP A C 1
ATOM 2531 O O . ASP A 1 317 ? 7.920 -35.311 -4.932 1.00 61.78 317 ASP A O 1
ATOM 2535 N N . TYR A 1 318 ? 8.201 -35.603 -2.721 1.00 58.59 318 TYR A N 1
ATOM 2536 C CA . TYR A 1 318 ? 8.879 -34.337 -2.436 1.00 58.59 318 TYR A CA 1
ATOM 2537 C C . TYR A 1 318 ? 10.347 -34.503 -2.000 1.00 58.59 318 TYR A C 1
ATOM 2539 O O . TYR A 1 318 ? 11.029 -33.496 -1.786 1.00 58.59 318 TYR A O 1
ATOM 2547 N N . GLY A 1 319 ? 10.878 -35.729 -1.938 1.00 70.25 319 GLY A N 1
ATOM 2548 C CA . GLY A 1 319 ? 12.291 -35.998 -1.662 1.00 70.25 319 GLY A CA 1
ATOM 2549 C C . GLY A 1 319 ? 12.518 -37.057 -0.584 1.00 70.25 319 GLY A C 1
ATOM 2550 O O . GLY A 1 319 ? 11.755 -38.001 -0.446 1.00 70.25 319 GLY A O 1
ATOM 2551 N N . GLU A 1 320 ? 13.631 -36.961 0.146 1.00 68.38 320 GLU A N 1
ATOM 2552 C CA . GLU A 1 320 ? 13.918 -37.869 1.265 1.00 68.38 320 GLU A CA 1
ATOM 2553 C C . GLU A 1 320 ? 12.959 -37.573 2.426 1.00 68.38 320 GLU A C 1
ATOM 2555 O O . GLU A 1 320 ? 12.912 -36.444 2.919 1.00 68.38 320 GLU A O 1
ATOM 2560 N N . THR A 1 321 ? 12.213 -38.585 2.875 1.00 66.06 321 THR A N 1
ATOM 2561 C CA . THR A 1 321 ? 11.221 -38.434 3.943 1.00 66.06 321 THR A CA 1
ATOM 2562 C C . THR A 1 321 ? 11.909 -37.978 5.231 1.00 66.06 321 THR A C 1
ATOM 2564 O O . THR A 1 321 ? 12.747 -38.685 5.800 1.00 66.06 321 THR A O 1
ATOM 2567 N N . ILE A 1 322 ? 11.549 -36.782 5.697 1.00 64.31 322 ILE A N 1
ATOM 2568 C CA . ILE A 1 322 ? 12.159 -36.133 6.860 1.00 64.31 322 ILE A CA 1
ATOM 2569 C C . ILE A 1 322 ? 11.772 -36.899 8.133 1.00 64.31 322 ILE A C 1
ATOM 2571 O O . ILE A 1 322 ? 10.606 -36.939 8.524 1.00 64.31 322 ILE A O 1
ATOM 2575 N N . GLN A 1 323 ? 12.757 -37.492 8.812 1.00 61.12 323 GLN A N 1
ATOM 2576 C CA . GLN A 1 323 ? 12.547 -38.162 10.099 1.00 61.12 323 GLN A CA 1
ATOM 2577 C C . GLN A 1 323 ? 12.308 -37.126 11.204 1.00 61.12 323 GLN A C 1
ATOM 2579 O O . GLN A 1 323 ? 13.256 -36.567 11.752 1.00 61.12 323 GLN A O 1
ATOM 2584 N N . GLN A 1 324 ? 11.041 -36.875 11.539 1.00 55.19 324 GLN A N 1
ATOM 2585 C CA . GLN A 1 324 ? 10.631 -35.871 12.531 1.00 55.19 324 GLN A CA 1
ATOM 2586 C C . GLN A 1 324 ? 11.283 -36.075 13.914 1.00 55.19 324 GLN A C 1
ATOM 2588 O O . GLN A 1 324 ? 11.618 -35.095 14.575 1.00 55.19 324 GLN A O 1
ATOM 2593 N N . ASP A 1 325 ? 11.552 -37.321 14.325 1.00 59.22 325 ASP A N 1
ATOM 2594 C CA . ASP A 1 325 ? 12.161 -37.629 15.631 1.00 59.22 325 ASP A CA 1
ATOM 2595 C C . ASP A 1 325 ? 13.590 -37.067 15.784 1.00 59.22 325 ASP A C 1
ATOM 2597 O O . ASP A 1 325 ? 13.989 -36.687 16.885 1.00 59.22 325 ASP A O 1
ATOM 2601 N N . HIS A 1 326 ? 14.358 -36.970 14.688 1.00 56.56 326 HIS A N 1
ATOM 2602 C CA . HIS A 1 326 ? 15.691 -36.353 14.714 1.00 56.56 326 HIS A CA 1
ATOM 2603 C C . HIS A 1 326 ? 15.614 -34.856 15.023 1.00 56.56 326 HIS A C 1
ATOM 2605 O O . HIS A 1 326 ? 16.460 -34.333 15.740 1.00 56.56 326 HIS A O 1
ATOM 2611 N N . TYR A 1 327 ? 14.571 -34.181 14.540 1.00 55.22 327 TYR A N 1
ATOM 2612 C CA . TYR A 1 327 ? 14.363 -32.761 14.806 1.00 55.22 327 TYR A CA 1
ATOM 2613 C C . TYR A 1 327 ? 13.733 -32.529 16.179 1.00 55.22 327 TYR A C 1
ATOM 2615 O O . TYR A 1 327 ? 14.014 -31.510 16.796 1.00 55.22 327 TYR A O 1
ATOM 2623 N N . MET A 1 328 ? 12.943 -33.475 16.699 1.00 56.53 328 MET A N 1
ATOM 2624 C CA . MET A 1 328 ? 12.370 -33.367 18.046 1.00 56.53 328 MET A CA 1
ATOM 2625 C C . MET A 1 328 ? 13.432 -33.458 19.143 1.00 56.53 328 MET A C 1
ATOM 2627 O O . MET A 1 328 ? 13.375 -32.681 20.086 1.00 56.53 328 MET A O 1
ATOM 2631 N N . GLN A 1 329 ? 14.440 -34.326 19.010 1.00 55.06 329 GLN A N 1
ATOM 2632 C CA . GLN A 1 329 ? 15.540 -34.380 19.987 1.00 55.06 329 GLN A CA 1
ATOM 2633 C C . GLN A 1 329 ? 16.417 -33.125 19.951 1.00 55.06 329 GLN A C 1
ATOM 2635 O O . GLN A 1 329 ? 16.913 -32.690 20.992 1.00 55.06 329 GLN A O 1
ATOM 2640 N N . ASP A 1 330 ? 16.597 -32.538 18.767 1.00 55.97 330 ASP A N 1
ATOM 2641 C CA . ASP A 1 330 ? 17.305 -31.272 18.612 1.00 55.97 330 ASP A CA 1
ATOM 2642 C C . ASP A 1 330 ? 16.474 -30.102 19.161 1.00 55.97 330 ASP A C 1
ATOM 2644 O O . ASP A 1 330 ? 17.040 -29.224 19.803 1.00 55.97 330 ASP A O 1
ATOM 2648 N N . ILE A 1 331 ? 15.144 -30.121 19.015 1.00 55.41 331 ILE A N 1
ATOM 2649 C CA . ILE A 1 331 ? 14.226 -29.144 19.626 1.00 55.41 331 ILE A CA 1
ATOM 2650 C C . ILE A 1 331 ? 14.200 -29.290 21.153 1.00 55.41 331 ILE A C 1
ATOM 2652 O O . ILE A 1 331 ? 14.367 -28.293 21.843 1.00 55.41 331 ILE A O 1
ATOM 2656 N N . GLU A 1 332 ? 14.093 -30.501 21.704 1.00 56.69 332 GLU A N 1
ATOM 2657 C CA . GLU A 1 332 ? 14.126 -30.736 23.156 1.00 56.69 332 GLU A CA 1
ATOM 2658 C C . GLU A 1 332 ? 15.483 -30.354 23.767 1.00 56.69 332 GLU A C 1
ATOM 2660 O O . GLU A 1 332 ? 15.538 -29.806 24.870 1.00 56.69 332 GLU A O 1
ATOM 2665 N N . LYS A 1 333 ? 16.593 -30.592 23.053 1.00 52.84 333 LYS A N 1
ATOM 2666 C CA . LYS A 1 333 ? 17.916 -30.085 23.450 1.00 52.84 333 LYS A CA 1
ATOM 2667 C C . LYS A 1 333 ? 18.004 -28.568 23.346 1.00 52.84 333 LYS A C 1
ATOM 2669 O O . LYS A 1 333 ? 18.537 -27.958 24.264 1.00 52.84 333 LYS A O 1
ATOM 2674 N N . LEU A 1 334 ? 17.467 -27.954 22.291 1.00 54.03 334 LEU A N 1
ATOM 2675 C CA . LEU A 1 334 ? 17.415 -26.495 22.137 1.00 54.03 334 LEU A CA 1
ATOM 2676 C C . LEU A 1 334 ? 16.545 -25.840 23.222 1.00 54.03 334 LEU A C 1
ATOM 2678 O O . LEU A 1 334 ? 16.900 -24.773 23.717 1.00 54.03 334 LEU A O 1
ATOM 2682 N N . GLU A 1 335 ? 15.457 -26.482 23.645 1.00 52.50 335 GLU A N 1
ATOM 2683 C CA . GLU A 1 335 ? 14.595 -26.042 24.748 1.00 52.50 335 GLU A CA 1
ATOM 2684 C C . GLU A 1 335 ? 15.267 -26.227 26.118 1.00 52.50 335 GLU A C 1
ATOM 2686 O O . GLU A 1 335 ? 15.174 -25.351 26.982 1.00 52.50 335 GLU A O 1
ATOM 2691 N N . GLN A 1 336 ? 16.002 -27.326 26.320 1.00 47.78 336 GLN A N 1
ATOM 2692 C CA . GLN A 1 336 ? 16.786 -27.552 27.541 1.00 47.78 336 GLN A CA 1
ATOM 2693 C C . GLN A 1 336 ? 18.007 -26.622 27.635 1.00 47.78 336 GLN A C 1
ATOM 2695 O O . GLN A 1 336 ? 18.317 -26.132 28.727 1.00 47.78 336 GLN A O 1
ATOM 2700 N N . ASP A 1 337 ? 18.659 -26.319 26.511 1.00 45.78 337 ASP A N 1
ATOM 2701 C CA . ASP A 1 337 ? 19.770 -25.364 26.423 1.00 45.78 337 ASP A CA 1
ATOM 2702 C C . ASP A 1 337 ? 19.281 -23.909 26.531 1.00 45.78 337 ASP A C 1
ATOM 2704 O O . ASP A 1 337 ? 19.957 -23.080 27.146 1.00 45.78 337 ASP A O 1
ATOM 2708 N N . ALA A 1 338 ? 18.061 -23.594 26.073 1.00 49.25 338 ALA A N 1
ATOM 2709 C CA . ALA A 1 338 ? 17.407 -22.305 26.330 1.00 49.25 338 ALA A CA 1
ATOM 2710 C C . ALA A 1 338 ? 17.140 -22.053 27.831 1.00 49.25 338 ALA A C 1
ATOM 2712 O O . ALA A 1 338 ? 17.012 -20.902 28.256 1.00 49.25 338 ALA A O 1
ATOM 2713 N N . GLY A 1 339 ? 17.106 -23.110 28.653 1.00 46.66 339 GLY A N 1
ATOM 2714 C CA . GLY A 1 339 ? 16.941 -23.040 30.109 1.00 46.66 339 GLY A CA 1
ATOM 2715 C C . GLY A 1 339 ? 18.234 -22.844 30.918 1.00 46.66 339 GLY A C 1
ATOM 2716 O O . GLY A 1 339 ? 18.161 -22.569 32.120 1.00 46.66 339 GLY A O 1
ATOM 2717 N N . ARG A 1 340 ? 19.426 -22.958 30.314 1.00 43.19 340 ARG A N 1
ATOM 2718 C CA . ARG A 1 340 ? 20.720 -22.782 31.004 1.00 43.19 340 ARG A CA 1
ATOM 2719 C C . ARG A 1 340 ? 21.543 -21.691 30.336 1.00 43.19 340 ARG A C 1
ATOM 2721 O O . ARG A 1 340 ? 22.298 -21.955 29.416 1.00 43.19 340 ARG A O 1
ATOM 2728 N N . VAL A 1 341 ? 21.455 -20.468 30.856 1.00 38.06 341 VAL A N 1
ATOM 2729 C CA . VAL A 1 341 ? 22.249 -19.319 30.388 1.00 38.06 341 VAL A CA 1
ATOM 2730 C C . VAL A 1 341 ? 23.742 -19.520 30.707 1.00 38.06 341 VAL A C 1
ATOM 2732 O O . VAL A 1 341 ? 24.106 -19.505 31.886 1.00 38.06 341 VAL A O 1
ATOM 2735 N N . PRO A 1 342 ? 24.648 -19.623 29.715 1.00 35.12 342 PRO A N 1
ATOM 2736 C CA . PRO A 1 342 ? 26.072 -19.411 29.925 1.00 35.12 342 PRO A CA 1
ATOM 2737 C C . PRO A 1 342 ? 26.341 -17.900 29.867 1.00 35.12 342 PRO A C 1
ATOM 2739 O O . PRO A 1 342 ? 25.963 -17.217 28.913 1.00 35.12 342 PRO A O 1
ATOM 2742 N N . GLN A 1 343 ? 26.987 -17.344 30.892 1.00 36.00 343 GLN A N 1
ATOM 2743 C CA . GLN A 1 343 ? 27.433 -15.947 30.885 1.00 36.00 343 GLN A CA 1
ATOM 2744 C C . GLN A 1 343 ? 28.424 -15.710 29.732 1.00 36.00 343 GLN A C 1
ATOM 2746 O O . GLN A 1 343 ? 29.521 -16.261 29.760 1.00 36.00 343 GLN A O 1
ATOM 2751 N N . GLY A 1 344 ? 28.080 -14.848 28.761 1.00 41.41 344 GLY A N 1
ATOM 2752 C CA . GLY A 1 344 ? 29.096 -14.227 27.895 1.00 41.41 344 GLY A CA 1
ATOM 2753 C C . GLY A 1 344 ? 28.808 -13.984 26.408 1.00 41.41 344 GLY A C 1
ATOM 2754 O O . GLY A 1 344 ? 29.742 -13.586 25.718 1.00 41.41 344 GLY A O 1
ATOM 2755 N N . GLN A 1 345 ? 27.589 -14.158 25.882 1.00 37.72 345 GLN A N 1
ATOM 2756 C CA . GLN A 1 345 ? 27.253 -13.745 24.502 1.00 37.72 345 GLN A CA 1
ATOM 2757 C C . GLN A 1 345 ? 25.995 -12.859 24.451 1.00 37.72 345 GLN A C 1
ATOM 2759 O O . GLN A 1 345 ? 25.068 -13.078 25.233 1.00 37.72 345 GLN A O 1
ATOM 2764 N N . PRO A 1 346 ? 25.946 -11.836 23.570 1.00 37.25 346 PRO A N 1
ATOM 2765 C CA . PRO A 1 346 ? 24.784 -10.970 23.441 1.00 37.25 346 PRO A CA 1
ATOM 2766 C C . PRO A 1 346 ? 23.614 -11.746 22.828 1.00 37.25 346 PRO A C 1
ATOM 2768 O O . PRO A 1 346 ? 23.662 -12.248 21.710 1.00 37.25 346 PRO A O 1
ATOM 2771 N N . ASN A 1 347 ? 22.571 -11.841 23.638 1.00 34.69 347 ASN A N 1
ATOM 2772 C CA . ASN A 1 347 ? 21.361 -12.612 23.452 1.00 34.69 347 ASN A CA 1
ATOM 2773 C C . ASN A 1 347 ? 20.401 -11.884 22.487 1.00 34.69 347 ASN A C 1
ATOM 2775 O O . ASN A 1 347 ? 19.781 -10.895 22.875 1.00 34.69 347 ASN A O 1
ATOM 2779 N N . PHE A 1 348 ? 20.246 -12.369 21.251 1.00 39.28 348 PHE A N 1
ATOM 2780 C CA . PHE A 1 348 ? 19.239 -11.879 20.288 1.00 39.28 348 PHE A CA 1
ATOM 2781 C C . PHE A 1 348 ? 17.827 -12.454 20.540 1.00 39.28 348 PHE A C 1
ATOM 2783 O O . PHE A 1 348 ? 17.018 -12.538 19.621 1.00 39.28 348 PHE A O 1
ATOM 2790 N N . GLY A 1 349 ? 17.505 -12.842 21.779 1.00 43.84 349 GLY A N 1
ATOM 2791 C CA . GLY A 1 349 ? 16.225 -13.487 22.091 1.00 43.84 349 GLY A CA 1
ATOM 2792 C C . GLY A 1 349 ? 15.609 -13.198 23.461 1.00 43.84 349 GLY A C 1
ATOM 2793 O O . GLY A 1 349 ? 14.612 -13.827 23.787 1.00 43.84 349 GLY A O 1
ATOM 2794 N N . ALA A 1 350 ? 16.139 -12.280 24.282 1.00 37.22 350 ALA A N 1
ATOM 2795 C CA . ALA A 1 350 ? 15.589 -12.077 25.637 1.00 37.22 350 ALA A CA 1
ATOM 2796 C C . ALA A 1 350 ? 15.593 -10.629 26.154 1.00 37.22 350 ALA A C 1
ATOM 2798 O O . ALA A 1 350 ? 15.745 -10.392 27.351 1.00 37.22 350 ALA A O 1
ATOM 2799 N N . ALA A 1 351 ? 15.406 -9.643 25.276 1.00 36.72 351 ALA A N 1
ATOM 2800 C CA . ALA A 1 351 ? 15.187 -8.254 25.688 1.00 36.72 351 ALA A CA 1
ATOM 2801 C C . ALA A 1 351 ? 13.929 -7.674 25.029 1.00 36.72 351 ALA A C 1
ATOM 2803 O O . ALA A 1 351 ? 13.961 -6.705 24.281 1.00 36.72 351 ALA A O 1
ATOM 2804 N N . GLY A 1 352 ? 12.798 -8.296 25.329 1.00 32.91 352 GLY A N 1
ATOM 2805 C CA . GLY A 1 352 ? 11.464 -7.757 25.123 1.00 32.91 352 GLY A CA 1
ATOM 2806 C C . GLY A 1 352 ? 10.581 -8.507 26.096 1.00 32.91 352 GLY A C 1
ATOM 2807 O O . GLY A 1 352 ? 10.516 -9.728 26.010 1.00 32.91 352 GLY A O 1
ATOM 2808 N N . GLY A 1 353 ? 10.028 -7.806 27.088 1.00 34.19 353 GLY A N 1
ATOM 2809 C CA . GLY A 1 353 ? 9.257 -8.419 28.164 1.00 34.19 353 GLY A CA 1
ATOM 2810 C C . GLY A 1 353 ? 8.291 -9.457 27.613 1.00 34.19 353 GLY A C 1
ATOM 2811 O O . GLY A 1 353 ? 7.674 -9.225 26.575 1.00 34.19 353 GLY A O 1
ATOM 2812 N N . ALA A 1 354 ? 8.203 -10.593 28.302 1.00 33.22 354 ALA A N 1
ATOM 2813 C CA . ALA A 1 354 ? 7.181 -11.591 28.072 1.00 33.22 354 ALA A CA 1
ATOM 2814 C C . ALA A 1 354 ? 5.817 -10.889 28.059 1.00 33.22 354 ALA A C 1
ATOM 2816 O O . ALA A 1 354 ? 5.194 -10.668 29.097 1.00 33.22 354 ALA A O 1
ATOM 2817 N N . VAL A 1 355 ? 5.351 -10.519 26.867 1.00 37.22 355 VAL A N 1
ATOM 2818 C CA . VAL A 1 355 ? 3.931 -10.482 26.590 1.00 37.22 355 VAL A CA 1
ATOM 2819 C C . VAL A 1 355 ? 3.577 -11.943 26.717 1.00 37.22 355 VAL A C 1
ATOM 2821 O O . VAL A 1 355 ? 3.857 -12.728 25.814 1.00 37.22 355 VAL A O 1
ATOM 2824 N N . ALA A 1 356 ? 3.120 -12.325 27.910 1.00 35.12 356 ALA A N 1
ATOM 2825 C CA . ALA A 1 356 ? 2.512 -13.615 28.129 1.00 35.12 356 ALA A CA 1
ATOM 2826 C C . ALA A 1 356 ? 1.590 -13.829 26.931 1.00 35.12 356 ALA A C 1
ATOM 2828 O O . ALA A 1 356 ? 0.659 -13.044 26.729 1.00 35.12 356 ALA A O 1
ATOM 2829 N N . MET A 1 357 ? 1.918 -14.806 26.083 1.00 39.69 357 MET A N 1
ATOM 2830 C CA . MET A 1 357 ? 0.958 -15.335 25.135 1.00 39.69 357 MET A CA 1
ATOM 2831 C C . MET A 1 357 ? -0.162 -15.860 26.018 1.00 39.69 357 MET A C 1
ATOM 2833 O O . MET A 1 357 ? -0.086 -16.964 26.547 1.00 39.69 357 MET A O 1
ATOM 2837 N N . ALA A 1 358 ? -1.142 -15.001 26.290 1.00 41.94 358 ALA A N 1
ATOM 2838 C CA . ALA A 1 358 ? -2.394 -15.413 26.868 1.00 41.94 358 ALA A CA 1
ATOM 2839 C C . ALA A 1 358 ? -2.863 -16.556 25.977 1.00 41.94 358 ALA A C 1
ATOM 2841 O O . ALA A 1 358 ? -2.952 -16.363 24.761 1.00 41.94 358 ALA A O 1
ATOM 2842 N N . GLU A 1 359 ? -3.063 -17.736 26.566 1.00 44.12 359 GLU A N 1
ATOM 2843 C CA . GLU A 1 359 ? -3.660 -18.879 25.888 1.00 44.12 359 GLU A CA 1
ATOM 2844 C C . GLU A 1 359 ? -4.837 -18.353 25.077 1.00 44.12 359 GLU A C 1
ATOM 2846 O O . GLU A 1 359 ? -5.824 -17.844 25.624 1.00 44.12 359 GLU A O 1
ATOM 2851 N N . LYS A 1 360 ? -4.676 -18.349 23.754 1.00 53.97 360 LYS A N 1
ATOM 2852 C CA . LYS A 1 360 ? -5.691 -17.836 22.854 1.00 53.97 360 LYS A CA 1
ATOM 2853 C C . LYS A 1 360 ? -6.840 -18.823 22.995 1.00 53.97 360 LYS A C 1
ATOM 2855 O O . LYS A 1 360 ? -6.745 -19.932 22.475 1.00 53.97 360 LYS A O 1
ATOM 2860 N N . LYS A 1 361 ? -7.861 -18.473 23.790 1.00 54.31 361 LYS A N 1
ATOM 2861 C CA . LYS A 1 361 ? -9.069 -19.294 23.939 1.00 54.31 361 LYS A CA 1
ATOM 2862 C C . LYS A 1 361 ? -9.492 -19.711 22.538 1.00 54.31 361 LYS A C 1
ATOM 2864 O O . LYS A 1 361 ? -9.634 -18.836 21.684 1.00 54.31 361 LYS A O 1
ATOM 2869 N N . ALA A 1 362 ? -9.619 -21.019 22.312 1.00 68.50 362 ALA A N 1
ATOM 2870 C CA . ALA A 1 362 ? -10.048 -21.548 21.028 1.00 68.50 362 ALA A CA 1
ATOM 2871 C C . ALA A 1 362 ? -11.333 -20.814 20.624 1.00 68.50 362 ALA A C 1
ATOM 2873 O O . ALA A 1 362 ? -12.319 -20.830 21.366 1.00 68.50 362 ALA A O 1
ATOM 2874 N N . GLU A 1 363 ? -11.272 -20.073 19.516 1.00 76.31 363 GLU A N 1
ATOM 2875 C CA . GLU A 1 363 ? -12.443 -19.368 19.009 1.00 76.31 363 GLU A CA 1
ATOM 2876 C C . GLU A 1 363 ? -13.501 -20.414 18.641 1.00 76.31 363 GLU A C 1
ATOM 2878 O O . GLU A 1 363 ? -13.149 -21.451 18.071 1.00 76.31 363 GLU A O 1
ATOM 2883 N N . PRO A 1 364 ? -14.783 -20.182 18.972 1.00 84.12 364 PRO A N 1
ATOM 2884 C CA . PRO A 1 364 ? -15.839 -21.108 18.591 1.00 84.12 364 PRO A CA 1
ATOM 2885 C C . PRO A 1 364 ? -15.883 -21.252 17.062 1.00 84.12 364 PRO A C 1
ATOM 2887 O O . PRO A 1 364 ? -15.531 -20.304 16.349 1.00 84.12 364 PRO A O 1
ATOM 2890 N N . PRO A 1 365 ? -16.319 -22.408 16.535 1.00 88.81 365 PRO A N 1
ATOM 2891 C CA . PRO A 1 365 ? -16.457 -22.580 15.099 1.00 88.81 365 PRO A CA 1
ATOM 2892 C C . PRO A 1 365 ? -17.501 -21.594 14.567 1.00 88.81 365 PRO A C 1
ATOM 2894 O O . PRO A 1 365 ? -18.540 -21.356 15.186 1.00 88.81 365 PRO A O 1
ATOM 2897 N N . CYS A 1 366 ? -17.195 -20.979 13.429 1.00 89.88 366 CYS A N 1
ATOM 2898 C CA . CYS A 1 366 ? -17.955 -19.864 12.875 1.00 89.88 366 CYS A CA 1
ATOM 2899 C C . CYS A 1 366 ? -18.223 -20.060 11.384 1.00 89.88 366 CYS A C 1
ATOM 2901 O O . CYS A 1 366 ? -17.411 -20.650 10.673 1.00 89.88 366 CYS A O 1
ATOM 2903 N N . LYS A 1 367 ? -19.299 -19.439 10.895 1.00 91.25 367 LYS A N 1
ATOM 2904 C CA . LYS A 1 367 ? -19.568 -19.234 9.465 1.00 91.25 367 LYS A CA 1
ATOM 2905 C C . LYS A 1 367 ? -19.563 -17.749 9.109 1.00 91.25 367 LYS A C 1
ATOM 2907 O O . LYS A 1 367 ? -19.634 -16.884 9.981 1.00 91.25 367 LYS A O 1
ATOM 2912 N N . TYR A 1 368 ? -19.490 -17.452 7.814 1.00 90.19 368 TYR A N 1
ATOM 2913 C CA . TYR A 1 368 ? -19.587 -16.088 7.299 1.00 90.19 368 TYR A CA 1
ATOM 2914 C C . TYR A 1 368 ? -20.923 -15.874 6.595 1.00 90.19 368 TYR A C 1
ATOM 2916 O O . TYR A 1 368 ? -21.250 -16.595 5.654 1.00 90.19 368 TYR A O 1
ATOM 2924 N N . LEU A 1 369 ? -21.662 -14.849 7.016 1.00 92.62 369 LEU A N 1
ATOM 2925 C CA . LEU A 1 369 ? -22.826 -14.351 6.286 1.00 92.62 369 LEU A CA 1
ATOM 2926 C C . LEU A 1 369 ? -22.393 -13.251 5.326 1.00 92.62 369 LEU A C 1
ATOM 2928 O O . LEU A 1 369 ? -21.578 -12.400 5.685 1.00 92.62 369 LEU A O 1
ATOM 2932 N N . VAL A 1 370 ? -22.933 -13.279 4.109 1.00 93.81 370 VAL A N 1
ATOM 2933 C CA . VAL A 1 370 ? -22.705 -12.248 3.095 1.00 93.81 370 VAL A CA 1
ATOM 2934 C C . VAL A 1 370 ? -23.979 -11.434 2.948 1.00 93.81 370 VAL A C 1
ATOM 2936 O O . VAL A 1 370 ? -24.996 -11.951 2.494 1.00 93.81 370 VAL A O 1
ATOM 2939 N N . GLU A 1 371 ? -23.912 -10.159 3.309 1.00 93.44 371 GLU A N 1
ATOM 2940 C CA . GLU A 1 371 ? -25.032 -9.227 3.208 1.00 93.44 371 GLU A CA 1
ATOM 2941 C C . GLU A 1 371 ? -24.674 -8.080 2.266 1.00 93.44 371 GLU A C 1
ATOM 2943 O O . GLU A 1 371 ? -23.574 -7.526 2.321 1.00 93.44 371 GLU A O 1
ATOM 2948 N N . MET A 1 372 ? -25.609 -7.705 1.396 1.00 94.00 372 MET A N 1
ATOM 2949 C CA . MET A 1 372 ? -25.462 -6.511 0.569 1.00 94.00 372 MET A CA 1
ATOM 2950 C C . MET A 1 372 ? -25.842 -5.286 1.396 1.00 94.00 372 MET A C 1
ATOM 2952 O O . MET A 1 372 ? -26.978 -5.170 1.855 1.00 94.00 372 MET A O 1
ATOM 2956 N N . ARG A 1 373 ? -24.892 -4.368 1.581 1.00 92.06 373 ARG A N 1
ATOM 2957 C CA . ARG A 1 373 ? -25.088 -3.131 2.337 1.00 92.06 373 ARG A CA 1
ATOM 2958 C C . ARG A 1 373 ? -24.701 -1.929 1.486 1.00 92.06 373 ARG A C 1
ATOM 2960 O O . ARG A 1 373 ? -23.592 -1.873 0.959 1.00 92.06 373 ARG A O 1
ATOM 2967 N N . THR A 1 374 ? -25.592 -0.947 1.418 1.00 92.69 374 THR A N 1
ATOM 2968 C CA . THR A 1 374 ? -25.301 0.366 0.835 1.00 92.69 374 THR A CA 1
ATOM 2969 C C . THR A 1 374 ? -24.633 1.247 1.885 1.00 92.69 374 THR A C 1
ATOM 2971 O O . THR A 1 374 ? -25.188 1.481 2.961 1.00 92.69 374 THR A O 1
ATOM 2974 N N . VAL A 1 375 ? -23.431 1.734 1.590 1.00 91.94 375 VAL A N 1
ATOM 2975 C CA . VAL A 1 375 ? -22.671 2.645 2.455 1.00 91.94 375 VAL A CA 1
ATOM 2976 C C . VAL A 1 375 ? -22.655 4.029 1.820 1.00 91.94 375 VAL A C 1
ATOM 2978 O O . VAL A 1 375 ? -22.173 4.203 0.704 1.00 91.94 375 VAL A O 1
ATOM 2981 N N . HIS A 1 376 ? -23.168 5.030 2.534 1.00 92.75 376 HIS A N 1
ATOM 2982 C CA . HIS A 1 376 ? -23.090 6.424 2.101 1.00 92.75 376 HIS A CA 1
ATOM 2983 C C . HIS A 1 376 ? -21.732 7.013 2.484 1.00 92.75 376 HIS A C 1
ATOM 2985 O O . HIS A 1 376 ? -21.474 7.264 3.660 1.00 92.75 376 HIS A O 1
ATOM 2991 N N . VAL A 1 377 ? -20.866 7.242 1.496 1.00 93.81 377 VAL A N 1
ATOM 2992 C CA . VAL A 1 377 ? -19.519 7.775 1.736 1.00 93.81 377 VAL A CA 1
ATOM 2993 C C . VAL A 1 377 ? -19.595 9.288 1.951 1.00 93.81 377 VAL A C 1
ATOM 2995 O O . VAL A 1 377 ? -19.670 10.059 0.995 1.00 93.81 377 VAL A O 1
ATOM 2998 N N . GLN A 1 378 ? -19.598 9.715 3.213 1.00 94.12 378 GLN A N 1
ATOM 2999 C CA . GLN A 1 378 ? -19.653 11.120 3.637 1.00 94.12 378 GLN A CA 1
ATOM 3000 C C . GLN A 1 378 ? -18.310 11.651 4.156 1.00 94.12 378 GLN A C 1
ATOM 3002 O O . GLN A 1 378 ? -18.109 12.867 4.168 1.00 94.12 378 GLN A O 1
ATOM 3007 N N . CYS A 1 379 ? -17.400 10.766 4.568 1.00 94.94 379 CYS A N 1
ATOM 3008 C CA . CYS A 1 379 ? -16.068 11.130 5.041 1.00 94.94 379 CYS A CA 1
ATOM 3009 C C . CYS A 1 379 ? -15.264 11.895 3.981 1.00 94.94 379 CYS A C 1
ATOM 3011 O O . CYS A 1 379 ? -15.499 11.774 2.774 1.00 94.94 379 CYS A O 1
ATOM 3013 N N . GLN A 1 380 ? -14.270 12.651 4.437 1.00 95.56 380 GLN A N 1
ATOM 3014 C CA . GLN A 1 380 ? -13.287 13.259 3.552 1.00 95.56 380 GLN A CA 1
ATOM 3015 C C . GLN A 1 380 ? -12.358 12.189 2.990 1.00 95.56 380 GLN A C 1
ATOM 3017 O O . GLN A 1 380 ? -11.951 11.2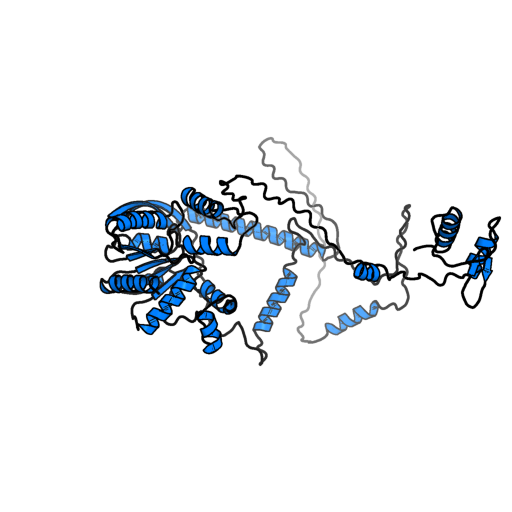65 3.691 1.00 95.56 380 GLN A O 1
ATOM 3022 N N . VAL A 1 381 ? -11.997 12.326 1.722 1.00 95.62 381 VAL A N 1
ATOM 3023 C CA . VAL A 1 381 ? -10.986 11.498 1.069 1.00 95.62 381 VAL A CA 1
ATOM 3024 C C . VAL A 1 381 ? -9.890 12.404 0.534 1.00 95.62 381 VAL A C 1
ATOM 3026 O O . VAL A 1 381 ? -10.165 13.444 -0.070 1.00 95.62 381 VAL A O 1
ATOM 3029 N N . GLN A 1 382 ? -8.643 12.001 0.742 1.00 95.38 382 GLN A N 1
ATOM 3030 C CA . GLN A 1 382 ? -7.468 12.631 0.157 1.00 95.38 382 GLN A CA 1
ATOM 3031 C C . GLN A 1 382 ? -6.530 11.558 -0.379 1.00 95.38 382 GLN A C 1
ATOM 3033 O O . GLN A 1 382 ? -6.352 10.527 0.257 1.00 95.38 382 GLN A O 1
ATOM 3038 N N . PHE A 1 383 ? -5.881 11.829 -1.507 1.00 95.31 383 PHE A N 1
ATOM 3039 C CA . PHE A 1 383 ? -4.757 11.032 -1.980 1.00 95.31 383 PHE A CA 1
ATOM 3040 C C . PHE A 1 383 ? -3.440 11.789 -1.796 1.00 95.31 383 PHE A C 1
ATOM 3042 O O . PHE A 1 383 ? -3.326 12.969 -2.149 1.00 95.31 383 PHE A O 1
ATOM 3049 N N . ILE A 1 384 ? -2.438 11.105 -1.248 1.00 94.06 384 ILE A N 1
ATOM 3050 C CA . ILE A 1 384 ? -1.058 11.580 -1.164 1.00 94.06 384 ILE A CA 1
ATOM 3051 C C . ILE A 1 384 ? -0.150 10.450 -1.631 1.00 94.06 384 ILE A C 1
ATOM 3053 O O . ILE A 1 384 ? -0.100 9.403 -1.005 1.00 94.06 384 ILE A O 1
ATOM 3057 N N . ASP A 1 385 ? 0.596 10.679 -2.705 1.00 92.25 385 ASP A N 1
ATOM 3058 C CA . ASP A 1 385 ? 1.465 9.659 -3.287 1.00 92.25 385 ASP A CA 1
ATOM 3059 C C . ASP A 1 385 ? 2.648 9.311 -2.362 1.00 92.25 385 ASP A C 1
ATOM 3061 O O . ASP A 1 385 ? 3.547 10.133 -2.143 1.00 92.25 385 ASP A O 1
ATOM 3065 N N . PHE A 1 386 ? 2.627 8.087 -1.827 1.00 92.44 386 PHE A N 1
ATOM 3066 C CA . PHE A 1 386 ? 3.715 7.450 -1.080 1.00 92.44 386 PHE A CA 1
ATOM 3067 C C . PHE A 1 386 ? 4.089 6.078 -1.678 1.00 92.44 386 PHE A C 1
ATOM 3069 O O . PHE A 1 386 ? 4.749 5.278 -1.010 1.00 92.44 386 PHE A O 1
ATOM 3076 N N . GLU A 1 387 ? 3.743 5.797 -2.943 1.00 87.31 387 GLU A N 1
ATOM 3077 C CA . GLU A 1 387 ? 3.967 4.487 -3.590 1.00 87.31 387 GLU A CA 1
ATOM 3078 C C . GLU A 1 387 ? 5.461 4.121 -3.721 1.00 87.31 387 GLU A C 1
ATOM 3080 O O . GLU A 1 387 ? 5.807 2.977 -4.002 1.00 87.31 387 GLU A O 1
ATOM 3085 N N . GLY A 1 388 ? 6.374 5.072 -3.487 1.00 86.25 388 GLY A N 1
ATOM 3086 C CA . GLY A 1 388 ? 7.822 4.839 -3.543 1.00 86.25 388 GLY A CA 1
ATOM 3087 C C . GLY A 1 388 ? 8.337 4.554 -4.955 1.00 86.25 388 GLY A C 1
ATOM 3088 O O . GLY A 1 388 ? 9.438 4.029 -5.116 1.00 86.25 388 GLY A O 1
ATOM 3089 N N . LEU A 1 389 ? 7.545 4.885 -5.977 1.00 89.44 389 LEU A N 1
ATOM 3090 C CA . LEU A 1 389 ? 7.858 4.644 -7.380 1.00 89.44 389 LEU A CA 1
ATOM 3091 C C . LEU A 1 389 ? 8.628 5.820 -7.991 1.00 89.44 389 LEU A C 1
ATOM 3093 O O . LEU A 1 389 ? 8.459 6.978 -7.608 1.00 89.44 389 LEU A O 1
ATOM 3097 N N . ALA A 1 390 ? 9.470 5.522 -8.981 1.00 90.56 390 ALA A N 1
ATOM 3098 C CA . ALA A 1 390 ? 10.115 6.555 -9.781 1.00 90.56 390 ALA A CA 1
ATOM 3099 C C . ALA A 1 390 ? 9.078 7.265 -10.663 1.00 90.56 390 ALA A C 1
ATOM 3101 O O . ALA A 1 390 ? 8.260 6.622 -11.323 1.00 90.56 390 ALA A O 1
ATOM 3102 N N . ASP A 1 391 ? 9.137 8.595 -10.719 1.00 90.00 391 ASP A N 1
ATOM 3103 C CA . ASP A 1 391 ? 8.255 9.364 -11.587 1.00 90.00 391 ASP A CA 1
ATOM 3104 C C . ASP A 1 391 ? 8.639 9.205 -13.070 1.00 90.00 391 ASP A C 1
ATOM 3106 O O . ASP A 1 391 ? 9.758 8.821 -13.432 1.00 90.00 391 ASP A O 1
ATOM 3110 N N . GLY A 1 392 ? 7.701 9.558 -13.955 1.00 88.62 392 GLY A N 1
ATOM 3111 C CA . GLY A 1 392 ? 7.869 9.422 -15.403 1.00 88.62 392 GLY A CA 1
ATOM 3112 C C . GLY A 1 392 ? 9.103 10.146 -15.955 1.00 88.62 392 GLY A C 1
ATOM 3113 O O . GLY A 1 392 ? 9.699 9.690 -16.930 1.00 88.62 392 GLY A O 1
ATOM 3114 N N . ARG A 1 393 ? 9.530 11.257 -15.340 1.00 90.50 393 ARG A N 1
ATOM 3115 C CA . ARG A 1 393 ? 10.734 11.984 -15.770 1.00 90.50 393 ARG A CA 1
ATOM 3116 C C . ARG A 1 393 ? 12.007 11.285 -15.303 1.00 90.50 393 ARG A C 1
ATOM 3118 O O . ARG A 1 393 ? 12.942 11.160 -16.100 1.00 90.50 393 ARG A O 1
ATOM 3125 N N . SER A 1 394 ? 12.042 10.803 -14.059 1.00 93.94 394 SER A N 1
ATOM 3126 C CA . SER A 1 394 ? 13.199 10.066 -13.545 1.00 93.94 394 SER A CA 1
ATOM 3127 C C . SER A 1 394 ? 13.418 8.775 -14.315 1.00 93.94 394 SER A C 1
ATOM 3129 O O . SER A 1 394 ? 14.542 8.537 -14.745 1.00 93.94 394 SER A O 1
ATOM 3131 N N . ILE A 1 395 ? 12.372 7.984 -14.591 1.00 93.06 395 ILE A N 1
ATOM 3132 C CA . ILE A 1 395 ? 12.541 6.731 -15.346 1.00 93.06 395 ILE A CA 1
ATOM 3133 C C . ILE A 1 395 ? 13.065 6.984 -16.766 1.00 93.06 395 ILE A C 1
ATOM 3135 O O . ILE A 1 395 ? 14.000 6.314 -17.199 1.00 93.06 395 ILE A O 1
ATOM 3139 N N . LYS A 1 396 ? 12.557 8.013 -17.461 1.00 90.62 396 LYS A N 1
ATOM 3140 C CA . LYS A 1 396 ? 13.059 8.426 -18.785 1.00 90.62 396 LYS A CA 1
ATOM 3141 C C . LYS A 1 396 ? 14.540 8.824 -18.725 1.00 90.62 396 LYS A C 1
ATOM 3143 O O . LYS A 1 396 ? 15.314 8.454 -19.603 1.00 90.62 396 LYS A O 1
ATOM 3148 N N . THR A 1 397 ? 14.946 9.521 -17.664 1.00 92.06 397 THR A N 1
ATOM 3149 C CA . THR A 1 397 ? 16.340 9.943 -17.446 1.00 92.06 397 THR A CA 1
ATOM 3150 C C . THR A 1 397 ? 17.257 8.766 -17.108 1.00 92.06 397 THR A C 1
ATOM 3152 O O . THR A 1 397 ? 18.359 8.675 -17.644 1.00 92.06 397 THR A O 1
ATOM 3155 N N . ILE A 1 398 ? 16.810 7.846 -16.250 1.00 93.56 398 ILE A N 1
ATOM 3156 C CA . ILE A 1 398 ? 17.561 6.638 -15.885 1.00 93.56 398 ILE A CA 1
ATOM 3157 C C . ILE A 1 398 ? 17.768 5.775 -17.127 1.00 93.56 398 ILE A C 1
ATOM 3159 O O . ILE A 1 398 ? 18.897 5.384 -17.415 1.00 93.56 398 ILE A O 1
ATOM 3163 N N . LEU A 1 399 ? 16.710 5.539 -17.907 1.00 93.00 399 LEU A N 1
ATOM 3164 C CA . LEU A 1 399 ? 16.811 4.776 -19.147 1.00 93.00 399 LEU A CA 1
ATOM 3165 C C . LEU A 1 399 ? 17.815 5.424 -20.103 1.00 93.00 399 LEU A C 1
ATOM 3167 O O . LEU A 1 399 ? 18.702 4.712 -20.563 1.00 93.00 399 LEU A O 1
ATOM 3171 N N . ALA A 1 400 ? 17.757 6.752 -20.303 1.00 89.81 400 ALA A N 1
ATOM 3172 C CA . ALA A 1 400 ? 18.729 7.537 -21.085 1.00 89.81 400 ALA A CA 1
ATOM 3173 C C . ALA A 1 400 ? 20.194 7.270 -20.704 1.00 89.81 400 ALA A C 1
ATOM 3175 O O . ALA A 1 400 ? 21.054 7.212 -21.583 1.00 89.81 400 ALA A O 1
ATOM 3176 N N . GLN A 1 401 ? 20.475 7.095 -19.412 1.00 90.94 401 GLN A N 1
ATOM 3177 C CA . GLN A 1 401 ? 21.820 6.822 -18.904 1.00 90.94 401 GLN A CA 1
ATOM 3178 C C . GLN A 1 401 ? 22.220 5.350 -19.034 1.00 90.94 401 GLN A C 1
ATOM 3180 O O . GLN A 1 401 ? 23.377 5.063 -19.333 1.00 90.94 401 GLN A O 1
ATOM 3185 N N . VAL A 1 402 ? 21.281 4.424 -18.820 1.00 93.44 402 VAL A N 1
ATOM 3186 C CA . VAL A 1 402 ? 21.536 2.977 -18.894 1.00 93.44 402 VAL A CA 1
ATOM 3187 C C . VAL A 1 402 ? 21.800 2.521 -20.331 1.00 93.44 402 VAL A C 1
ATOM 3189 O O . VAL A 1 402 ? 22.611 1.620 -20.528 1.00 93.44 402 VAL A O 1
ATOM 3192 N N . ALA A 1 403 ? 21.139 3.127 -21.326 1.00 90.00 403 ALA A N 1
ATOM 3193 C CA . ALA A 1 403 ? 21.264 2.756 -22.743 1.00 90.00 403 ALA A CA 1
ATOM 3194 C C . ALA A 1 403 ? 21.124 1.237 -22.990 1.00 90.00 403 ALA A C 1
ATOM 3196 O O . ALA A 1 403 ? 22.035 0.601 -23.530 1.00 90.00 403 ALA A O 1
ATOM 3197 N N . PRO A 1 404 ? 19.992 0.623 -22.579 1.00 91.50 404 PRO A N 1
ATOM 3198 C CA . PRO A 1 404 ? 19.792 -0.810 -22.741 1.00 91.50 404 PRO A CA 1
ATOM 3199 C C . PRO A 1 404 ? 19.800 -1.210 -24.222 1.00 91.50 404 PRO A C 1
ATOM 3201 O O . PRO A 1 404 ? 19.246 -0.518 -25.074 1.00 91.50 404 PRO A O 1
ATOM 3204 N N . ARG A 1 405 ? 20.387 -2.375 -24.531 1.00 87.50 405 ARG A N 1
ATOM 3205 C CA . ARG A 1 405 ? 20.432 -2.918 -25.905 1.00 87.50 405 ARG A CA 1
ATOM 3206 C C . ARG A 1 405 ? 19.060 -3.368 -26.410 1.00 87.50 405 ARG A C 1
ATOM 3208 O O . ARG A 1 405 ? 18.814 -3.310 -27.607 1.00 87.50 405 ARG A O 1
ATOM 3215 N N . LYS A 1 406 ? 18.190 -3.816 -25.506 1.00 90.56 406 LYS A N 1
ATOM 3216 C CA . LYS A 1 406 ? 16.781 -4.140 -25.753 1.00 90.56 406 LYS A CA 1
ATOM 3217 C C . LYS A 1 406 ? 15.970 -3.695 -24.546 1.00 90.56 406 LYS A C 1
ATOM 3219 O O . LYS A 1 406 ? 16.431 -3.876 -23.418 1.00 90.56 406 LYS A O 1
ATOM 3224 N N . LEU A 1 407 ? 14.787 -3.139 -24.775 1.00 92.81 407 LEU A N 1
ATOM 3225 C CA . LEU A 1 407 ? 13.892 -2.676 -23.720 1.00 92.81 407 LEU A CA 1
ATOM 3226 C C . LEU A 1 407 ? 12.534 -3.359 -23.862 1.00 92.81 407 LEU A C 1
ATOM 3228 O O . LEU A 1 407 ? 11.939 -3.354 -24.934 1.00 92.81 407 LEU A O 1
ATOM 3232 N N . ILE A 1 408 ? 12.036 -3.926 -22.768 1.00 93.50 408 ILE A N 1
ATOM 3233 C CA . ILE A 1 408 ? 10.701 -4.516 -22.702 1.00 93.50 408 ILE A CA 1
ATOM 3234 C C . ILE A 1 408 ? 9.962 -3.793 -21.587 1.00 93.50 408 ILE A C 1
ATOM 3236 O O . ILE A 1 408 ? 10.373 -3.842 -20.428 1.00 93.50 408 ILE A O 1
ATOM 3240 N N . VAL A 1 409 ? 8.904 -3.086 -21.954 1.00 93.25 409 VAL A N 1
ATOM 3241 C CA . VAL A 1 409 ? 8.054 -2.342 -21.036 1.00 93.25 409 VAL A CA 1
ATOM 3242 C C . VAL A 1 409 ? 6.854 -3.219 -20.715 1.00 93.25 409 VAL A C 1
ATOM 3244 O O . VAL A 1 409 ? 5.994 -3.450 -21.560 1.00 93.25 409 VAL A O 1
ATOM 3247 N N . VAL A 1 410 ? 6.820 -3.726 -19.489 1.00 92.00 410 VAL A N 1
ATOM 3248 C CA . VAL A 1 410 ? 5.706 -4.510 -18.951 1.00 92.00 410 VAL A CA 1
ATOM 3249 C C . VAL A 1 410 ? 5.039 -3.733 -17.828 1.00 92.00 410 VAL A C 1
ATOM 3251 O O . VAL A 1 410 ? 5.687 -2.905 -17.190 1.00 92.00 410 VAL A O 1
ATOM 3254 N N . HIS A 1 411 ? 3.777 -4.066 -17.551 1.00 84.69 411 HIS A N 1
ATOM 3255 C CA . HIS A 1 411 ? 2.961 -3.446 -16.506 1.00 84.69 411 HIS A CA 1
ATOM 3256 C C . HIS A 1 411 ? 2.606 -1.967 -16.788 1.00 84.69 411 HIS A C 1
ATOM 3258 O O . HIS A 1 411 ? 3.390 -1.191 -17.324 1.00 84.69 411 HIS A O 1
ATOM 3264 N N . GLY A 1 412 ? 1.394 -1.555 -16.404 1.00 85.88 412 GLY A N 1
ATOM 3265 C CA . GLY A 1 412 ? 0.887 -0.191 -16.603 1.00 85.88 412 GLY A CA 1
ATOM 3266 C C . GLY A 1 412 ? -0.199 -0.089 -17.674 1.00 85.88 412 GLY A C 1
ATOM 3267 O O . GLY A 1 412 ? -0.589 -1.075 -18.295 1.00 85.88 412 GLY A O 1
ATOM 3268 N N . THR A 1 413 ? -0.736 1.118 -17.860 1.00 89.31 413 THR A N 1
ATOM 3269 C CA . THR A 1 413 ? -1.757 1.361 -18.885 1.00 89.31 413 THR A CA 1
ATOM 3270 C C . THR A 1 413 ? -1.131 1.359 -20.277 1.00 89.31 413 THR A C 1
ATOM 3272 O O . THR A 1 413 ? 0.041 1.706 -20.454 1.00 89.31 413 THR A O 1
ATOM 3275 N N . LYS A 1 414 ? -1.928 1.012 -21.291 1.00 90.00 414 LYS A N 1
ATOM 3276 C CA . LYS A 1 414 ? -1.500 1.065 -22.695 1.00 90.00 414 LYS A CA 1
ATOM 3277 C C . LYS A 1 414 ? -0.957 2.450 -23.068 1.00 90.00 414 LYS A C 1
ATOM 3279 O O . LYS A 1 414 ? 0.112 2.563 -23.647 1.00 90.00 414 LYS A O 1
ATOM 3284 N N . GLU A 1 415 ? -1.626 3.506 -22.618 1.00 92.12 415 GLU A N 1
ATOM 3285 C CA . GLU A 1 415 ? -1.191 4.888 -22.842 1.00 92.12 415 GLU A CA 1
ATOM 3286 C C . GLU A 1 415 ? 0.186 5.192 -22.228 1.00 92.12 415 GLU A C 1
ATOM 3288 O O . GLU A 1 415 ? 1.027 5.819 -22.874 1.00 92.12 415 GLU A O 1
ATOM 3293 N N . ALA A 1 416 ? 0.440 4.738 -20.995 1.00 91.88 416 ALA A N 1
ATOM 3294 C CA . ALA A 1 416 ? 1.700 4.992 -20.297 1.00 91.88 416 ALA A CA 1
ATOM 3295 C C . ALA A 1 416 ? 2.868 4.195 -20.896 1.00 91.88 416 ALA A C 1
ATOM 3297 O O . ALA A 1 416 ? 3.968 4.729 -21.057 1.00 91.88 416 ALA A O 1
ATOM 3298 N N . THR A 1 417 ? 2.630 2.929 -21.246 1.00 93.25 417 THR A N 1
ATOM 3299 C CA . THR A 1 417 ? 3.640 2.062 -21.872 1.00 93.25 417 THR A CA 1
ATOM 3300 C C . THR A 1 417 ? 4.013 2.562 -23.269 1.00 93.25 417 THR A C 1
ATOM 3302 O O . THR A 1 417 ? 5.201 2.673 -23.578 1.00 93.25 417 THR A O 1
ATOM 3305 N N . GLU A 1 418 ? 3.029 2.975 -24.073 1.00 91.62 418 GLU A N 1
ATOM 3306 C CA . GLU A 1 418 ? 3.262 3.608 -25.373 1.00 91.62 418 GLU A CA 1
ATOM 3307 C C . GLU A 1 418 ? 4.004 4.945 -25.246 1.00 91.62 418 GLU A C 1
ATOM 3309 O O . GLU A 1 418 ? 4.887 5.233 -26.052 1.00 91.62 418 GLU A O 1
ATOM 3314 N N . ASP A 1 419 ? 3.694 5.769 -24.240 1.00 92.38 419 ASP A N 1
ATOM 3315 C CA . ASP A 1 419 ? 4.400 7.036 -24.020 1.00 92.38 419 ASP A CA 1
ATOM 3316 C C . ASP A 1 419 ? 5.882 6.845 -23.677 1.00 92.38 419 ASP A C 1
ATOM 3318 O O . ASP A 1 419 ? 6.758 7.538 -24.220 1.00 92.38 419 ASP A O 1
ATOM 3322 N N . LEU A 1 420 ? 6.176 5.879 -22.804 1.00 92.81 420 LEU A N 1
ATOM 3323 C CA . LEU A 1 420 ? 7.548 5.531 -22.461 1.00 92.81 420 LEU A CA 1
ATOM 3324 C C . LEU A 1 420 ? 8.287 4.982 -23.685 1.00 92.81 420 LEU A C 1
ATOM 3326 O O . LEU A 1 420 ? 9.383 5.455 -23.991 1.00 92.81 420 LEU A O 1
ATOM 3330 N N . ALA A 1 421 ? 7.656 4.069 -24.430 1.00 92.12 421 ALA A N 1
ATOM 3331 C CA . ALA A 1 421 ? 8.223 3.496 -25.645 1.00 92.12 421 ALA A CA 1
ATOM 3332 C C . ALA A 1 421 ? 8.528 4.570 -26.701 1.00 92.12 421 ALA A C 1
ATOM 3334 O O . ALA A 1 421 ? 9.647 4.624 -27.212 1.00 92.12 421 ALA A O 1
ATOM 3335 N N . ARG A 1 422 ? 7.586 5.489 -26.968 1.00 91.50 422 ARG A N 1
ATOM 3336 C CA . ARG A 1 422 ? 7.801 6.624 -27.885 1.00 91.50 422 ARG A CA 1
ATOM 3337 C C . ARG A 1 422 ? 8.977 7.493 -27.456 1.00 91.50 422 ARG A C 1
ATOM 3339 O O . ARG A 1 422 ? 9.775 7.893 -28.298 1.00 91.50 422 ARG A O 1
ATOM 3346 N N . THR A 1 423 ? 9.100 7.776 -26.159 1.00 90.38 423 THR A N 1
ATOM 3347 C CA . THR A 1 423 ? 10.211 8.591 -25.648 1.00 90.38 423 THR A CA 1
ATOM 3348 C C . THR A 1 423 ? 11.559 7.890 -25.850 1.00 90.38 423 THR A C 1
ATOM 3350 O O . THR A 1 423 ? 12.529 8.522 -26.272 1.00 90.38 423 THR A O 1
ATOM 3353 N N . CYS A 1 424 ? 11.625 6.584 -25.576 1.00 90.62 424 CYS A N 1
ATOM 3354 C CA . CYS A 1 424 ? 12.835 5.794 -25.787 1.00 90.62 424 CYS A CA 1
ATOM 3355 C C . CYS A 1 424 ? 13.219 5.743 -27.271 1.00 90.62 424 CYS A C 1
ATOM 3357 O O . CYS A 1 424 ? 14.368 6.018 -27.593 1.00 90.62 424 CYS A O 1
ATOM 3359 N N . LEU A 1 425 ? 12.260 5.501 -28.169 1.00 90.44 425 LEU A N 1
ATOM 3360 C CA . LEU A 1 425 ? 12.495 5.472 -29.619 1.00 90.44 425 LEU A CA 1
ATOM 3361 C C . LEU A 1 425 ? 12.920 6.832 -30.194 1.00 90.44 425 LEU A C 1
ATOM 3363 O O . LEU A 1 425 ? 13.656 6.874 -31.176 1.00 90.44 425 LEU A O 1
ATOM 3367 N N . ALA A 1 426 ? 12.477 7.939 -29.591 1.00 90.31 426 ALA A N 1
ATOM 3368 C CA . ALA A 1 426 ? 12.865 9.291 -29.996 1.00 90.31 426 ALA A CA 1
ATOM 3369 C C . ALA A 1 426 ? 14.280 9.693 -29.537 1.00 90.31 426 ALA A C 1
ATOM 3371 O O . ALA A 1 426 ? 14.813 10.703 -29.993 1.00 90.31 426 ALA A O 1
ATOM 3372 N N . THR A 1 427 ? 14.891 8.942 -28.618 1.00 88.25 427 THR A N 1
ATOM 3373 C CA . THR A 1 427 ? 16.208 9.267 -28.063 1.00 88.25 427 THR A CA 1
ATOM 3374 C C . THR A 1 427 ? 17.309 8.644 -28.924 1.00 88.25 427 THR A C 1
ATOM 3376 O O . THR A 1 427 ? 17.435 7.430 -28.972 1.00 88.25 427 THR A O 1
ATOM 3379 N N . GLU A 1 428 ? 18.170 9.451 -29.553 1.00 83.12 428 GLU A N 1
ATOM 3380 C CA . GLU A 1 428 ? 19.191 8.964 -30.512 1.00 83.12 428 GLU A CA 1
ATOM 3381 C C . GLU A 1 428 ? 20.170 7.920 -29.946 1.00 83.12 428 GLU A C 1
ATOM 3383 O O . GLU A 1 428 ? 20.679 7.079 -30.679 1.00 83.12 428 GLU A O 1
ATOM 3388 N N . ARG A 1 429 ? 20.460 7.968 -28.639 1.00 82.88 429 ARG A N 1
ATOM 3389 C CA . ARG A 1 429 ? 21.372 7.020 -27.971 1.00 82.88 429 ARG A CA 1
ATOM 3390 C C . ARG A 1 429 ? 20.690 5.726 -27.510 1.00 82.88 429 ARG A C 1
ATOM 3392 O O . ARG A 1 429 ? 21.354 4.893 -26.897 1.00 82.88 429 ARG A O 1
ATOM 3399 N N . MET A 1 430 ? 19.387 5.577 -27.745 1.00 86.69 430 MET A N 1
ATOM 3400 C CA . MET A 1 430 ? 18.627 4.390 -27.357 1.00 86.69 430 MET A CA 1
ATOM 3401 C C . MET A 1 430 ? 18.592 3.324 -28.437 1.00 86.69 430 MET A C 1
ATOM 3403 O O . MET A 1 430 ? 18.798 3.578 -29.619 1.00 86.69 430 MET A O 1
ATOM 3407 N N . THR A 1 431 ? 18.281 2.107 -28.001 1.00 86.44 431 THR A N 1
ATOM 3408 C CA . THR A 1 431 ? 17.923 1.021 -28.905 1.00 86.44 431 THR A CA 1
ATOM 3409 C C . THR A 1 431 ? 16.583 1.279 -29.599 1.00 86.44 431 THR A C 1
ATOM 3411 O O . THR A 1 431 ? 15.665 1.858 -29.016 1.00 86.44 431 THR A O 1
ATOM 3414 N N . HIS A 1 432 ? 16.456 0.783 -30.830 1.00 87.19 432 HIS A N 1
ATOM 3415 C CA . HIS A 1 432 ? 15.178 0.693 -31.537 1.00 87.19 432 HIS A CA 1
ATOM 3416 C C . HIS A 1 432 ? 14.385 -0.572 -31.164 1.00 87.19 432 HIS A C 1
ATOM 3418 O O . HIS A 1 432 ? 13.197 -0.659 -31.467 1.00 87.19 432 HIS A O 1
ATOM 3424 N N . ASP A 1 433 ? 15.012 -1.520 -30.460 1.00 90.75 433 ASP A N 1
ATOM 3425 C CA . ASP A 1 433 ? 14.377 -2.743 -29.963 1.00 90.75 433 ASP A CA 1
ATOM 3426 C C . ASP A 1 433 ? 13.619 -2.456 -28.654 1.00 90.75 433 ASP A C 1
ATOM 3428 O O . ASP A 1 433 ? 14.050 -2.845 -27.561 1.00 90.75 433 ASP A O 1
ATOM 3432 N N . VAL A 1 434 ? 12.501 -1.733 -28.767 1.00 93.00 434 VAL A N 1
ATOM 3433 C CA . VAL A 1 434 ? 11.597 -1.413 -27.654 1.00 93.00 434 VAL A CA 1
ATOM 3434 C C . VAL A 1 434 ? 10.265 -2.131 -27.847 1.00 93.00 434 VAL A C 1
ATOM 3436 O O . VAL A 1 434 ? 9.569 -1.904 -28.834 1.00 93.00 434 VAL A O 1
ATOM 3439 N N . PHE A 1 435 ? 9.889 -2.970 -26.885 1.00 92.31 435 PHE A N 1
ATOM 3440 C CA . PHE A 1 435 ? 8.677 -3.788 -26.935 1.00 92.31 435 PHE A CA 1
ATOM 3441 C C . PHE A 1 435 ? 7.755 -3.470 -25.758 1.00 92.31 435 PHE A C 1
ATOM 3443 O O . PHE A 1 435 ? 8.227 -3.305 -24.637 1.00 92.31 435 PHE A O 1
ATOM 3450 N N . ALA A 1 436 ? 6.446 -3.428 -26.000 1.00 93.19 436 ALA A N 1
ATOM 3451 C CA . ALA A 1 436 ? 5.416 -3.283 -24.969 1.00 93.19 436 ALA A CA 1
ATOM 3452 C C . ALA A 1 436 ? 4.353 -4.384 -25.155 1.00 93.19 436 ALA A C 1
ATOM 3454 O O . ALA A 1 436 ? 3.293 -4.115 -25.723 1.00 93.19 436 ALA A O 1
ATOM 3455 N N . PRO A 1 437 ? 4.671 -5.641 -24.784 1.00 92.88 437 PRO A N 1
ATOM 3456 C CA . PRO A 1 437 ? 3.803 -6.782 -25.053 1.00 92.88 437 PRO A CA 1
ATOM 3457 C C . PRO A 1 437 ? 2.519 -6.744 -24.215 1.00 92.88 437 PRO A C 1
ATOM 3459 O O . PRO A 1 437 ? 2.506 -6.272 -23.074 1.00 92.88 437 PRO A O 1
ATOM 3462 N N . SER A 1 438 ? 1.443 -7.291 -24.775 1.00 90.75 438 SER A N 1
ATOM 3463 C CA . SER A 1 438 ? 0.173 -7.489 -24.067 1.00 90.75 438 SER A CA 1
ATOM 3464 C C . SER A 1 438 ? 0.232 -8.699 -23.125 1.00 90.75 438 SER A C 1
ATOM 3466 O O . SER A 1 438 ? 1.084 -9.577 -23.254 1.00 90.75 438 SER A O 1
ATOM 3468 N N . ILE A 1 439 ? -0.696 -8.776 -22.166 1.00 89.94 439 ILE A N 1
ATOM 3469 C CA . ILE A 1 439 ? -0.795 -9.930 -21.257 1.00 89.94 439 ILE A CA 1
ATOM 3470 C C . ILE A 1 439 ? -1.016 -11.207 -22.083 1.00 89.94 439 ILE A C 1
ATOM 3472 O O . ILE A 1 439 ? -1.950 -11.279 -22.878 1.00 89.94 439 ILE A O 1
ATOM 3476 N N . GLY A 1 440 ? -0.152 -12.205 -21.883 1.00 90.25 440 GLY A N 1
ATOM 3477 C CA . GLY A 1 440 ? -0.183 -13.481 -22.607 1.00 90.25 440 GLY A CA 1
ATOM 3478 C C . GLY A 1 440 ? 0.573 -13.487 -23.942 1.00 90.25 440 GLY A C 1
ATOM 3479 O O . GLY A 1 440 ? 0.692 -14.540 -24.565 1.00 90.25 440 GLY A O 1
ATOM 3480 N N . GLU A 1 441 ? 1.117 -12.350 -24.379 1.00 92.75 441 GLU A N 1
ATOM 3481 C CA . GLU A 1 441 ? 1.941 -12.273 -25.584 1.00 92.75 441 GLU A CA 1
ATOM 3482 C C . GLU A 1 441 ? 3.350 -12.828 -25.325 1.00 92.75 441 GLU A C 1
ATOM 3484 O O . GLU A 1 441 ? 3.996 -12.516 -24.323 1.00 92.75 441 GLU A O 1
ATOM 3489 N N . THR A 1 442 ? 3.847 -13.653 -26.247 1.00 92.81 442 THR A N 1
ATOM 3490 C CA . THR A 1 442 ? 5.204 -14.209 -26.198 1.00 92.81 442 THR A CA 1
ATOM 3491 C C . THR A 1 442 ? 6.137 -13.411 -27.098 1.00 92.81 442 THR A C 1
ATOM 3493 O O . THR A 1 442 ? 5.878 -13.235 -28.285 1.00 92.81 442 THR A O 1
ATOM 3496 N N . LEU A 1 443 ? 7.261 -12.961 -26.539 1.00 91.06 443 LEU A N 1
ATOM 3497 C CA . LEU A 1 443 ? 8.250 -12.160 -27.252 1.00 91.06 443 LEU A CA 1
ATOM 3498 C C . LEU A 1 443 ? 9.567 -12.928 -27.406 1.00 91.06 443 LEU A C 1
ATOM 3500 O O . LEU A 1 443 ? 10.120 -13.442 -26.433 1.00 91.06 443 LEU A O 1
ATOM 3504 N N . ASN A 1 444 ? 10.124 -12.948 -28.619 1.00 88.50 444 ASN A N 1
ATOM 3505 C CA . ASN A 1 444 ? 11.473 -13.460 -28.831 1.00 88.50 444 ASN A CA 1
ATOM 3506 C C . ASN A 1 444 ? 12.520 -12.406 -28.436 1.00 88.50 444 ASN A C 1
ATOM 3508 O O . ASN A 1 444 ? 12.826 -11.482 -29.189 1.00 88.50 444 ASN A O 1
ATOM 3512 N N . VAL A 1 445 ? 13.110 -12.582 -27.256 1.00 87.25 445 VAL A N 1
ATOM 3513 C CA . VAL A 1 445 ? 14.122 -11.666 -26.710 1.00 87.25 445 VAL A CA 1
ATOM 3514 C C . VAL A 1 445 ? 15.555 -12.005 -27.127 1.00 87.25 445 VAL A C 1
ATOM 3516 O O . VAL A 1 445 ? 16.472 -11.240 -26.819 1.00 87.25 445 VAL A O 1
ATOM 3519 N N . SER A 1 446 ? 15.772 -13.097 -27.869 1.00 84.56 446 SER A N 1
ATOM 3520 C CA . SER A 1 446 ? 17.116 -13.569 -28.226 1.00 84.56 446 SER A CA 1
ATOM 3521 C C . SER A 1 446 ? 17.933 -12.493 -28.952 1.00 84.56 446 SER A C 1
ATOM 3523 O O . SER A 1 446 ? 17.474 -11.836 -29.888 1.00 84.56 446 SER A O 1
ATOM 3525 N N . ALA A 1 447 ? 19.154 -12.256 -28.476 1.00 76.69 447 ALA A N 1
ATOM 3526 C CA . ALA A 1 447 ? 20.113 -11.375 -29.124 1.00 76.69 447 ALA A CA 1
ATOM 3527 C C . ALA A 1 447 ? 21.187 -12.250 -29.770 1.00 76.69 447 ALA A C 1
ATOM 3529 O O . ALA A 1 447 ? 21.939 -12.920 -29.063 1.00 76.69 447 ALA A O 1
ATOM 3530 N N . ALA A 1 448 ? 21.264 -12.247 -31.101 1.00 65.31 448 ALA A N 1
ATOM 3531 C CA . ALA A 1 448 ? 22.307 -12.947 -31.842 1.00 65.31 448 ALA A CA 1
ATOM 3532 C C . ALA A 1 448 ? 23.656 -12.238 -31.635 1.00 65.31 448 ALA A C 1
ATOM 3534 O O . ALA A 1 448 ? 24.106 -11.452 -32.466 1.00 65.31 448 ALA A O 1
ATOM 3535 N N . THR A 1 449 ? 24.286 -12.472 -30.485 1.00 73.94 449 THR A N 1
ATOM 3536 C CA . THR A 1 449 ? 25.648 -12.014 -30.210 1.00 73.94 449 THR A CA 1
ATOM 3537 C C . THR A 1 449 ? 26.524 -13.249 -30.110 1.00 73.94 449 THR A C 1
ATOM 3539 O O . THR A 1 449 ? 26.492 -13.956 -29.107 1.00 73.94 449 THR A O 1
ATOM 3542 N N . ASN A 1 450 ? 27.295 -13.530 -31.159 1.00 80.56 450 ASN A N 1
ATOM 3543 C CA . ASN A 1 450 ? 28.286 -14.597 -31.114 1.00 80.56 450 ASN A CA 1
ATOM 3544 C C . ASN A 1 450 ? 29.444 -14.131 -30.224 1.00 80.56 450 ASN A C 1
ATOM 3546 O O . ASN A 1 450 ? 30.296 -13.354 -30.657 1.00 80.56 450 ASN A O 1
ATOM 3550 N N . MET A 1 451 ? 29.431 -14.547 -28.957 1.00 81.38 451 MET A N 1
ATOM 3551 C CA . MET A 1 451 ? 30.502 -14.253 -28.010 1.00 81.38 451 MET A CA 1
ATOM 3552 C C . MET A 1 451 ? 31.568 -15.335 -28.115 1.00 81.38 451 MET A C 1
ATOM 3554 O O . MET A 1 451 ? 31.339 -16.483 -27.743 1.00 81.38 451 MET A O 1
ATOM 3558 N N . TYR A 1 452 ? 32.739 -14.956 -28.610 1.00 84.38 452 TYR A N 1
ATOM 3559 C CA . TYR A 1 452 ? 33.907 -15.824 -28.630 1.00 84.38 452 TYR A CA 1
ATOM 3560 C C . TYR A 1 452 ? 34.887 -15.353 -27.563 1.00 84.38 452 TYR A C 1
ATOM 3562 O O . TYR A 1 452 ? 35.260 -14.179 -27.529 1.00 84.38 452 TYR A O 1
ATOM 3570 N N . GLN A 1 453 ? 35.321 -16.265 -26.697 1.00 80.75 453 GLN A N 1
ATOM 3571 C CA . GLN A 1 453 ? 36.391 -15.983 -25.751 1.00 80.75 453 GLN A CA 1
ATOM 3572 C C . GLN A 1 453 ? 37.733 -16.162 -26.463 1.00 80.75 453 GLN A C 1
ATOM 3574 O O . GLN A 1 453 ? 38.190 -17.281 -26.690 1.00 80.75 453 GLN A O 1
ATOM 3579 N N . ALA A 1 454 ? 38.366 -15.052 -26.832 1.00 82.19 454 ALA A N 1
ATOM 3580 C CA . ALA A 1 454 ? 39.737 -15.080 -27.317 1.00 82.19 454 ALA A CA 1
ATOM 3581 C C . ALA A 1 454 ? 40.683 -15.225 -26.118 1.00 82.19 454 ALA A C 1
ATOM 3583 O O . ALA A 1 454 ? 40.775 -14.329 -25.279 1.00 82.19 454 ALA A O 1
ATOM 3584 N N . ILE A 1 455 ? 41.380 -16.357 -26.033 1.00 80.69 455 ILE A N 1
ATOM 3585 C CA . ILE A 1 455 ? 42.439 -16.569 -25.045 1.00 80.69 455 ILE A CA 1
ATOM 3586 C C . ILE A 1 455 ? 43.767 -16.184 -25.707 1.00 80.69 455 ILE A C 1
ATOM 3588 O O . ILE A 1 455 ? 44.075 -16.707 -26.781 1.00 80.69 455 ILE A O 1
ATOM 3592 N N . PRO A 1 456 ? 44.569 -15.283 -25.111 1.00 82.94 456 PRO A N 1
ATOM 3593 C CA . PRO A 1 456 ? 45.893 -14.969 -25.629 1.00 82.94 456 PRO A CA 1
ATOM 3594 C C . PRO A 1 456 ? 46.759 -16.229 -25.742 1.00 82.94 456 PRO A C 1
ATOM 3596 O O . PRO A 1 456 ? 46.834 -17.035 -24.812 1.00 82.94 456 PRO A O 1
ATOM 3599 N N . MET A 1 457 ? 47.474 -16.366 -26.861 1.00 72.19 457 MET A N 1
ATOM 3600 C CA . MET A 1 457 ? 48.336 -17.523 -27.159 1.00 72.19 457 MET A CA 1
ATOM 3601 C C . MET A 1 457 ? 49.358 -17.827 -26.046 1.00 72.19 457 MET A C 1
ATOM 3603 O O . MET A 1 457 ? 49.739 -18.977 -25.849 1.00 72.19 457 MET A O 1
ATOM 3607 N N . GLU A 1 458 ? 49.798 -16.818 -25.291 1.00 72.31 458 GLU A N 1
ATOM 3608 C CA . GLU A 1 458 ? 50.725 -16.968 -24.161 1.00 72.31 458 GLU A CA 1
ATOM 3609 C C . GLU A 1 458 ? 50.105 -17.709 -22.966 1.00 72.31 458 GLU A C 1
ATOM 3611 O O . GLU A 1 458 ? 50.753 -18.578 -22.381 1.00 72.31 458 GLU A O 1
ATOM 3616 N N . GLN A 1 459 ? 48.835 -17.435 -22.648 1.00 63.19 459 GLN A N 1
ATOM 3617 C CA . GLN A 1 459 ? 48.084 -18.166 -21.620 1.00 63.19 459 GLN A CA 1
ATOM 3618 C C . GLN A 1 459 ? 47.735 -19.574 -22.103 1.00 63.19 459 GLN A C 1
ATOM 3620 O O . GLN A 1 459 ? 47.843 -20.540 -21.353 1.00 63.19 459 GLN A O 1
ATOM 3625 N N . GLN A 1 460 ? 47.404 -19.721 -23.387 1.00 60.31 460 GLN A N 1
ATOM 3626 C CA . GLN A 1 460 ? 47.140 -21.025 -23.994 1.00 60.31 460 GLN A CA 1
ATOM 3627 C C . GLN A 1 460 ? 48.373 -21.946 -23.920 1.00 60.31 460 GLN A C 1
ATOM 3629 O O . GLN A 1 460 ? 48.245 -23.127 -23.599 1.00 60.31 460 GLN A O 1
ATOM 3634 N N . ARG A 1 461 ? 49.582 -21.387 -24.098 1.00 57.31 461 ARG A N 1
ATOM 3635 C CA . ARG A 1 461 ? 50.861 -22.096 -23.903 1.00 57.31 461 ARG A CA 1
ATOM 3636 C C . ARG A 1 461 ? 51.078 -22.570 -22.462 1.00 57.31 461 ARG A C 1
ATOM 3638 O O . ARG A 1 461 ? 51.664 -23.637 -22.278 1.00 57.31 461 ARG A O 1
ATOM 3645 N N . GLN A 1 462 ? 50.621 -21.816 -21.458 1.00 57.59 462 GLN A N 1
ATOM 3646 C CA . GLN A 1 462 ? 50.674 -22.235 -20.049 1.00 57.59 462 GLN A CA 1
ATOM 3647 C C . GLN A 1 462 ? 49.723 -23.407 -19.770 1.00 57.59 462 GLN A C 1
ATOM 3649 O O . GLN A 1 462 ? 50.139 -24.363 -19.123 1.00 57.59 462 GLN A O 1
ATOM 3654 N N . TYR A 1 463 ? 48.509 -23.398 -20.333 1.00 53.62 463 TYR A N 1
ATOM 3655 C CA . TYR A 1 463 ? 47.570 -24.526 -20.223 1.00 53.62 463 TYR A CA 1
ATOM 3656 C C . TYR A 1 463 ? 48.069 -25.801 -20.921 1.00 53.62 463 TYR A C 1
ATOM 3658 O O . TYR A 1 463 ? 47.813 -26.902 -20.444 1.00 53.62 463 TYR A O 1
ATOM 3666 N N . THR A 1 464 ? 48.825 -25.682 -22.017 1.00 52.78 464 THR A N 1
ATOM 3667 C CA . THR A 1 464 ? 49.414 -26.848 -22.706 1.00 52.78 464 THR A CA 1
ATOM 3668 C C . THR A 1 464 ? 50.675 -27.413 -22.038 1.00 52.78 464 THR A C 1
ATOM 3670 O O . THR A 1 464 ? 51.195 -28.432 -22.490 1.00 52.78 464 THR A O 1
ATOM 3673 N N . ARG A 1 465 ? 51.195 -26.797 -20.967 1.00 46.31 465 ARG A N 1
ATOM 3674 C CA . ARG A 1 465 ? 52.372 -27.303 -20.237 1.00 46.31 465 ARG A CA 1
ATOM 3675 C C . ARG A 1 465 ? 51.962 -28.143 -19.031 1.00 46.31 465 ARG A C 1
ATOM 3677 O O . ARG A 1 465 ? 52.183 -27.770 -17.889 1.00 46.31 465 ARG A O 1
ATOM 3684 N N . SER A 1 466 ? 51.410 -29.314 -19.314 1.00 47.00 466 SER A N 1
ATOM 3685 C CA . SER A 1 466 ? 51.323 -30.416 -18.355 1.00 47.00 466 SER A CA 1
ATOM 3686 C C . SER A 1 466 ? 51.297 -31.739 -19.118 1.00 47.00 466 SER A C 1
ATOM 3688 O O . SER A 1 466 ? 50.330 -32.495 -19.067 1.00 47.00 466 SER A O 1
ATOM 3690 N N . ALA A 1 467 ? 52.357 -32.022 -19.877 1.00 47.91 467 ALA A N 1
ATOM 3691 C CA . ALA A 1 467 ? 52.632 -33.401 -20.254 1.00 47.91 467 ALA A CA 1
ATOM 3692 C C . ALA A 1 467 ? 53.153 -34.114 -18.997 1.00 47.91 467 ALA A C 1
ATOM 3694 O O . ALA A 1 467 ? 54.338 -34.040 -18.676 1.00 47.91 467 ALA A O 1
ATOM 3695 N N . THR A 1 468 ? 52.252 -34.736 -18.241 1.00 43.31 468 THR A N 1
ATOM 3696 C CA . THR A 1 468 ? 52.612 -35.593 -17.111 1.00 43.31 468 THR A CA 1
ATOM 3697 C C . THR A 1 468 ? 53.192 -36.888 -17.676 1.00 43.31 468 THR A C 1
ATOM 3699 O O . THR A 1 468 ? 52.480 -37.651 -18.325 1.00 43.31 468 THR A O 1
ATOM 3702 N N . LEU A 1 469 ? 54.491 -37.126 -17.479 1.00 46.34 469 LEU A N 1
ATOM 3703 C CA . LEU A 1 469 ? 55.101 -38.426 -17.764 1.00 46.34 469 LEU A CA 1
ATOM 3704 C C . LEU A 1 469 ? 54.511 -39.464 -16.799 1.00 46.34 469 LEU A C 1
ATOM 3706 O O . LEU A 1 469 ? 54.717 -39.376 -15.590 1.00 46.34 469 LEU A O 1
ATOM 3710 N N . ILE A 1 470 ? 53.765 -40.429 -17.336 1.00 37.62 470 ILE A N 1
ATOM 3711 C CA . ILE A 1 470 ? 53.243 -41.577 -16.589 1.00 37.62 470 ILE A CA 1
ATOM 3712 C C . ILE A 1 470 ? 54.236 -42.735 -16.739 1.00 37.62 470 ILE A C 1
ATOM 3714 O O . ILE A 1 470 ? 54.393 -43.272 -17.833 1.00 37.62 470 ILE A O 1
ATOM 3718 N N . GLY A 1 471 ? 54.858 -43.123 -15.621 1.00 44.88 471 GLY A N 1
ATOM 3719 C CA . GLY A 1 471 ? 55.647 -44.349 -15.466 1.00 44.88 471 GLY A CA 1
ATOM 3720 C C . GLY A 1 471 ? 57.083 -44.278 -15.996 1.00 44.88 471 GLY A C 1
ATOM 3721 O O . GLY A 1 471 ? 57.339 -43.779 -17.090 1.00 44.88 471 GLY A O 1
ATOM 3722 N N . ASP A 1 472 ? 58.028 -44.840 -15.234 1.00 47.16 472 ASP A N 1
ATOM 3723 C CA . ASP A 1 472 ? 59.379 -45.147 -15.715 1.00 47.16 472 ASP A CA 1
ATOM 3724 C C . ASP A 1 472 ? 59.280 -46.225 -16.802 1.00 47.16 472 ASP A C 1
ATOM 3726 O O . ASP A 1 472 ? 59.390 -47.427 -16.539 1.00 47.16 472 ASP A O 1
ATOM 3730 N N . ALA A 1 473 ? 59.033 -45.815 -18.046 1.00 53.88 473 ALA A N 1
ATOM 3731 C CA . ALA A 1 473 ? 59.142 -46.709 -19.185 1.00 53.88 473 ALA A CA 1
ATOM 3732 C C . ALA A 1 473 ? 60.568 -47.274 -19.191 1.00 53.88 473 ALA A C 1
ATOM 3734 O O . ALA A 1 473 ? 61.535 -46.536 -19.402 1.00 53.88 473 ALA A O 1
ATOM 3735 N N . LYS A 1 474 ? 60.727 -48.581 -18.949 1.00 58.03 474 LYS A N 1
ATOM 3736 C CA . LYS A 1 474 ? 62.033 -49.238 -19.046 1.00 58.03 474 LYS A CA 1
ATOM 3737 C C . LYS A 1 474 ? 62.480 -49.158 -20.499 1.00 58.03 474 LYS A C 1
ATOM 3739 O O . LYS A 1 474 ? 62.135 -50.008 -21.315 1.00 58.03 474 LYS A O 1
ATOM 3744 N N . LEU A 1 475 ? 63.278 -48.144 -20.825 1.00 61.06 475 LEU A N 1
ATOM 3745 C CA . LEU A 1 475 ? 63.763 -47.878 -22.182 1.00 61.06 475 LEU A CA 1
ATOM 3746 C C . LEU A 1 475 ? 64.458 -49.104 -22.805 1.00 61.06 475 LEU A C 1
ATOM 3748 O O . LEU A 1 475 ? 64.522 -49.244 -24.023 1.00 61.06 475 LEU A O 1
ATOM 3752 N N . THR A 1 476 ? 64.951 -50.023 -21.974 1.00 63.06 476 THR A N 1
ATOM 3753 C CA . THR A 1 476 ? 65.522 -51.318 -22.367 1.00 63.06 476 THR A CA 1
ATOM 3754 C C . THR A 1 476 ? 64.507 -52.248 -23.034 1.00 63.06 476 THR A C 1
ATOM 3756 O O . THR A 1 476 ? 64.847 -52.923 -24.006 1.00 63.06 476 THR A O 1
ATOM 3759 N N . GLU A 1 477 ? 63.266 -52.280 -22.549 1.00 65.12 477 GLU A N 1
ATOM 3760 C CA . GLU A 1 477 ? 62.186 -53.090 -23.127 1.00 65.12 477 GLU A CA 1
ATOM 3761 C C . GLU A 1 477 ? 61.703 -52.478 -24.445 1.00 65.12 477 GLU A C 1
ATOM 3763 O O . GLU A 1 477 ? 61.611 -53.187 -25.450 1.00 65.12 477 GLU A O 1
ATOM 3768 N N . LEU A 1 478 ? 61.564 -51.148 -24.486 1.00 65.81 478 LEU A N 1
ATOM 3769 C CA . LEU A 1 478 ? 61.231 -50.411 -25.705 1.00 65.81 478 LEU A CA 1
ATOM 3770 C C . LEU A 1 478 ? 62.301 -50.599 -26.795 1.00 65.81 478 LEU A C 1
ATOM 3772 O O . LEU A 1 478 ? 61.973 -50.865 -27.950 1.00 65.81 478 LEU A O 1
ATOM 3776 N N . LYS A 1 479 ? 63.593 -50.550 -26.439 1.00 65.38 479 LYS A N 1
ATOM 3777 C CA . LYS A 1 479 ? 64.701 -50.850 -27.364 1.00 65.38 479 LYS A CA 1
ATOM 3778 C C . LYS A 1 479 ? 64.572 -52.241 -27.973 1.00 65.38 479 LYS A C 1
ATOM 3780 O O . LYS A 1 479 ? 64.743 -52.397 -29.182 1.00 65.38 479 LYS A O 1
ATOM 3785 N N . ARG A 1 480 ? 64.280 -53.249 -27.146 1.00 69.56 480 ARG A N 1
ATOM 3786 C CA . ARG A 1 480 ? 64.124 -54.636 -27.599 1.00 69.56 480 ARG A CA 1
ATOM 3787 C C . ARG A 1 480 ? 62.931 -54.772 -28.548 1.00 69.56 480 ARG A C 1
ATOM 3789 O O . ARG A 1 480 ? 63.069 -55.434 -29.570 1.00 69.56 480 ARG A O 1
ATOM 3796 N N . ALA A 1 481 ? 61.807 -54.122 -28.251 1.00 69.31 481 ALA A N 1
ATOM 3797 C CA . ALA A 1 481 ? 60.628 -54.129 -29.117 1.00 69.31 481 ALA A CA 1
ATOM 3798 C C . ALA A 1 481 ? 60.898 -53.459 -30.479 1.00 69.31 481 ALA A C 1
ATOM 3800 O O . ALA A 1 481 ? 60.485 -53.976 -31.516 1.00 69.31 481 ALA A O 1
ATOM 3801 N N . LEU A 1 482 ? 61.655 -52.356 -30.498 1.00 67.69 482 LEU A N 1
ATOM 3802 C CA . LEU A 1 482 ? 62.026 -51.662 -31.737 1.00 67.69 482 LEU A CA 1
ATOM 3803 C C . LEU A 1 482 ? 62.978 -52.483 -32.614 1.00 67.69 482 LEU A C 1
ATOM 3805 O O . LEU A 1 482 ? 62.812 -52.510 -33.828 1.00 67.69 482 LEU A O 1
ATOM 3809 N N . GLN A 1 483 ? 63.935 -53.197 -32.017 1.00 71.62 483 GLN A N 1
ATOM 3810 C CA . GLN A 1 483 ? 64.871 -54.056 -32.756 1.00 71.62 483 GLN A CA 1
ATOM 3811 C C . GLN A 1 483 ? 64.216 -55.316 -33.350 1.00 71.62 483 GLN A C 1
ATOM 3813 O O . GLN A 1 483 ? 64.796 -55.944 -34.233 1.00 71.62 483 GLN A O 1
ATOM 3818 N N . GLN A 1 484 ? 63.023 -55.699 -32.884 1.00 72.81 484 GLN A N 1
ATOM 3819 C CA . GLN A 1 484 ? 62.255 -56.809 -33.461 1.00 72.81 484 GLN A CA 1
ATOM 3820 C C . GLN A 1 484 ? 61.523 -56.418 -34.756 1.00 72.81 484 GLN A C 1
ATOM 3822 O O . GLN A 1 484 ? 61.068 -57.300 -35.482 1.00 72.81 484 GLN A O 1
ATOM 3827 N N . GLN A 1 485 ? 61.413 -55.121 -35.066 1.00 68.06 485 GLN A N 1
ATOM 3828 C CA . GLN A 1 485 ? 60.779 -54.641 -36.293 1.00 68.06 485 GLN A CA 1
ATOM 3829 C C . GLN A 1 485 ? 61.802 -54.548 -37.443 1.00 68.06 485 GLN A C 1
ATOM 3831 O O . GLN A 1 485 ? 62.872 -53.956 -37.273 1.00 68.06 485 GLN A O 1
ATOM 3836 N N . PRO A 1 486 ? 61.501 -55.093 -38.637 1.00 64.50 486 PRO A N 1
ATOM 3837 C CA . PRO A 1 486 ? 62.425 -55.053 -39.766 1.00 64.50 486 PRO A CA 1
ATOM 3838 C C . PRO A 1 486 ? 62.661 -53.608 -40.229 1.00 64.50 486 PRO A C 1
ATOM 3840 O O . PRO A 1 486 ? 61.722 -52.881 -40.545 1.00 64.50 486 PRO A O 1
ATOM 3843 N N . GLY A 1 487 ? 63.932 -53.197 -40.278 1.00 66.25 487 GLY A N 1
ATOM 3844 C CA . GLY A 1 487 ? 64.354 -51.863 -40.726 1.00 66.25 487 GLY A CA 1
ATOM 3845 C C . GLY A 1 487 ? 64.528 -50.814 -39.621 1.00 66.25 487 GLY A C 1
ATOM 3846 O O . GLY A 1 487 ? 64.929 -49.695 -39.931 1.00 66.25 487 GLY A O 1
ATOM 3847 N N . MET A 1 488 ? 64.289 -51.150 -38.347 1.00 64.25 488 MET A N 1
ATOM 3848 C CA . MET A 1 488 ? 64.504 -50.239 -37.215 1.00 64.25 488 MET A CA 1
ATOM 3849 C C . MET A 1 488 ? 65.743 -50.635 -36.399 1.00 64.25 488 MET A C 1
ATOM 3851 O O . MET A 1 488 ? 65.877 -51.767 -35.943 1.00 64.25 488 MET A O 1
ATOM 3855 N N . GLN A 1 489 ? 66.658 -49.687 -36.187 1.00 60.59 489 GLN A N 1
ATOM 3856 C CA . GLN A 1 489 ? 67.815 -49.853 -35.299 1.00 60.59 489 GLN A CA 1
ATOM 3857 C C . GLN A 1 489 ? 67.669 -48.914 -34.109 1.00 60.59 489 GLN A C 1
ATOM 3859 O O . GLN A 1 489 ? 67.391 -47.741 -34.311 1.00 60.59 489 GLN A O 1
ATOM 3864 N N . ALA A 1 490 ? 67.865 -49.397 -32.884 1.00 65.81 490 ALA A N 1
ATOM 3865 C CA . ALA A 1 490 ? 67.807 -48.573 -31.679 1.00 65.81 490 ALA A CA 1
ATOM 3866 C C . ALA A 1 490 ? 69.070 -48.751 -30.827 1.00 65.81 490 ALA A C 1
ATOM 3868 O O . ALA A 1 490 ? 69.532 -49.878 -30.630 1.00 65.81 490 ALA A O 1
ATOM 3869 N N . GLU A 1 491 ? 69.613 -47.651 -30.309 1.00 63.97 491 GLU A N 1
ATOM 3870 C CA . GLU A 1 491 ? 70.845 -47.559 -29.522 1.00 63.97 491 GLU A CA 1
ATOM 3871 C C . GLU A 1 491 ? 70.684 -46.538 -28.385 1.00 63.97 491 GLU A C 1
ATOM 3873 O O . GLU A 1 491 ? 69.952 -45.563 -28.525 1.00 63.97 491 GLU A O 1
ATOM 3878 N N . PHE A 1 492 ? 71.340 -46.761 -27.244 1.00 59.41 492 PHE A N 1
ATOM 3879 C CA . PHE A 1 492 ? 71.321 -45.811 -26.129 1.00 59.41 492 PHE A CA 1
ATOM 3880 C C . PHE A 1 492 ? 72.419 -44.770 -26.305 1.00 59.41 492 PHE A C 1
ATOM 3882 O O . PHE A 1 492 ? 73.557 -45.134 -26.596 1.00 59.41 492 PHE A O 1
ATOM 3889 N N . ARG A 1 493 ? 72.107 -43.492 -26.082 1.00 49.69 493 ARG A N 1
ATOM 3890 C CA . ARG A 1 493 ? 73.081 -42.403 -26.182 1.00 49.69 493 ARG A CA 1
ATOM 3891 C C . ARG A 1 493 ? 73.069 -41.555 -24.908 1.00 49.69 493 ARG A C 1
ATOM 3893 O O . ARG A 1 493 ? 72.264 -40.646 -24.781 1.00 49.69 493 ARG A O 1
ATOM 3900 N N . GLY A 1 494 ? 73.994 -41.831 -23.989 1.00 57.28 494 GLY A N 1
ATOM 3901 C CA . GLY A 1 494 ? 74.072 -41.166 -22.679 1.00 57.28 494 GLY A CA 1
ATOM 3902 C C . GLY A 1 494 ? 73.132 -41.774 -21.628 1.00 57.28 494 GLY A C 1
ATOM 3903 O O . GLY A 1 494 ? 72.525 -42.820 -21.860 1.00 57.28 494 GLY A O 1
ATOM 3904 N N . GLU A 1 495 ? 73.029 -41.135 -20.460 1.00 50.59 495 GLU A N 1
ATOM 3905 C CA . GLU A 1 495 ? 72.126 -41.574 -19.389 1.00 50.59 495 GLU A CA 1
ATOM 3906 C C . GLU A 1 495 ? 70.665 -41.295 -19.777 1.00 50.59 495 GLU A C 1
ATOM 3908 O O . GLU A 1 495 ? 70.243 -40.149 -19.889 1.00 50.59 495 GLU A O 1
ATOM 3913 N N . GLY A 1 496 ? 69.891 -42.358 -20.015 1.00 50.72 496 GLY A N 1
ATOM 3914 C CA . GLY A 1 496 ? 68.432 -42.273 -20.149 1.00 50.72 496 GLY A CA 1
ATOM 3915 C C . GLY A 1 496 ? 67.875 -41.882 -21.524 1.00 50.72 496 GLY A C 1
ATOM 3916 O O . GLY A 1 496 ? 66.680 -41.619 -21.617 1.00 50.72 496 GLY A O 1
ATOM 3917 N N . VAL A 1 497 ? 68.670 -41.871 -22.603 1.00 53.75 497 VAL A N 1
ATOM 3918 C CA . VAL A 1 497 ? 68.170 -41.535 -23.955 1.00 53.75 497 VAL A CA 1
ATOM 3919 C C . VAL A 1 497 ? 68.308 -42.721 -24.910 1.00 53.75 497 VAL A C 1
ATOM 3921 O O . VAL A 1 497 ? 69.409 -43.219 -25.149 1.00 53.75 497 VAL A O 1
ATOM 3924 N N . LEU A 1 498 ? 67.186 -43.165 -25.485 1.00 54.06 498 LEU A N 1
ATOM 3925 C CA . LEU A 1 498 ? 67.135 -44.208 -26.512 1.00 54.06 498 LEU A CA 1
ATOM 3926 C C . LEU A 1 498 ? 66.965 -43.575 -27.900 1.00 54.06 498 LEU A C 1
ATOM 3928 O O . LEU A 1 498 ? 65.916 -43.027 -28.212 1.00 54.06 498 LEU A O 1
ATOM 3932 N N . THR A 1 499 ? 67.976 -43.680 -28.754 1.00 54.97 499 THR A N 1
ATOM 3933 C CA . THR A 1 499 ? 67.933 -43.216 -30.146 1.00 54.97 499 THR A CA 1
ATOM 3934 C C . THR A 1 499 ? 67.562 -44.345 -31.098 1.00 54.97 499 THR A C 1
ATOM 3936 O O . THR A 1 499 ? 68.225 -45.376 -31.099 1.00 54.97 499 THR A O 1
ATOM 3939 N N . ALA A 1 500 ? 66.546 -44.152 -31.941 1.00 55.38 500 ALA A N 1
ATOM 3940 C CA . ALA A 1 500 ? 66.229 -45.061 -33.041 1.00 55.38 500 ALA A CA 1
ATOM 3941 C C . ALA A 1 500 ? 66.650 -44.434 -34.384 1.00 55.38 500 ALA A C 1
ATOM 3943 O O . ALA A 1 500 ? 66.324 -43.284 -34.660 1.00 55.38 500 ALA A O 1
ATOM 3944 N N . THR A 1 501 ? 67.426 -45.165 -35.189 1.00 56.66 501 THR A N 1
ATOM 3945 C CA . THR A 1 501 ? 67.893 -44.804 -36.541 1.00 56.66 501 THR A CA 1
ATOM 3946 C C . THR A 1 501 ? 68.582 -43.435 -36.645 1.00 56.66 501 THR A C 1
ATOM 3948 O O . THR A 1 501 ? 68.345 -42.670 -37.572 1.00 56.66 501 THR A O 1
ATOM 3951 N N . GLY A 1 502 ? 69.480 -43.133 -35.702 1.00 44.97 502 GLY A N 1
ATOM 3952 C CA . GLY A 1 502 ? 70.486 -42.071 -35.849 1.00 44.97 502 GLY A CA 1
ATOM 3953 C C . GLY A 1 502 ? 70.099 -40.656 -35.403 1.00 44.97 502 GLY A C 1
ATOM 3954 O O . GLY A 1 502 ? 71.004 -39.849 -35.202 1.00 44.97 502 GLY A O 1
ATOM 3955 N N . GLN A 1 503 ? 68.826 -40.341 -35.149 1.00 40.09 503 GLN A N 1
ATOM 3956 C CA . GLN A 1 503 ? 68.407 -39.092 -34.492 1.00 40.09 503 GLN A CA 1
ATOM 3957 C C . GLN A 1 503 ? 67.100 -39.319 -33.724 1.00 40.09 503 GLN A C 1
ATOM 3959 O O . GLN A 1 503 ? 66.117 -39.758 -34.311 1.00 40.09 503 GLN A O 1
ATOM 3964 N N . LEU A 1 504 ? 67.063 -38.996 -32.426 1.00 36.84 504 LEU A N 1
ATOM 3965 C CA . LEU A 1 504 ? 65.807 -38.922 -31.676 1.00 36.84 504 LEU A CA 1
ATOM 3966 C C . LEU A 1 504 ? 65.690 -37.567 -30.974 1.00 36.84 504 LEU A C 1
ATOM 3968 O O . LEU A 1 504 ? 66.229 -37.354 -29.893 1.00 36.84 504 LEU A O 1
ATOM 3972 N N . VAL A 1 505 ? 64.964 -36.670 -31.637 1.00 36.69 505 VAL A N 1
ATOM 3973 C CA . VAL A 1 505 ? 64.184 -35.586 -31.037 1.00 36.69 505 VAL A CA 1
ATOM 3974 C C . VAL A 1 505 ? 62.751 -35.872 -31.477 1.00 36.69 505 VAL A C 1
ATOM 3976 O O . VAL A 1 505 ? 62.484 -35.938 -32.674 1.00 36.69 505 VAL A O 1
ATOM 3979 N N . LEU A 1 506 ? 61.831 -36.107 -30.540 1.00 44.81 506 LEU A N 1
ATOM 3980 C CA . LEU A 1 506 ? 60.405 -36.265 -30.847 1.00 44.81 506 LEU A CA 1
ATOM 3981 C C . LEU A 1 506 ? 59.751 -34.883 -31.003 1.00 44.81 506 LEU A C 1
ATOM 3983 O O . LEU A 1 506 ? 58.884 -34.490 -30.234 1.00 44.81 506 LEU A O 1
ATOM 3987 N N . GLU A 1 507 ? 60.183 -34.172 -32.038 1.00 39.44 507 GLU A N 1
ATOM 3988 C CA . GLU A 1 507 ? 59.421 -33.145 -32.746 1.00 39.44 507 GLU A CA 1
ATOM 3989 C C . GLU A 1 507 ? 59.630 -33.424 -34.242 1.00 39.44 507 GLU A C 1
ATOM 3991 O O . GLU A 1 507 ? 60.750 -33.351 -34.745 1.00 39.44 507 GLU A O 1
ATOM 3996 N N . GLY A 1 508 ? 58.573 -33.827 -34.956 1.00 39.88 508 GLY A N 1
ATOM 3997 C CA . GLY A 1 508 ? 58.675 -34.218 -36.363 1.00 39.88 508 GLY A CA 1
ATOM 3998 C C . GLY A 1 508 ? 57.317 -34.401 -37.043 1.00 39.88 508 GLY A C 1
ATOM 3999 O O . GLY A 1 508 ? 56.336 -34.786 -36.409 1.00 39.88 508 GLY A O 1
ATOM 4000 N N . ALA A 1 509 ? 57.269 -34.086 -38.340 1.00 47.84 509 ALA A N 1
ATOM 4001 C CA . ALA A 1 509 ? 56.069 -34.093 -39.174 1.00 47.84 509 ALA A CA 1
ATOM 4002 C C . ALA A 1 509 ? 55.466 -35.500 -39.369 1.00 47.84 509 ALA A C 1
ATOM 4004 O O . ALA A 1 509 ? 56.176 -36.505 -39.332 1.00 47.84 509 ALA A O 1
ATOM 4005 N N . PHE A 1 510 ? 54.152 -35.550 -39.623 1.00 47.06 510 PHE A N 1
ATOM 4006 C CA . PHE A 1 510 ? 53.367 -36.767 -39.855 1.00 47.06 510 PHE A CA 1
ATOM 4007 C C . PHE A 1 510 ? 54.007 -37.691 -40.910 1.00 47.06 510 PHE A C 1
ATOM 4009 O O . PHE A 1 510 ? 53.874 -37.464 -42.111 1.00 47.06 510 PHE A O 1
ATOM 4016 N N . SER A 1 511 ? 54.673 -38.759 -40.463 1.00 56.56 511 SER A N 1
ATOM 4017 C CA . SER A 1 511 ? 55.255 -39.801 -41.317 1.00 56.56 511 SER A CA 1
ATOM 4018 C C . SER A 1 511 ? 54.725 -41.185 -40.932 1.00 56.56 511 SER A C 1
ATOM 4020 O O . SER A 1 511 ? 54.235 -41.395 -39.821 1.00 56.56 511 SER A O 1
ATOM 4022 N N . SER A 1 512 ? 54.811 -42.159 -41.844 1.00 54.44 512 SER A N 1
ATOM 4023 C CA . SER A 1 512 ? 54.302 -43.513 -41.569 1.00 54.44 512 SER A CA 1
ATOM 4024 C C . SER A 1 512 ? 55.036 -44.202 -40.412 1.00 54.44 512 SER A C 1
ATOM 4026 O O . SER A 1 512 ? 54.434 -44.976 -39.669 1.00 54.44 512 SER A O 1
ATOM 4028 N N . ASP A 1 513 ? 56.309 -43.867 -40.203 1.00 55.75 513 ASP A N 1
ATOM 4029 C CA . ASP A 1 513 ? 57.122 -44.451 -39.138 1.00 55.75 513 ASP A CA 1
ATOM 4030 C C . ASP A 1 513 ? 56.843 -43.797 -37.781 1.00 55.75 513 ASP A C 1
ATOM 4032 O O . ASP A 1 513 ? 56.867 -44.490 -36.764 1.00 55.75 513 ASP A O 1
ATOM 4036 N N . TYR A 1 514 ? 56.437 -42.519 -37.759 1.00 59.16 514 TYR A N 1
ATOM 4037 C CA . TYR A 1 514 ? 55.934 -41.852 -36.553 1.00 59.16 514 TYR A CA 1
ATOM 4038 C C . TYR A 1 514 ? 54.710 -42.575 -35.969 1.00 59.16 514 TYR A C 1
ATOM 4040 O O . TYR A 1 514 ? 54.659 -42.837 -34.768 1.00 59.16 514 TYR A O 1
ATOM 4048 N N . PHE A 1 515 ? 53.740 -42.963 -36.805 1.00 58.97 515 PHE A N 1
ATOM 4049 C CA . PHE A 1 515 ? 52.547 -43.676 -36.331 1.00 58.97 515 PHE A CA 1
ATOM 4050 C C . PHE A 1 515 ? 52.856 -45.093 -35.837 1.00 58.97 515 PHE A C 1
ATOM 4052 O O . PHE A 1 515 ? 52.244 -45.540 -34.866 1.00 58.97 515 PHE A O 1
ATOM 4059 N N . LYS A 1 516 ? 53.822 -45.785 -36.456 1.00 62.53 516 LYS A N 1
ATOM 4060 C CA . LYS A 1 516 ? 54.288 -47.101 -35.988 1.00 62.53 516 LYS A CA 1
ATOM 4061 C C . LYS A 1 516 ? 54.975 -46.994 -34.627 1.00 62.53 516 LYS A C 1
ATOM 4063 O O . LYS A 1 516 ? 54.630 -47.751 -33.725 1.00 62.53 516 LYS A O 1
ATOM 4068 N N . LEU A 1 517 ? 55.880 -46.024 -34.463 1.00 60.94 517 LEU A N 1
ATOM 4069 C CA . LEU A 1 517 ? 56.572 -45.739 -33.199 1.00 60.94 517 LEU A CA 1
ATOM 4070 C C . LEU A 1 517 ? 55.590 -45.352 -32.087 1.00 60.94 517 LEU A C 1
ATOM 4072 O O . LEU A 1 517 ? 55.667 -45.888 -30.985 1.00 60.94 517 LEU A O 1
ATOM 4076 N N . ARG A 1 518 ? 54.624 -44.475 -32.389 1.00 60.81 518 ARG A N 1
ATOM 4077 C CA . ARG A 1 518 ? 53.569 -44.057 -31.454 1.00 60.81 518 ARG A CA 1
ATOM 4078 C C . ARG A 1 518 ? 52.700 -45.230 -31.001 1.00 60.81 518 ARG A C 1
ATOM 4080 O O . ARG A 1 518 ? 52.415 -45.342 -29.814 1.00 60.81 518 ARG A O 1
ATOM 4087 N N . ARG A 1 519 ? 52.294 -46.102 -31.929 1.00 63.53 519 ARG A N 1
ATOM 4088 C CA . ARG A 1 519 ? 51.494 -47.293 -31.610 1.00 63.53 519 ARG A CA 1
ATOM 4089 C C . ARG A 1 519 ? 52.263 -48.257 -30.708 1.00 63.53 519 ARG A C 1
ATOM 4091 O O . ARG A 1 519 ? 51.731 -48.665 -29.690 1.00 63.53 519 ARG A O 1
ATOM 4098 N N . LEU A 1 520 ? 53.532 -48.522 -31.023 1.00 65.06 520 LEU A N 1
ATOM 4099 C CA . LEU A 1 520 ? 54.413 -49.355 -30.195 1.00 65.06 520 LEU A CA 1
ATOM 4100 C C . LEU A 1 520 ? 54.603 -48.795 -28.779 1.00 65.06 520 LEU A C 1
ATOM 4102 O O . LEU A 1 520 ? 54.655 -49.558 -27.820 1.00 65.06 520 LEU A O 1
ATOM 4106 N N . LEU A 1 521 ? 54.692 -47.470 -28.646 1.00 59.84 521 LEU A N 1
ATOM 4107 C CA . LEU A 1 521 ? 54.847 -46.809 -27.352 1.00 59.84 521 LEU A CA 1
ATOM 4108 C C . LEU A 1 521 ? 53.564 -46.891 -26.507 1.00 59.84 521 LEU A C 1
ATOM 4110 O O . LEU A 1 521 ? 53.647 -47.139 -25.309 1.00 59.84 521 LEU A O 1
ATOM 4114 N N . TYR A 1 522 ? 52.388 -46.743 -27.127 1.00 59.38 522 TYR A N 1
ATOM 4115 C CA . TYR A 1 522 ? 51.098 -46.928 -26.449 1.00 59.38 522 TYR A CA 1
ATOM 4116 C C . TYR A 1 522 ? 50.774 -48.389 -26.129 1.00 59.38 522 TYR A C 1
ATOM 4118 O O . TYR A 1 522 ? 50.154 -48.648 -25.108 1.00 59.38 522 TYR A O 1
ATOM 4126 N N . ASP A 1 523 ? 51.215 -49.343 -26.949 1.00 60.16 523 ASP A N 1
ATOM 4127 C CA . ASP A 1 523 ? 51.044 -50.770 -26.647 1.00 60.16 523 ASP A CA 1
ATOM 4128 C C . ASP A 1 523 ? 51.918 -51.201 -25.446 1.00 60.16 523 ASP A C 1
ATOM 4130 O O . ASP A 1 523 ? 51.567 -52.131 -24.724 1.00 60.16 523 ASP A O 1
ATOM 4134 N N . GLN A 1 524 ? 53.057 -50.532 -25.218 1.00 56.50 524 GLN A N 1
ATOM 4135 C CA . GLN A 1 524 ? 53.953 -50.780 -24.075 1.00 56.50 524 GLN A CA 1
ATOM 4136 C C . GLN A 1 524 ? 53.502 -50.053 -22.799 1.00 56.50 524 GLN A C 1
ATOM 4138 O O . GLN A 1 524 ? 53.634 -50.587 -21.698 1.00 56.50 524 GLN A O 1
ATOM 4143 N N . LEU A 1 525 ? 52.980 -48.834 -22.935 1.00 53.53 525 LEU A N 1
ATOM 4144 C CA . LEU A 1 525 ? 52.391 -48.069 -21.842 1.00 53.53 525 LEU A CA 1
ATOM 4145 C C . LEU A 1 525 ? 50.906 -48.416 -21.766 1.00 53.53 525 LEU A C 1
ATOM 4147 O O . LEU A 1 525 ? 50.075 -47.691 -22.305 1.00 53.53 525 LEU A O 1
ATOM 4151 N N . ALA A 1 526 ? 50.573 -49.530 -21.114 1.00 42.78 526 ALA A N 1
ATOM 4152 C CA . ALA A 1 526 ? 49.192 -49.823 -20.753 1.00 42.78 526 ALA A CA 1
ATOM 4153 C C . ALA A 1 526 ? 48.641 -48.645 -19.931 1.00 42.78 526 ALA A C 1
ATOM 4155 O O . ALA A 1 526 ? 48.965 -48.490 -18.754 1.00 42.78 526 ALA A O 1
ATOM 4156 N N . ILE A 1 527 ? 47.860 -47.780 -20.577 1.00 41.69 527 ILE A N 1
ATOM 4157 C CA . ILE A 1 527 ? 47.090 -46.736 -19.910 1.00 41.69 527 ILE A CA 1
ATOM 4158 C C . ILE A 1 527 ? 45.996 -47.478 -19.140 1.00 41.69 527 ILE A C 1
ATOM 4160 O O . ILE A 1 527 ? 45.074 -48.014 -19.757 1.00 41.69 527 ILE A O 1
ATOM 4164 N N . VAL A 1 528 ? 46.136 -47.561 -17.817 1.00 36.22 528 VAL A N 1
ATOM 4165 C CA . VAL A 1 528 ? 44.991 -47.757 -16.918 1.00 36.22 528 VAL A CA 1
ATOM 4166 C C . VAL A 1 528 ? 44.498 -46.384 -16.509 1.00 36.22 528 VAL A C 1
ATOM 4168 O O . VAL A 1 528 ? 45.359 -45.567 -16.105 1.00 36.22 528 VAL A O 1
#

Organism: NCBI:txid1712513

Nearest PDB structures (foldseek):
  6v4x-assembly1_I  TM=8.615E-01  e=4.331E-17  Homo sapiens
  6i1d-assembly1_A  TM=8.663E-01  e=2.855E-11  Saccharomyces cerevisiae S288C
  6m8q-assembly1_A  TM=8.749E-01  e=1.104E-10  Homo sapiens
  6v4x-assembly1_H  TM=8.613E-01  e=1.248E-10  Homo sapiens
  2ycb-assembly1_A  TM=8.511E-01  e=4.824E-10  Methanothermobacter thermautotrophicus str. Delta H

Mean predicted aligned error: 19.39 Å

InterPro domains:
  IPR011108 Zn-dependent metallo-hydrolase, RNA specificity domain [PF07521] (375-437)
  IPR022712 Beta-Casp domain [PF10996] (32-153)
  IPR022712 Beta-Casp domain [SM01027] (31-153)
  IPR025069 Cleavage and polyadenylation specificity factor 2, C-terminal [PF13299] (446-525)
  IPR027075 Cleavage and polyadenylation specificity factor subunit 2 [PTHR45922] (7-453)
  IPR036866 Ribonuclease Z/Hydroxyacylglutathione hydrolase-like [SSF56281] (5-445)

Sequence (528 aa):
TVGLTRLAETINATVEAGGNVLVPVDAALRILELAYLLDQHWFVHKIKTPLLLLGHTSYYAIQYAKSMTEWMGGNAAKQFHQSREHPFDFRAIRLVHNKDELDKLAGPKVVLATCASMTTGYSRELWLEWAQQPTNTVILTERGDPHSIARQLHDTWIAHYASVKANTVHPATPLDLAVKTKIPLEGEELRLYLEEERAQKEREAHEAAVIARSRNVLDEGGIASDSSGSEDEDEGEDGEGEGDAMDTDIEHRTTTDGHHHHHHHHRSTRDAERHQAMLDTEHDLYVRDGVRSGGFFKQTQSFPMFPFTERRRRFDDYGETIQQDHYMQDIEKLEQDAGRVPQGQPNFGAAGGAVAMAEKKAEPPCKYLVEMRTVHVQCQVQFIDFEGLADGRSIKTILAQVAPRKLIVVHGTKEATEDLARTCLATERMTHDVFAPSIGETLNVSAATNMYQAIPMEQQRQYTRSATLIGDAKLTELKRALQQQPGMQAEFRGEGVLTATGQLVLEGAFSSDYFKLRRLLYDQLAIV